Protein 9B8E (pdb70)

Radius of gyration: 22.1 Å; Cα contacts (8 Å, |Δi|>4): 799; chains: 2; bounding box: 52×65×39 Å

Secondary structure (DSSP, 8-state):
---TT-SS-HHHHHHHHHHHHHHHHH----HHHHHHHHHHHHHHHHHTTSB-SSSTTS-GGGHHHHHHHHHHHHHHHH-SSS-HHHHHHHHHHHHHHHTB---HHHHHHHHHHHHHHTSTT-S---EEEEEETTEEEEEETTTEEEETTTTEEEE--TT-THHHHHHHTTTS--EEEEEEE-TTS-EEE---EE-HHHHHHHHHHIIIIITT-GGG-----/---TT-SS-HHHHHHHHHHHHHHHHH----HHHHHHHHHHHHHHHHHTTSB-SSSTTS-GGGHHHHHHHHHHHHHHHH-SSS-HHHHHHHHHHHHHHHTB---HHHHHHHHHHHHHTTSTT-S---EEEEEETTEEEEEETTTEEEETTTTEEEE--TT-THHHHHHHTTTS---EEEEEE-TT--EEE------EE-HHHHHHHHHHIIIIITT-GGG-----

Sequence (445 aa):
KPNQYAALTHSQVQEVKAKVRTVNDKFHLNAEEKKLWELILLGNQLAQNISSCDLPTDNEDDASLVKLTQIFADEETLERTDLTWLNKILKIALYSRGSGFGNQEKAFFVVFALLLHQAQKPESLIIHSLRLATFNNHFILIVNEQFLMMDPWLNLAFPLSKGNQQQQLEIGYVFERFGRLVNYFSINQEEGQCFTHTIERDPSSEKDMMANCIHSLLDHRDYFDLSIVKPNQYAALTHSQVQEVKAKVRTVNDKFHHLNAEEKKLWELILLGNQLAQNISSCDLPTDNEDDASLVKLTQIFADETLERTDLTWLNKILKIALYSRGSGFGNQEKAFFVVFALLLHQAQKPESLIIHSLRLATFNNHFILIVNEQFLMMDPWLNLAFPLSKGNQQQQLEIGYVFERFGRLVNYFSINQEGQCFTHTVRTIERDPSSEKDMANCIHSLLDHRDYFDLSIV

Foldseek 3Di:
DWLPQAPDDPVLLVLLVVLLVVQAVPDDDDPLRVVVVVVLLVLLVLLQLAFERHHRPGDNVCVVLQVVLVVVLVVLVPDPPDFPLLSLLVSLLVRNVSRYHQNNSQSVSVLLVLLQVPDPPRPFQKWWWKDLVNQIWIQTPVFKIHRSNSSGMHTADVVGRCVSVCRSCPPSHDIGTAWMAGNVRWIWGGVIDTRVVCSVCVVVSCPVRPPPDPSRDDDVD/DWQPQAPDDPVLLVLLVVLLVVQAVPDDDDDLRVVVVVVLLVLLVLLQLAAERHHRPGDNVCVVLQVVLVVVLVVLVPDPVDFPLLSLLVSLLVRSVSSYHQNNSQSVSVLLVVLQVVDPPRPFFKWWWKAFQVAIWIQTPVFKIHGSNSSGMHTADVPGRCVSVCRSCPPRHDIATAWMAGNVRWIWGDDPVNTHTGVVCSVCVVVSCPVRPPPDPSRDDDVD

Solvent-accessible surface area: 20535 Å² total

B-factor: mean 21.61, std 12.45, range [6.15, 99.38]

Structure (mmCIF, N/CA/C/O backbone):
data_9B8E
#
_entry.id   9B8E
#
_cell.length_a   103.416
_cell.length_b   115.836
_cell.length_c   40.878
_cell.angle_alpha   90.000
_cell.angle_beta   90.000
_cell.angle_gamma   90.000
#
_symmetry.space_group_name_H-M   'P 21 21 2'
#
loop_
_entity.id
_entity.type
_entity.pdbx_description
1 polymer Ceg10
2 non-polymer 1,2-ETHANEDIOL
3 non-polymer 'MAGNESIUM ION'
4 non-polymer 'CHLORIDE ION'
5 non-polymer 'ACETATE ION'
6 water water
#
loop_
_atom_site.group_PDB
_atom_site.id
_atom_site.type_symbol
_atom_site.label_atom_id
_atom_site.label_alt_id
_atom_site.label_comp_id
_atom_site.label_asym_id
_atom_site.label_entity_id
_atom_site.label_seq_id
_atom_site.pdbx_PDB_ins_code
_atom_site.Cartn_x
_atom_site.Cartn_y
_atom_site.Cartn_z
_atom_site.occupancy
_atom_site.B_iso_or_equiv
_atom_site.auth_seq_id
_atom_site.auth_comp_id
_atom_site.auth_asym_id
_atom_site.auth_atom_id
_atom_site.pdbx_PDB_model_num
ATOM 1 N N . LYS A 1 3 ? -40.05069 33.53682 3.67157 1.000 38.15706 57 LYS A N 1
ATOM 2 C CA . LYS A 1 3 ? -39.59788 34.92323 3.59583 1.000 25.36477 57 LYS A CA 1
ATOM 3 C C . LYS A 1 3 ? -38.24767 34.96146 2.88078 1.000 24.34837 57 LYS A C 1
ATOM 4 O O . LYS A 1 3 ? -37.27746 34.38922 3.36761 1.000 26.28475 57 LYS A O 1
ATOM 22 N N . PRO A 1 4 ? -38.17732 35.61222 1.72167 1.000 21.51079 58 PRO A N 1
ATOM 23 C CA . PRO A 1 4 ? -36.87839 35.74911 1.05280 1.000 19.65946 58 PRO A CA 1
ATOM 24 C C . PRO A 1 4 ? -35.90457 36.53167 1.91998 1.000 19.06318 58 PRO A C 1
ATOM 25 O O . PRO A 1 4 ? -36.29311 37.31487 2.79551 1.000 20.26912 58 PRO A O 1
ATOM 36 N N . ASN A 1 5 ? -34.61931 36.30872 1.66799 1.000 14.87339 59 ASN A N 1
ATOM 37 C CA . ASN A 1 5 ? -33.58486 37.02431 2.40897 1.000 13.08108 59 ASN A CA 1
ATOM 38 C C . ASN A 1 5 ? -33.65679 38.50005 2.04519 1.000 13.85146 59 ASN A C 1
ATOM 39 O O . ASN A 1 5 ? -33.29054 38.89292 0.93220 1.000 16.07147 59 ASN A O 1
ATOM 50 N N . GLN A 1 6 ? -34.10869 39.32694 2.98435 1.000 14.97527 60 GLN A N 1
ATOM 51 C CA . GLN A 1 6 ? -34.27022 40.73292 2.62659 1.000 17.14659 60 GLN A CA 1
ATOM 52 C C . GLN A 1 6 ? -32.93953 41.43782 2.38543 1.000 17.97431 60 GLN A C 1
ATOM 53 O O . GLN A 1 6 ? -32.95043 42.53144 1.81062 1.000 18.64661 60 GLN A O 1
ATOM 67 N N . TYR A 1 7 ? -31.80690 40.83784 2.75416 1.000 14.03990 61 TYR A N 1
ATOM 68 C CA . TYR A 1 7 ? -30.49739 41.45480 2.58118 1.000 12.77509 61 TYR A CA 1
ATOM 69 C C . TYR A 1 7 ? -29.74320 40.89808 1.38335 1.000 15.74125 61 TYR A C 1
ATOM 70 O O . TYR A 1 7 ? -28.54188 41.14694 1.23869 1.000 15.79509 61 TYR A O 1
ATOM 88 N N . ALA A 1 8 ? -30.41584 40.17683 0.49464 1.000 13.12640 62 ALA A N 1
ATOM 89 C CA . ALA A 1 8 ? -29.74669 39.63359 -0.67358 1.000 14.36783 62 ALA A CA 1
ATOM 90 C C . ALA A 1 8 ? -29.20927 40.75311 -1.55773 1.000 14.73752 62 ALA A C 1
ATOM 91 O O . ALA A 1 8 ? -29.88821 41.74841 -1.81918 1.000 19.37054 62 ALA A O 1
ATOM 98 N N . ALA A 1 9 ? -27.98041 40.57876 -2.01690 1.000 12.99772 63 ALA A N 1
ATOM 99 C CA . ALA A 1 9 ? -27.34024 41.51402 -2.92490 1.000 14.77079 63 ALA A CA 1
ATOM 100 C C . ALA A 1 9 ? -27.50224 41.11658 -4.38371 1.000 18.31112 63 ALA A C 1
ATOM 101 O O . ALA A 1 9 ? -27.16573 41.91716 -5.26832 1.000 21.13723 63 ALA A O 1
ATOM 108 N N . LEU A 1 10 ? -27.98259 39.90320 -4.64998 1.000 16.20084 64 LEU A N 1
ATOM 109 C CA . LEU A 1 10 ? -28.31995 39.43979 -5.98340 1.000 17.21285 64 LEU A CA 1
ATOM 110 C C . LEU A 1 10 ? -29.63229 38.68362 -5.87846 1.000 17.08723 64 LEU A C 1
ATOM 111 O O . LEU A 1 10 ? -29.95187 38.10101 -4.83358 1.000 17.10917 64 LEU A O 1
ATOM 127 N N . THR A 1 11 ? -30.39315 38.69635 -6.96435 1.000 17.79632 65 THR A N 1
ATOM 128 C CA . THR A 1 11 ? -31.60619 37.91235 -6.99083 1.000 16.96602 65 THR A CA 1
ATOM 129 C C . THR A 1 11 ? -31.28961 36.47095 -7.36816 1.000 16.24074 65 THR A C 1
ATOM 130 O O . THR A 1 11 ? -30.21611 36.15505 -7.88621 1.000 16.26017 65 THR A O 1
ATOM 141 N N . HIS A 1 12 ? -32.25998 35.59133 -7.12508 1.000 17.14445 66 HIS A N 1
ATOM 142 C CA . HIS A 1 12 ? -32.11014 34.21290 -7.56595 1.000 16.54878 66 HIS A CA 1
ATOM 143 C C . HIS A 1 12 ? -31.84215 34.16026 -9.06460 1.000 17.84855 66 HIS A C 1
ATOM 144 O O . HIS A 1 12 ? -31.01321 33.36827 -9.52378 1.000 16.99086 66 HIS A O 1
ATOM 158 N N . SER A 1 13 ? -32.52843 35.00607 -9.84078 1.000 20.33218 67 SER A N 1
ATOM 159 C CA . SER A 1 13 ? -32.36291 34.99056 -11.29235 1.000 19.24347 67 SER A CA 1
ATOM 160 C C . SER A 1 13 ? -30.95025 35.37938 -11.68800 1.000 25.09436 67 SER A C 1
ATOM 161 O O . SER A 1 13 ? -30.36667 34.79564 -12.61178 1.000 20.94459 67 SER A O 1
ATOM 169 N N . GLN A 1 14 ? -30.39384 36.38612 -11.01991 1.000 18.48578 68 GLN A N 1
ATOM 170 C CA . GLN A 1 14 ? -29.03163 36.79754 -11.31168 1.000 16.01798 68 GLN A CA 1
ATOM 171 C C . GLN A 1 14 ? -28.04541 35.68029 -11.01776 1.000 16.20678 68 GLN A C 1
ATOM 172 O O . GLN A 1 14 ? -27.14060 35.42733 -11.82163 1.000 15.61733 68 GLN A O 1
ATOM 186 N N . VAL A 1 15 ? -28.19774 34.99969 -9.87732 1.000 14.21468 69 VAL A N 1
ATOM 187 C CA . VAL A 1 15 ? -27.27192 33.91593 -9.54408 1.000 14.32900 69 VAL A CA 1
ATOM 188 C C . VAL A 1 15 ? -27.37810 32.79211 -10.56516 1.000 15.77467 69 VAL A C 1
ATOM 189 O O . VAL A 1 15 ? -26.35923 32.24930 -11.01845 1.000 13.41031 69 VAL A O 1
ATOM 202 N N . GLN A 1 16 ? -28.60152 32.42771 -10.94298 1.000 16.69036 70 GLN A N 1
ATOM 203 C CA . GLN A 1 16 ? -28.79149 31.34571 -11.89705 1.000 15.45264 70 GLN A CA 1
ATOM 204 C C . GLN A 1 16 ? -28.14822 31.68750 -13.22685 1.000 17.74853 70 GLN A C 1
ATOM 205 O O . GLN A 1 16 ? -27.53221 30.82674 -13.86683 1.000 16.13002 70 GLN A O 1
ATOM 219 N N . GLU A 1 17 ? -28.26539 32.94326 -13.65261 1.000 16.53018 71 GLU A N 1
ATOM 220 C CA . GLU A 1 17 ? -27.68161 33.33883 -14.93258 1.000 19.07976 71 GLU A CA 1
ATOM 221 C C . GLU A 1 17 ? -26.15965 33.22598 -14.90308 1.000 15.19281 71 GLU A C 1
ATOM 222 O O . GLU A 1 17 ? -25.55410 32.73700 -15.86629 1.000 15.19861 71 GLU A O 1
ATOM 234 N N . VAL A 1 18 ? -25.52495 33.64992 -13.80644 1.000 13.47340 72 VAL A N 1
ATOM 235 C CA . VAL A 1 18 ? -24.07267 33.51273 -13.68858 1.000 12.75050 72 VAL A CA 1
ATOM 236 C C . VAL A 1 18 ? -23.67334 32.04760 -13.70713 1.000 14.88194 72 VAL A C 1
ATOM 237 O O . VAL A 1 18 ? -22.71239 31.65722 -14.38380 1.000 13.54071 72 VAL A O 1
ATOM 250 N N . LYS A 1 19 ? -24.36400 31.22211 -12.92472 1.000 13.10881 73 LYS A N 1
ATOM 251 C CA . LYS A 1 19 ? -24.03320 29.80404 -12.87565 1.000 12.37930 73 LYS A CA 1
ATOM 252 C C . LYS A 1 19 ? -24.11894 29.17462 -14.25438 1.000 12.34916 73 LYS A C 1
ATOM 253 O O . LYS A 1 19 ? -23.27508 28.34387 -14.62266 1.000 13.62346 73 LYS A O 1
ATOM 272 N N . ALA A 1 20 ? -25.13575 29.54132 -15.03242 1.000 13.12129 74 ALA A N 1
ATOM 273 C CA . ALA A 1 20 ? -25.29254 28.96583 -16.35792 1.000 14.03841 74 ALA A CA 1
ATOM 274 C C . ALA A 1 20 ? -24.13800 29.36170 -17.27376 1.000 13.10648 74 ALA A C 1
ATOM 275 O O . ALA A 1 20 ? -23.70186 28.56469 -18.10766 1.000 14.83915 74 ALA A O 1
ATOM 282 N N . LYS A 1 21 ? -23.64492 30.58785 -17.13550 1.000 12.39632 75 LYS A N 1
ATOM 283 C CA . LYS A 1 21 ? -22.53022 31.03299 -17.96901 1.000 11.23281 75 LYS A CA 1
ATOM 284 C C . LYS A 1 21 ? -21.24310 30.33198 -17.55277 1.000 12.16757 75 LYS A C 1
ATOM 285 O O . LYS A 1 21 ? -20.44011 29.94003 -18.41054 1.000 12.02049 75 LYS A O 1
ATOM 304 N N . VAL A 1 22 ? -21.03890 30.14001 -16.24523 1.000 11.48008 76 VAL A N 1
ATOM 305 C CA . VAL A 1 22 ? -19.88495 29.38491 -15.78410 1.000 8.99512 76 VAL A CA 1
ATOM 306 C C . VAL A 1 22 ? -19.93029 27.96712 -16.32500 1.000 11.38568 76 VAL A C 1
ATOM 307 O O . VAL A 1 22 ? -18.90732 27.41819 -16.75619 1.000 11.12652 76 VAL A O 1
ATOM 320 N N . ARG A 1 23 ? -21.10905 27.35384 -16.31871 1.000 11.64869 77 ARG A N 1
ATOM 321 C CA . ARG A 1 23 ? -21.24203 26.00938 -16.85068 1.000 11.98187 77 ARG A CA 1
ATOM 322 C C . ARG A 1 23 ? -20.88196 25.97796 -18.33127 1.000 13.48228 77 ARG A C 1
ATOM 323 O O . ARG A 1 23 ? -20.22859 25.04009 -18.80963 1.000 13.70997 77 ARG A O 1
ATOM 344 N N . THR A 1 24 ? -21.31597 26.98929 -19.07964 1.000 14.34054 78 THR A N 1
ATOM 345 C CA . THR A 1 24 ? -20.97208 27.06428 -20.49371 1.000 15.17231 78 THR A CA 1
ATOM 346 C C . THR A 1 24 ? -19.46200 27.10701 -20.68663 1.000 12.18671 78 THR A C 1
ATOM 347 O O . THR A 1 24 ? -18.92018 26.39421 -21.53907 1.000 13.32237 78 THR A O 1
ATOM 358 N N . VAL A 1 25 ? -18.77221 27.92385 -19.89512 1.000 10.29452 79 VAL A N 1
ATOM 359 C CA . VAL A 1 25 ? -17.32781 28.03141 -20.01245 1.000 9.93383 79 VAL A CA 1
ATOM 360 C C . VAL A 1 25 ? -16.68076 26.70190 -19.68087 1.000 9.38785 79 VAL A C 1
ATOM 361 O O . VAL A 1 25 ? -15.82516 26.20462 -20.42578 1.000 10.12984 79 VAL A O 1
ATOM 374 N N . ASN A 1 26 ? -17.07299 26.11236 -18.55346 1.000 9.69526 80 ASN A N 1
ATOM 375 C CA . ASN A 1 26 ? -16.40536 24.89958 -18.09668 1.000 10.53826 80 ASN A CA 1
ATOM 376 C C . ASN A 1 26 ? -16.62041 23.74605 -19.05803 1.000 10.61391 80 ASN A C 1
ATOM 377 O O . ASN A 1 26 ? -15.70412 22.95501 -19.29701 1.000 11.93256 80 ASN A O 1
ATOM 388 N N . ASP A 1 27 ? -17.80258 23.66272 -19.66265 1.000 9.95553 81 ASP A N 1
ATOM 389 C CA . ASP A 1 27 ? -18.06355 22.58031 -20.59912 1.000 11.79593 81 ASP A CA 1
ATOM 390 C C . ASP A 1 27 ? -17.19617 22.68921 -21.84975 1.000 12.47562 81 ASP A C 1
ATOM 391 O O . ASP A 1 27 ? -16.95642 21.67909 -22.52287 1.000 15.04344 81 ASP A O 1
ATOM 400 N N . LYS A 1 28 ? -16.73307 23.89510 -22.19448 1.000 11.19897 82 LYS A N 1
ATOM 401 C CA . LYS A 1 28 ? -15.94550 24.12748 -23.39979 1.000 12.62262 82 LYS A CA 1
ATOM 402 C C . LYS A 1 28 ? -14.44611 23.99809 -23.18888 1.000 11.56548 82 LYS A C 1
ATOM 403 O O . LYS A 1 28 ? -13.70778 23.87922 -24.16257 1.000 13.47674 82 LYS A O 1
ATOM 422 N N . PHE A 1 29 ? -13.97598 24.04667 -21.94978 1.000 10.91000 83 PHE A N 1
ATOM 423 C CA . PHE A 1 29 ? -12.54823 23.95531 -21.68478 1.000 12.43121 83 PHE A CA 1
ATOM 424 C C . PHE A 1 29 ? -12.10990 22.50724 -21.58345 1.000 18.25344 83 PHE A C 1
ATOM 425 O O . PHE A 1 29 ? -12.78364 21.67777 -20.96300 1.000 24.28173 83 PHE A O 1
ATOM 442 N N . HIS A 1 30 ? -10.96958 22.21836 -22.18885 1.000 20.59548 84 HIS A N 1
ATOM 443 C CA . HIS A 1 30 ? -10.23691 21.00307 -21.91242 1.000 20.81434 84 HIS A CA 1
ATOM 444 C C . HIS A 1 30 ? -8.90489 21.42185 -21.31945 1.000 26.45412 84 HIS A C 1
ATOM 445 O O . HIS A 1 30 ? -8.22523 22.30116 -21.86379 1.000 30.44265 84 HIS A O 1
ATOM 459 N N . LEU A 1 31 ? -8.56737 20.83136 -20.18484 1.000 20.36776 85 LEU A N 1
ATOM 460 C CA . LEU A 1 31 ? -7.34182 21.14453 -19.47287 1.000 18.12629 85 LEU A CA 1
ATOM 461 C C . LEU A 1 31 ? -6.32856 20.03016 -19.68682 1.000 19.12370 85 LEU A C 1
ATOM 462 O O . LEU A 1 31 ? -6.69321 18.86150 -19.83805 1.000 25.18979 85 LEU A O 1
ATOM 478 N N . ASN A 1 32 ? -5.05156 20.39973 -19.68861 1.000 18.35784 86 ASN A N 1
ATOM 479 C CA . ASN A 1 32 ? -3.99641 19.39642 -19.73227 1.000 20.29381 86 ASN A CA 1
ATOM 480 C C . ASN A 1 32 ? -3.78487 18.83098 -18.32695 1.000 20.64603 86 ASN A C 1
ATOM 481 O O . ASN A 1 32 ? -4.46298 19.21170 -17.37529 1.000 17.45964 86 ASN A O 1
ATOM 492 N N . ALA A 1 33 ? -2.84638 17.89193 -18.18960 1.000 21.38197 87 ALA A N 1
ATOM 493 C CA . ALA A 1 33 ? -2.74922 17.13570 -16.94476 1.000 18.18379 87 ALA A CA 1
ATOM 494 C C . ALA A 1 33 ? -2.37427 18.02683 -15.76122 1.000 18.35502 87 ALA A C 1
ATOM 495 O O . ALA A 1 33 ? -2.91832 17.86868 -14.65962 1.000 17.69486 87 ALA A O 1
ATOM 502 N N . GLU A 1 34 ? -1.43765 18.96102 -15.95755 1.000 19.74729 88 GLU A N 1
ATOM 503 C CA . GLU A 1 34 ? -1.03250 19.82287 -14.85285 1.000 18.76871 88 GLU A CA 1
ATOM 504 C C . GLU A 1 34 ? -2.11858 20.83048 -14.52396 1.000 17.85044 88 GLU A C 1
ATOM 505 O O . GLU A 1 34 ? -2.37682 21.10926 -13.34924 1.000 16.32394 88 GLU A O 1
ATOM 517 N N . GLU A 1 35 ? -2.77064 21.37994 -15.55424 1.000 17.15131 89 GLU A N 1
ATOM 518 C CA . GLU A 1 35 ? -3.89403 22.28060 -15.33011 1.000 13.82187 89 GLU A CA 1
ATOM 519 C C . GLU A 1 35 ? -5.02139 21.57464 -14.58446 1.000 12.98624 89 GLU A C 1
ATOM 520 O O . GLU A 1 35 ? -5.67901 22.17590 -13.73149 1.000 12.73675 89 GLU A O 1
ATOM 532 N N . LYS A 1 36 ? -5.25960 20.29800 -14.89447 1.000 12.42009 90 LYS A N 1
ATOM 533 C CA . LYS A 1 36 ? -6.30905 19.55091 -14.21022 1.000 12.69653 90 LYS A CA 1
ATOM 534 C C . LYS A 1 36 ? -5.99868 19.39129 -12.72407 1.000 12.21455 90 LYS A C 1
ATOM 535 O O . LYS A 1 36 ? -6.90745 19.44479 -11.88528 1.000 11.40125 90 LYS A O 1
ATOM 554 N N . LYS A 1 37 ? -4.72906 19.17952 -12.37501 1.000 13.63700 91 LYS A N 1
ATOM 555 C CA . LYS A 1 37 ? -4.35977 19.07788 -10.96675 1.000 12.88737 91 LYS A CA 1
ATOM 556 C C . LYS A 1 37 ? -4.67075 20.37691 -10.23326 1.000 12.46255 91 LYS A C 1
ATOM 557 O O . LYS A 1 37 ? -5.24029 20.37181 -9.13648 1.000 13.59167 91 LYS A O 1
ATOM 576 N N . LEU A 1 38 ? -4.30198 21.51704 -10.83144 1.000 11.96398 92 LEU A N 1
ATOM 577 C CA . LEU A 1 38 ? -4.58563 22.80248 -10.19994 1.000 11.24643 92 LEU A CA 1
ATOM 578 C C . LEU A 1 38 ? -6.08277 23.05880 -10.13269 1.000 10.72755 92 LEU A C 1
ATOM 579 O O . LEU A 1 38 ? -6.59503 23.57393 -9.12911 1.000 10.30852 92 LEU A O 1
ATOM 595 N N . TRP A 1 39 ? -6.80616 22.68810 -11.18506 1.000 10.08186 93 TRP A N 1
ATOM 596 C CA . TRP A 1 39 ? -8.25538 22.85171 -11.19243 1.000 8.85174 93 TRP A CA 1
ATOM 597 C C . TRP A 1 39 ? -8.89758 22.09794 -10.03802 1.000 9.30458 93 TRP A C 1
ATOM 598 O O . TRP A 1 39 ? -9.79133 22.62351 -9.35568 1.000 9.44187 93 TRP A O 1
ATOM 619 N N . GLU A 1 40 ? -8.45719 20.86569 -9.79874 1.000 9.85161 94 GLU A N 1
ATOM 620 C CA . GLU A 1 40 ? -9.00542 20.09532 -8.68471 1.000 9.80428 94 GLU A CA 1
ATOM 621 C C . GLU A 1 40 ? -8.69565 20.75661 -7.33633 1.000 9.32989 94 GLU A C 1
ATOM 622 O O . GLU A 1 40 ? -9.54834 20.80037 -6.44468 1.000 9.26561 94 GLU A O 1
ATOM 634 N N . LEU A 1 41 ? -7.49262 21.31154 -7.17844 1.000 10.00156 95 LEU A N 1
ATOM 635 C CA . LEU A 1 41 ? -7.16790 22.03764 -5.95654 1.000 9.02696 95 LEU A CA 1
ATOM 636 C C . LEU A 1 41 ? -8.08716 23.23841 -5.78538 1.000 8.67324 95 LEU A C 1
ATOM 637 O O . LEU A 1 41 ? -8.56180 23.54148 -4.67476 1.000 9.76118 95 LEU A O 1
ATOM 653 N N . ILE A 1 42 ? -8.34990 23.94871 -6.87841 1.000 8.33255 96 ILE A N 1
ATOM 654 C CA . ILE A 1 42 ? -9.22298 25.11583 -6.84173 1.000 9.39579 96 ILE A CA 1
ATOM 655 C C . ILE A 1 42 ? -10.64544 24.72438 -6.44540 1.000 7.25019 96 ILE A C 1
ATOM 656 O O . ILE A 1 42 ? -11.28346 25.38345 -5.60680 1.000 8.62637 96 ILE A O 1
ATOM 672 N N . LEU A 1 43 ? -11.16894 23.63039 -7.01000 1.000 7.70309 97 LEU A N 1
ATOM 673 C CA . LEU A 1 43 ? -12.51614 23.19051 -6.64018 1.000 7.50305 97 LEU A CA 1
ATOM 674 C C . LEU A 1 43 ? -12.57492 22.83476 -5.16296 1.000 7.57866 97 LEU A C 1
ATOM 675 O O . LEU A 1 43 ? -13.54066 23.16199 -4.46332 1.000 7.92598 97 LEU A O 1
ATOM 691 N N . LEU A 1 44 ? -11.55739 22.13985 -4.66927 1.000 6.96680 98 LEU A N 1
ATOM 692 C CA . LEU A 1 44 ? -11.47198 21.80892 -3.24984 1.000 7.33433 98 LEU A CA 1
ATOM 693 C C . LEU A 1 44 ? -11.41392 23.06655 -2.39111 1.000 8.24726 98 LEU A C 1
ATOM 694 O O . LEU A 1 44 ? -12.10917 23.17134 -1.37934 1.000 7.79931 98 LEU A O 1
ATOM 710 N N . GLY A 1 45 ? -10.59354 24.03330 -2.77451 1.000 7.34440 99 GLY A N 1
ATOM 711 C CA . GLY A 1 45 ? -10.50703 25.25101 -1.99577 1.000 7.72562 99 GLY A CA 1
ATOM 712 C C . GLY A 1 45 ? -11.81651 26.00845 -1.93550 1.000 7.81615 99 GLY A C 1
ATOM 713 O O . GLY A 1 45 ? -12.17605 26.55245 -0.89449 1.000 8.25192 99 GLY A O 1
ATOM 717 N N . ASN A 1 46 ? -12.55765 26.04234 -3.03889 1.000 7.97213 100 ASN A N 1
ATOM 718 C CA . ASN A 1 46 ? -13.85895 26.69500 -3.00699 1.000 6.83995 100 ASN A CA 1
ATOM 719 C C . ASN A 1 46 ? -14.81695 25.94569 -2.09621 1.000 7.89965 100 ASN A C 1
ATOM 720 O O . ASN A 1 46 ? -15.64528 26.56980 -1.41923 1.000 8.48632 100 ASN A O 1
ATOM 731 N N . GLN A 1 47 ? -14.73704 24.61313 -2.04630 1.000 7.83492 101 GLN A N 1
ATOM 732 C CA . GLN A 1 47 ? -15.58782 23.86924 -1.12044 1.000 8.60733 101 GLN A CA 1
ATOM 733 C C . GLN A 1 47 ? -15.24973 24.21493 0.31561 1.000 10.17915 101 GLN A C 1
ATOM 734 O O . GLN A 1 47 ? -16.14757 24.40922 1.14764 1.000 10.22192 101 GLN A O 1
ATOM 748 N N . LEU A 1 48 ? -13.95444 24.28182 0.63493 1.000 8.99231 102 LEU A N 1
ATOM 749 C CA . LEU A 1 48 ? -13.54999 24.60197 2.00133 1.000 8.03846 102 LEU A CA 1
ATOM 750 C C . LEU A 1 48 ? -14.01454 25.99111 2.40605 1.000 8.44312 102 LEU A C 1
ATOM 751 O O . LEU A 1 48 ? -14.30472 26.22836 3.58402 1.000 8.51071 102 LEU A O 1
ATOM 767 N N . ALA A 1 49 ? -14.12052 26.91112 1.45228 1.000 7.32435 103 ALA A N 1
ATOM 768 C CA . ALA A 1 49 ? -14.64158 28.23692 1.73392 1.000 7.42697 103 ALA A CA 1
ATOM 769 C C . ALA A 1 49 ? -16.08789 28.20164 2.17647 1.000 8.03043 103 ALA A C 1
ATOM 770 O O . ALA A 1 49 ? -16.53532 29.16464 2.81002 1.000 7.56839 103 ALA A O 1
ATOM 777 N N . GLN A 1 50 ? -16.81521 27.12328 1.90830 1.000 8.03980 104 GLN A N 1
ATOM 778 C CA . GLN A 1 50 ? -18.20995 27.05078 2.33048 1.000 7.68898 104 GLN A CA 1
ATOM 779 C C . GLN A 1 50 ? -18.35501 26.74841 3.81241 1.000 10.10655 104 GLN A C 1
ATOM 780 O O . GLN A 1 50 ? -19.48568 26.64369 4.29782 1.000 11.68351 104 GLN A O 1
ATOM 794 N N . ASN A 1 51 ? -17.24933 26.60079 4.54623 1.000 8.24471 105 ASN A N 1
ATOM 795 C CA . ASN A 1 51 ? -17.30520 26.66673 6.00139 1.000 9.44971 105 ASN A CA 1
ATOM 796 C C . ASN A 1 51 ? -17.55949 28.07616 6.51392 1.000 8.21961 105 ASN A C 1
ATOM 797 O O . ASN A 1 51 ? -17.66597 28.27658 7.72849 1.000 9.16027 105 ASN A O 1
ATOM 808 N N . ILE A 1 52 ? -17.62112 29.05712 5.62507 1.000 6.44644 106 ILE A N 1
ATOM 809 C CA . ILE A 1 52 ? -17.93523 30.44495 5.96108 1.000 6.51694 106 ILE A CA 1
ATOM 810 C C . ILE A 1 52 ? -19.28374 30.77034 5.33461 1.000 9.62829 106 ILE A C 1
ATOM 811 O O . ILE A 1 52 ? -19.47587 30.59243 4.12291 1.000 9.52217 106 ILE A O 1
ATOM 827 N N . SER A 1 53 ? -20.22052 31.23344 6.15652 1.000 8.14203 107 SER A N 1
ATOM 828 C CA . SER A 1 53 ? -21.56170 31.57673 5.71030 1.000 8.85690 107 SER A CA 1
ATOM 829 C C . SER A 1 53 ? -21.67363 33.06859 5.47539 1.000 8.82119 107 SER A C 1
ATOM 830 O O . SER A 1 53 ? -21.29455 33.87732 6.32789 1.000 8.46606 107 SER A O 1
ATOM 838 N N . SER A 1 54 ? -22.22647 33.43481 4.32937 1.000 9.46007 108 SER A N 1
ATOM 839 C CA . SER A 1 54 ? -22.56925 34.80772 4.02066 1.000 9.42713 108 SER A CA 1
ATOM 840 C C . SER A 1 54 ? -24.01370 35.07894 4.43292 1.000 8.69303 108 SER A C 1
ATOM 841 O O . SER A 1 54 ? -24.76667 34.17265 4.77912 1.000 9.92998 108 SER A O 1
ATOM 849 N N . CYS A 1 55 ? -24.40920 36.34440 4.34982 1.000 8.42443 109 CYS A N 1
ATOM 850 C CA . CYS A 1 55 ? -25.79629 36.73193 4.60085 1.000 9.35271 109 CYS A CA 1
ATOM 851 C C . CYS A 1 55 ? -26.41274 37.50319 3.44934 1.000 10.21299 109 CYS A C 1
ATOM 852 O O . CYS A 1 55 ? -27.53261 38.01371 3.59760 1.000 11.08421 109 CYS A O 1
ATOM 860 N N . ASP A 1 56 ? -25.72803 37.60748 2.31266 1.000 9.44773 110 ASP A N 1
ATOM 861 C CA . ASP A 1 56 ? -26.15696 38.48590 1.23648 1.000 10.63544 110 ASP A CA 1
ATOM 862 C C . ASP A 1 56 ? -26.44688 37.75466 -0.06672 1.000 11.73815 110 ASP A C 1
ATOM 863 O O . ASP A 1 56 ? -26.56737 38.41215 -1.10724 1.000 11.94485 110 ASP A O 1
ATOM 872 N N . LEU A 1 57 ? -26.54950 36.44662 -0.04637 1.000 9.98897 111 LEU A N 1
ATOM 873 C CA . LEU A 1 57 ? -27.05921 35.73142 -1.20918 1.000 11.75160 111 LEU A CA 1
ATOM 874 C C . LEU A 1 57 ? -28.52986 35.41367 -1.04018 1.000 11.28705 111 LEU A C 1
ATOM 875 O O . LEU A 1 57 ? -29.04432 35.32462 0.07794 1.000 10.04630 111 LEU A O 1
ATOM 891 N N . PRO A 1 58 ? -29.25342 35.21681 -2.14386 1.000 11.22441 112 PRO A N 1
ATOM 892 C CA . PRO A 1 58 ? -30.68081 34.91006 -2.02360 1.000 11.72490 112 PRO A CA 1
ATOM 893 C C . PRO A 1 58 ? -30.95388 33.58253 -1.35765 1.000 12.00620 112 PRO A C 1
ATOM 894 O O . PRO A 1 58 ? -32.06461 33.37838 -0.84585 1.000 15.53236 112 PRO A O 1
ATOM 905 N N . THR A 1 59 ? -29.96268 32.70129 -1.30200 1.000 12.61342 113 THR A N 1
ATOM 906 C CA . THR A 1 59 ? -30.06755 31.42746 -0.61150 1.000 15.03040 113 THR A CA 1
ATOM 907 C C . THR A 1 59 ? -29.56440 31.48255 0.82148 1.000 15.03791 113 THR A C 1
ATOM 908 O O . THR A 1 59 ? -29.64870 30.47563 1.52373 1.000 18.46173 113 THR A O 1
ATOM 919 N N . ASP A 1 60 ? -29.04901 32.61650 1.27671 1.000 11.48213 114 ASP A N 1
ATOM 920 C CA . ASP A 1 60 ? -28.54527 32.72264 2.63644 1.000 11.85557 114 ASP A CA 1
ATOM 921 C C . ASP A 1 60 ? -29.68373 32.94477 3.62329 1.000 13.19809 114 ASP A C 1
ATOM 922 O O . ASP A 1 60 ? -30.80739 33.29688 3.26632 1.000 13.96291 114 ASP A O 1
ATOM 931 N N . ASN A 1 61 ? -29.35786 32.76587 4.89840 1.000 12.51528 115 ASN A N 1
ATOM 932 C CA . ASN A 1 61 ? -30.30775 32.98367 5.98320 1.000 15.65563 115 ASN A CA 1
ATOM 933 C C . ASN A 1 61 ? -30.16683 34.42332 6.46483 1.000 13.77055 115 ASN A C 1
ATOM 934 O O . ASN A 1 61 ? -29.11189 34.82150 6.96527 1.000 13.34880 115 ASN A O 1
ATOM 945 N N . GLU A 1 62 ? -31.23478 35.19877 6.30245 1.000 15.32757 116 GLU A N 1
ATOM 946 C CA . GLU A 1 62 ? -31.24696 36.58373 6.74468 1.000 15.72179 116 GLU A CA 1
ATOM 947 C C . GLU A 1 62 ? -30.83911 36.71536 8.20069 1.000 16.50867 116 GLU A C 1
ATOM 948 O O . GLU A 1 62 ? -30.20243 37.70290 8.58558 1.000 15.27142 116 GLU A O 1
ATOM 960 N N . ASP A 1 63 ? -31.16222 35.72164 9.02238 1.000 14.94572 117 ASP A N 1
ATOM 961 C CA . ASP A 1 63 ? -30.82505 35.81660 10.43667 1.000 17.58784 117 ASP A CA 1
ATOM 962 C C . ASP A 1 63 ? -29.33236 35.72985 10.71310 1.000 18.03243 117 ASP A C 1
ATOM 963 O O . ASP A 1 63 ? -28.91198 36.04678 11.82968 1.000 23.66474 117 ASP A O 1
ATOM 972 N N . ASP A 1 64 ? -28.52148 35.32946 9.74134 1.000 13.14321 118 ASP A N 1
ATOM 973 C CA . ASP A 1 64 ? -27.07861 35.32049 9.92168 1.000 14.31086 118 ASP A CA 1
ATOM 974 C C . ASP A 1 64 ? -26.45156 36.70249 9.76720 1.000 12.98940 118 ASP A C 1
ATOM 975 O O . ASP A 1 64 ? -25.24739 36.84455 9.99915 1.000 12.27698 118 ASP A O 1
ATOM 984 N N . ALA A 1 65 ? -27.23174 37.72602 9.41107 1.000 13.32666 119 ALA A N 1
ATOM 985 C CA . ALA A 1 65 ? -26.64689 39.04494 9.20062 1.000 13.16327 119 ALA A CA 1
ATOM 986 C C . ALA A 1 65 ? -25.96153 39.56642 10.45373 1.000 12.96797 119 ALA A C 1
ATOM 987 O O . ALA A 1 65 ? -24.89371 40.17513 10.36608 1.000 12.35954 119 ALA A O 1
ATOM 994 N N . SER A 1 66 ? -26.54015 39.32790 11.63275 1.000 15.14647 120 SER A N 1
ATOM 995 C CA . SER A 1 66 ? -25.90428 39.84820 12.84063 1.000 15.94988 120 SER A CA 1
ATOM 996 C C . SER A 1 66 ? -24.57681 39.15897 13.14998 1.000 18.26995 120 SER A C 1
ATOM 997 O O . SER A 1 66 ? -23.67853 39.78453 13.72984 1.000 21.54407 120 SER A O 1
ATOM 1005 N N . LEU A 1 67 ? -24.40276 37.89844 12.74493 1.000 14.06362 121 LEU A N 1
ATOM 1006 C CA . LEU A 1 67 ? -23.11915 37.23784 12.95496 1.000 13.66038 121 LEU A CA 1
ATOM 1007 C C . LEU A 1 67 ? -22.09460 37.65744 11.90963 1.000 13.61172 121 LEU A C 1
ATOM 1008 O O . LEU A 1 67 ? -20.92284 37.88118 12.22840 1.000 13.63614 121 LEU A O 1
ATOM 1024 N N . VAL A 1 68 ? -22.50334 37.75855 10.64517 1.000 10.79390 122 VAL A N 1
ATOM 1025 C CA . VAL A 1 68 ? -21.61135 38.30888 9.63934 1.000 10.89628 122 VAL A CA 1
ATOM 1026 C C . VAL A 1 68 ? -21.13255 39.68145 10.08164 1.000 10.28638 122 VAL A C 1
ATOM 1027 O O . VAL A 1 68 ? -19.96832 40.04457 9.88569 1.000 10.94721 122 VAL A O 1
ATOM 1040 N N . LYS A 1 69 ? -22.02107 40.46556 10.69369 1.000 11.27314 123 LYS A N 1
ATOM 1041 C CA . LYS A 1 69 ? -21.64468 41.81116 11.10788 1.000 12.47960 123 LYS A CA 1
ATOM 1042 C C . LYS A 1 69 ? -20.43672 41.80777 12.03811 1.000 10.34749 123 LYS A C 1
ATOM 1043 O O . LYS A 1 69 ? -19.61202 42.71561 11.96993 1.000 11.39782 123 LYS A O 1
ATOM 1062 N N . LEU A 1 70 ? -20.32691 40.82671 12.94495 1.000 11.19824 124 LEU A N 1
ATOM 1063 C CA . LEU A 1 70 ? -19.16830 40.82664 13.84331 1.000 12.01670 124 LEU A CA 1
ATOM 1064 C C . LEU A 1 70 ? -17.86801 40.66808 13.07170 1.000 12.34592 124 LEU A C 1
ATOM 1065 O O . LEU A 1 70 ? -16.86184 41.31626 13.38554 1.000 11.65591 124 LEU A O 1
ATOM 1081 N N . THR A 1 71 ? -17.86087 39.80786 12.05646 1.000 9.61124 125 THR A N 1
ATOM 1082 C CA . THR A 1 71 ? -16.68116 39.68217 11.21043 1.000 8.88946 125 THR A CA 1
ATOM 1083 C C . THR A 1 71 ? -16.43862 40.95832 10.41905 1.000 10.69320 125 THR A C 1
ATOM 1084 O O . THR A 1 71 ? -15.28780 41.39992 10.27905 1.000 10.62893 125 THR A O 1
ATOM 1095 N N . GLN A 1 72 ? -17.50841 41.59433 9.92836 1.000 9.88879 126 GLN A N 1
ATOM 1096 C CA . GLN A 1 72 ? -17.34976 42.82463 9.16232 1.000 12.09452 126 GLN A CA 1
ATOM 1097 C C . GLN A 1 72 ? -16.80472 43.96270 10.01727 1.000 11.74333 126 GLN A C 1
ATOM 1098 O O . GLN A 1 72 ? -15.99667 44.76386 9.53179 1.000 13.70407 126 GLN A O 1
ATOM 1112 N N . ILE A 1 73 ? -17.22782 44.06237 11.28174 1.000 11.46836 127 ILE A N 1
ATOM 1113 C CA . ILE A 1 73 ? -16.67313 45.07925 12.17467 1.000 12.13431 127 ILE A CA 1
ATOM 1114 C C . ILE A 1 73 ? -15.18522 44.84617 12.36964 1.000 11.97991 127 ILE A C 1
ATOM 1115 O O . ILE A 1 73 ? -14.37902 45.78493 12.32894 1.000 13.76429 127 ILE A O 1
ATOM 1131 N N . PHE A 1 74 ? -14.79740 43.59454 12.58980 1.000 12.10493 128 PHE A N 1
ATOM 1132 C CA . PHE A 1 74 ? -13.38091 43.29102 12.73233 1.000 11.81661 128 PHE A CA 1
ATOM 1133 C C . PHE A 1 74 ? -12.61316 43.62597 11.46558 1.000 10.05585 128 PHE A C 1
ATOM 1134 O O . PHE A 1 74 ? -11.49807 44.16207 11.52534 1.000 12.37797 128 PHE A O 1
ATOM 1151 N N . ALA A 1 75 ? -13.18154 43.28620 10.31215 1.000 10.48698 129 ALA A N 1
ATOM 1152 C CA . ALA A 1 75 ? -12.50681 43.54520 9.04537 1.000 11.42617 129 ALA A CA 1
ATOM 1153 C C . ALA A 1 75 ? -12.32837 45.03731 8.83028 1.000 12.37478 129 ALA A C 1
ATOM 1154 O O . ALA A 1 75 ? -11.25325 45.48578 8.41763 1.000 14.17895 129 ALA A O 1
ATOM 1161 N N . ASP A 1 76 ? -13.36372 45.82754 9.11870 1.000 12.23313 130 ASP A N 1
ATOM 1162 C CA . ASP A 1 76 ? -13.25725 47.26779 8.92519 1.000 15.60862 130 ASP A CA 1
ATOM 1163 C C . ASP A 1 76 ? -12.21072 47.86094 9.85353 1.000 15.38280 130 ASP A C 1
ATOM 1164 O O . ASP A 1 76 ? -11.39661 48.68970 9.42757 1.000 17.58389 130 ASP A O 1
ATOM 1173 N N . GLU A 1 77 ? -12.21878 47.45865 11.13226 1.000 15.13601 131 GLU A N 1
ATOM 1174 C CA A GLU A 1 77 ? -11.21241 47.95129 12.06711 0.478 17.61187 131 GLU A CA 1
ATOM 1175 C CA B GLU A 1 77 ? -11.21127 47.96787 12.05498 0.522 17.56478 131 GLU A CA 1
ATOM 1176 C C . GLU A 1 77 ? -9.81605 47.56863 11.60270 1.000 14.42882 131 GLU A C 1
ATOM 1177 O O . GLU A 1 77 ? -8.88565 48.38207 11.65205 1.000 19.20533 131 GLU A O 1
ATOM 1200 N N . THR A 1 78 ? -9.65639 46.33074 11.15255 1.000 14.14617 132 THR A N 1
ATOM 1201 C CA . THR A 1 78 ? -8.34898 45.84149 10.72661 1.000 12.83166 132 THR A CA 1
ATOM 1202 C C . THR A 1 78 ? -7.85390 46.58391 9.49210 1.0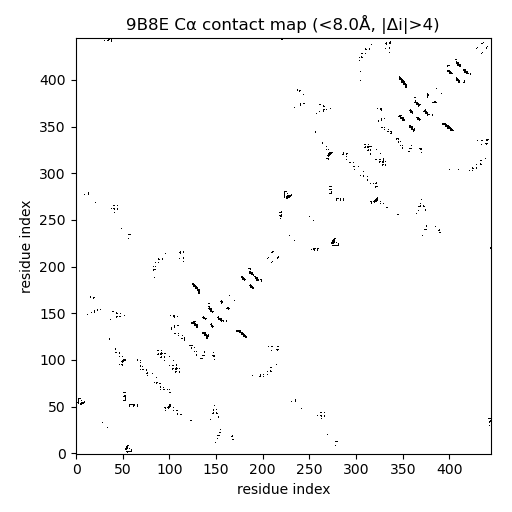00 13.95933 132 THR A C 1
ATOM 1203 O O . THR A 1 78 ? -6.69122 47.00143 9.43903 1.000 15.55516 132 THR A O 1
ATOM 1214 N N . LEU A 1 79 ? -8.71756 46.74941 8.48166 1.000 12.98287 133 LEU A N 1
ATOM 1215 C CA . LEU A 1 79 ? -8.29444 47.40748 7.24558 1.000 13.97579 133 LEU A CA 1
ATOM 1216 C C . LEU A 1 79 ? -7.87581 48.85688 7.47153 1.000 18.00762 133 LEU A C 1
ATOM 1217 O O . LEU A 1 79 ? -7.03756 49.37714 6.72819 1.000 18.31453 133 LEU A O 1
ATOM 1233 N N . GLU A 1 80 ? -8.43150 49.52025 8.48649 1.000 17.95791 134 GLU A N 1
ATOM 1234 C CA . GLU A 1 80 ? -8.11443 50.90931 8.77721 1.000 17.96255 134 GLU A CA 1
ATOM 1235 C C . GLU A 1 80 ? -6.83890 51.08899 9.59219 1.000 21.57080 134 GLU A C 1
ATOM 1236 O O . GLU A 1 80 ? -6.34408 52.21682 9.69491 1.000 22.00395 134 GLU A O 1
ATOM 1248 N N . ARG A 1 81 ? -6.29437 50.02990 10.17142 1.000 19.72738 135 ARG A N 1
ATOM 1249 C CA . ARG A 1 81 ? -5.09802 50.16222 10.98953 1.000 19.11106 135 ARG A CA 1
ATOM 1250 C C . ARG A 1 81 ? -3.90392 50.59762 10.14931 1.000 20.57118 135 ARG A C 1
ATOM 1251 O O . ARG A 1 81 ? -3.72812 50.17078 9.00827 1.000 22.43473 135 ARG A O 1
ATOM 1272 N N . THR A 1 82 ? -3.06394 51.44490 10.73052 1.000 20.39215 136 THR A N 1
ATOM 1273 C CA . THR A 1 82 ? -1.87555 51.94083 10.05402 1.000 21.17340 136 THR A CA 1
ATOM 1274 C C . THR A 1 82 ? -0.61680 51.19375 10.45794 1.000 27.40469 136 THR A C 1
ATOM 1275 O O . THR A 1 82 ? 0.45442 51.47337 9.90903 1.000 31.75144 136 THR A O 1
ATOM 1286 N N . ASP A 1 83 ? -0.72215 50.25003 11.39042 1.000 21.02528 137 ASP A N 1
ATOM 1287 C CA . ASP A 1 83 ? 0.41695 49.51040 11.91108 1.000 20.73016 137 ASP A CA 1
ATOM 1288 C C . ASP A 1 83 ? 0.48878 48.08786 11.37138 1.000 19.99654 137 ASP A C 1
ATOM 1289 O O . ASP A 1 83 ? 1.27397 47.28251 11.88265 1.000 24.55969 137 ASP A O 1
ATOM 1298 N N . LEU A 1 84 ? -0.31460 47.75859 10.36333 1.000 17.90254 138 LEU A N 1
ATOM 1299 C CA . LEU A 1 84 ? -0.29483 46.44222 9.74067 1.000 17.59340 138 LEU A CA 1
ATOM 1300 C C . LEU A 1 84 ? -0.10391 46.59580 8.24261 1.000 15.59381 138 LEU A C 1
ATOM 1301 O O . LEU A 1 84 ? -0.59065 47.55731 7.64121 1.000 19.04225 138 LEU A O 1
ATOM 1317 N N . THR A 1 85 ? 0.61315 45.64252 7.64819 1.000 16.26019 139 THR A N 1
ATOM 1318 C CA . THR A 1 85 ? 0.74123 45.59724 6.20167 1.000 16.76605 139 THR A CA 1
ATOM 1319 C C . THR A 1 85 ? -0.55670 45.10197 5.58039 1.000 16.43604 139 THR A C 1
ATOM 1320 O O . THR A 1 85 ? -1.39633 44.47636 6.23733 1.000 14.86177 139 THR A O 1
ATOM 1331 N N . TRP A 1 86 ? -0.71054 45.37254 4.28437 1.000 13.59409 140 TRP A N 1
ATOM 1332 C CA . TRP A 1 86 ? -1.91596 44.92628 3.59462 1.000 13.47581 140 TRP A CA 1
ATOM 1333 C C . TRP A 1 86 ? -2.03925 43.40551 3.61952 1.000 12.20948 140 TRP A C 1
ATOM 1334 O O . TRP A 1 86 ? -3.12898 42.86615 3.83937 1.000 11.53028 140 TRP A O 1
ATOM 1355 N N . LEU A 1 87 ? -0.92858 42.69339 3.42255 1.000 10.60831 141 LEU A N 1
ATOM 1356 C CA . LEU A 1 87 ? -0.99224 41.24215 3.47327 1.000 10.20476 141 LEU A CA 1
ATOM 1357 C C . LEU A 1 87 ? -1.44109 40.77795 4.85164 1.000 10.90468 141 LEU A C 1
ATOM 1358 O O . LEU A 1 87 ? -2.29968 39.89544 4.96610 1.000 10.57799 141 LEU A O 1
ATOM 1374 N N . ASN A 1 88 ? -0.89576 41.37839 5.90999 1.000 11.49497 142 ASN A N 1
ATOM 1375 C CA . ASN A 1 88 ? -1.29145 40.98629 7.26310 1.000 11.66834 142 ASN A CA 1
ATOM 1376 C C . ASN A 1 88 ? -2.78267 41.22302 7.48999 1.000 12.07333 142 ASN A C 1
ATOM 1377 O O . ASN A 1 88 ? -3.48086 40.36635 8.05477 1.000 10.57378 142 ASN A O 1
ATOM 1388 N N . LYS A 1 89 ? -3.29604 42.36956 7.04337 1.000 11.20605 143 LYS A N 1
ATOM 1389 C CA . LYS A 1 89 ? -4.72267 42.65272 7.17930 1.000 10.64897 143 LYS A CA 1
ATOM 1390 C C . LYS A 1 89 ? -5.55940 41.58731 6.48932 1.000 9.92891 143 LYS A C 1
ATOM 1391 O O . LYS A 1 89 ? -6.52666 41.07837 7.05687 1.000 10.25783 143 LYS A O 1
ATOM 1410 N N . ILE A 1 90 ? -5.22662 41.26347 5.24328 1.000 9.16482 144 ILE A N 1
ATOM 1411 C CA . ILE A 1 90 ? -6.00358 40.28703 4.49317 1.000 8.19810 144 ILE A CA 1
ATOM 1412 C C . ILE A 1 90 ? -6.00861 38.95064 5.20938 1.000 9.29255 144 ILE A C 1
ATOM 1413 O O . ILE A 1 90 ? -7.05392 38.30485 5.35584 1.000 9.45794 144 ILE A O 1
ATOM 1429 N N . LEU A 1 91 ? -4.83973 38.51868 5.67494 1.000 7.65207 145 LEU A N 1
ATOM 1430 C CA . LEU A 1 91 ? -4.75092 37.22067 6.32033 1.000 8.72724 145 LEU A CA 1
ATOM 1431 C C . LEU A 1 91 ? -5.43677 37.21362 7.68472 1.000 10.14823 145 LEU A C 1
ATOM 1432 O O . LEU A 1 91 ? -6.03728 36.20333 8.07052 1.000 9.41057 145 LEU A O 1
ATOM 1448 N N . LYS A 1 92 ? -5.35622 38.31331 8.43549 1.000 9.36170 146 LYS A N 1
ATOM 1449 C CA . LYS A 1 92 ? -6.07709 38.39285 9.70341 1.000 8.99066 146 LYS A CA 1
ATOM 1450 C C . LYS A 1 92 ? -7.56639 38.24893 9.48125 1.000 9.81017 146 LYS A C 1
ATOM 1451 O O . LYS A 1 92 ? -8.25868 37.60647 10.27129 1.000 10.20093 146 LYS A O 1
ATOM 1470 N N . ILE A 1 93 ? -8.08395 38.87648 8.43520 1.000 8.77953 147 ILE A N 1
ATOM 1471 C CA . ILE A 1 93 ? -9.50901 38.79833 8.16670 1.000 9.04937 147 ILE A CA 1
ATOM 1472 C C . ILE A 1 93 ? -9.88764 37.39407 7.70101 1.000 8.64997 147 ILE A C 1
ATOM 1473 O O . ILE A 1 93 ? -10.92523 36.84411 8.10257 1.000 8.47558 147 ILE A O 1
ATOM 1489 N N . ALA A 1 94 ? -9.04217 36.76790 6.88463 1.000 7.47246 148 ALA A N 1
ATOM 1490 C CA . ALA A 1 94 ? -9.29193 35.38376 6.48395 1.000 7.57152 148 ALA A CA 1
ATOM 1491 C C . ALA A 1 94 ? -9.40525 34.48693 7.70663 1.000 9.28932 148 ALA A C 1
ATOM 1492 O O . ALA A 1 94 ? -10.30379 33.63894 7.78826 1.000 9.41857 148 ALA A O 1
ATOM 1499 N N . LEU A 1 95 ? -8.47109 34.63909 8.64951 1.000 9.09528 149 LEU A N 1
ATOM 1500 C CA . LEU A 1 95 ? -8.45982 33.83599 9.86821 1.000 9.58816 149 LEU A CA 1
ATOM 1501 C C . LEU A 1 95 ? -9.69099 34.09953 10.72252 1.000 9.01250 149 LEU A C 1
ATOM 1502 O O . LEU A 1 95 ? -10.30793 33.16164 11.24040 1.000 9.90897 149 LEU A O 1
ATOM 1518 N N . TYR A 1 96 ? -10.06178 35.36634 10.90194 1.000 9.19166 150 TYR A N 1
ATOM 1519 C CA . TYR A 1 96 ? -11.24091 35.67228 11.70504 1.000 9.32094 150 TYR A CA 1
ATOM 1520 C C . TYR A 1 96 ? -12.49907 35.11519 11.05283 1.000 9.40688 150 TYR A C 1
ATOM 1521 O O . TYR A 1 96 ? -13.35801 34.52442 11.71908 1.000 9.79178 150 TYR A O 1
ATOM 1539 N N . SER A 1 97 ? -12.61422 35.26933 9.73988 1.000 8.40942 151 SER A N 1
ATOM 1540 C CA . SER A 1 97 ? -13.80417 34.79717 9.04971 1.000 9.10119 151 SER A CA 1
ATOM 1541 C C . SER A 1 97 ? -13.91647 33.27792 9.10960 1.000 8.02272 151 SER A C 1
ATOM 1542 O O . SER A 1 97 ? -14.98790 32.73690 9.39793 1.000 9.00828 151 SER A O 1
ATOM 1550 N N . ARG A 1 98 ? -12.81294 32.56269 8.86572 1.000 8.10077 152 ARG A N 1
ATOM 1551 C CA . ARG A 1 98 ? -12.86501 31.10559 8.94392 1.000 8.17546 152 ARG A CA 1
ATOM 1552 C C . ARG A 1 98 ? -13.12659 30.64173 10.36395 1.000 8.67480 152 ARG A C 1
ATOM 1553 O O . ARG A 1 98 ? -13.89353 29.69565 10.57763 1.000 10.11340 152 ARG A O 1
ATOM 1574 N N . GLY A 1 99 ? -12.50629 31.29513 11.34844 1.000 9.02665 153 GLY A N 1
ATOM 1575 C CA . GLY A 1 99 ? -12.71905 30.89507 12.73044 1.000 8.79405 153 GLY A CA 1
ATOM 1576 C C . GLY A 1 99 ? -14.13095 31.16871 13.22379 1.000 8.78733 153 GLY A C 1
ATOM 1577 O O . GLY A 1 99 ? -14.68199 30.39373 14.01084 1.000 9.94967 153 GLY A O 1
ATOM 1581 N N . SER A 1 100 ? -14.72532 32.28701 12.78739 1.000 9.00593 154 SER A N 1
ATOM 1582 C CA . SER A 1 100 ? -16.08910 32.62039 13.18922 1.000 8.53533 154 SER A CA 1
ATOM 1583 C C . SER A 1 100 ? -17.12367 31.80653 12.43331 1.000 8.89341 154 SER A C 1
ATOM 1584 O O . SER A 1 100 ? -18.19762 31.53496 12.96604 1.000 9.59024 154 SER A O 1
ATOM 1592 N N . GLY A 1 101 ? -16.82315 31.43984 11.19477 1.000 7.71554 155 GLY A N 1
ATOM 1593 C CA . GLY A 1 101 ? -17.78297 30.79703 10.31874 1.000 8.12973 155 GLY A CA 1
ATOM 1594 C C . GLY A 1 101 ? -18.65934 31.74813 9.52345 1.000 7.29280 155 GLY A C 1
ATOM 1595 O O . GLY A 1 101 ? -19.61430 31.28526 8.88740 1.000 8.42564 155 GLY A O 1
ATOM 1599 N N . PHE A 1 102 ? -18.36846 33.05070 9.53710 1.000 7.62679 156 PHE A N 1
ATOM 1600 C CA . PHE A 1 102 ? -19.22769 34.05114 8.91226 1.000 7.72684 156 PHE A CA 1
ATOM 1601 C C . PHE A 1 102 ? -18.40952 35.05689 8.12945 1.000 8.58724 156 PHE A C 1
ATOM 1602 O O . PHE A 1 102 ? -17.34233 35.49965 8.56729 1.000 8.15974 156 PHE A O 1
ATOM 1619 N N . GLY A 1 103 ? -18.93995 35.45520 6.98583 1.000 7.14879 157 GLY A N 1
ATOM 1620 C CA . GLY A 1 103 ? -18.27601 36.42371 6.14249 1.000 8.49967 157 GLY A CA 1
ATOM 1621 C C . GLY A 1 103 ? -18.93811 36.45918 4.78408 1.000 7.41421 157 GLY A C 1
ATOM 1622 O O . GLY A 1 103 ? -19.49843 35.45275 4.34063 1.000 8.48954 157 GLY A O 1
ATOM 1626 N N . ASN A 1 104 ? -18.90382 37.61800 4.13663 1.000 8.40676 158 ASN A N 1
ATOM 1627 C CA . ASN A 1 104 ? -19.46728 37.74696 2.80108 1.000 8.68985 158 ASN A CA 1
ATOM 1628 C C . ASN A 1 104 ? -18.34782 37.63173 1.76162 1.000 7.97650 158 ASN A C 1
ATOM 1629 O O . ASN A 1 104 ? -17.34272 36.98229 2.03093 1.000 9.15670 158 ASN A O 1
ATOM 1652 N N . GLN A 1 106 ? -16.01928 39.45096 0.32572 1.000 9.40353 160 GLN A N 1
ATOM 1653 C CA . GLN A 1 106 ? -14.65406 39.90380 0.61697 1.000 8.14501 160 GLN A CA 1
ATOM 1654 C C . GLN A 1 106 ? -13.94691 38.90780 1.53200 1.000 9.00216 160 GLN A C 1
ATOM 1655 O O . GLN A 1 106 ? -12.79889 38.49204 1.30238 1.000 8.32321 160 GLN A O 1
AT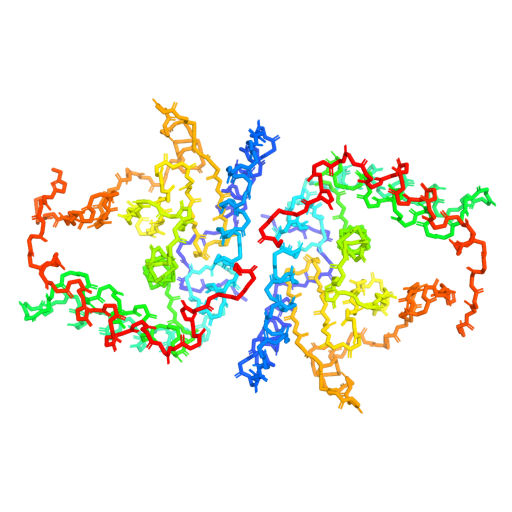OM 1669 N N . GLU A 1 107 ? -14.63602 38.52518 2.60156 1.000 8.95707 161 GLU A N 1
ATOM 1670 C CA . GLU A 1 107 ? -14.02389 37.63421 3.57368 1.000 8.77448 161 GLU A CA 1
ATOM 1671 C C . GLU A 1 107 ? -13.75339 36.26730 2.97241 1.000 6.81087 161 GLU A C 1
ATOM 1672 O O . GLU A 1 107 ? -12.71818 35.64803 3.25210 1.000 8.43017 161 GLU A O 1
ATOM 1684 N N . LYS A 1 108 ? -14.66810 35.77622 2.13253 1.000 7.35393 162 LYS A N 1
ATOM 1685 C CA . LYS A 1 108 ? -14.48617 34.44429 1.55990 1.000 7.93683 162 LYS A CA 1
ATOM 1686 C C . LYS A 1 108 ? -13.38577 34.43319 0.49991 1.000 7.59366 162 LYS A C 1
ATOM 1687 O O . LYS A 1 108 ? -12.63563 33.45510 0.39280 1.000 7.72767 162 LYS A O 1
ATOM 1706 N N . ALA A 1 109 ? -13.25667 35.51383 -0.26840 1.000 7.34401 163 ALA A N 1
ATOM 1707 C CA . ALA A 1 109 ? -12.13897 35.64796 -1.18542 1.000 8.21092 163 ALA A CA 1
ATOM 1708 C C . ALA A 1 109 ? -10.82725 35.72809 -0.42123 1.000 7.57572 163 ALA A C 1
ATOM 1709 O O . ALA A 1 109 ? -9.82734 35.12215 -0.82590 1.000 7.52174 163 ALA A O 1
ATOM 1716 N N . PHE A 1 110 ? -10.79529 36.48456 0.67754 1.000 7.82757 164 PHE A N 1
ATOM 1717 C CA . PHE A 1 110 ? -9.56649 36.55156 1.46297 1.000 6.96251 164 PHE A CA 1
ATOM 1718 C C . PHE A 1 110 ? -9.20551 35.17585 2.01908 1.000 7.68841 164 PHE A C 1
ATOM 1719 O O . PHE A 1 110 ? -8.02141 34.81476 2.11150 1.000 7.77045 164 PHE A O 1
ATOM 1736 N N . PHE A 1 111 ? -10.21802 34.40035 2.43068 1.000 7.83352 165 PHE A N 1
ATOM 1737 C CA . PHE A 1 111 ? -9.96085 33.05027 2.91300 1.000 7.00911 165 PHE A CA 1
ATOM 1738 C C . PHE A 1 111 ? -9.30179 32.17898 1.84874 1.000 6.97911 165 PHE A C 1
ATOM 1739 O O . PHE A 1 111 ? -8.30128 31.50828 2.12616 1.000 7.63398 165 PHE A O 1
ATOM 1756 N N . VAL A 1 112 ? -9.84938 32.14383 0.62814 1.000 7.21963 166 VAL A N 1
ATOM 1757 C CA A VAL A 1 112 ? -9.24836 31.30541 -0.40040 0.366 7.69265 166 VAL A CA 1
ATOM 1758 C CA B VAL A 1 112 ? -9.23716 31.29484 -0.39001 0.634 7.58835 166 VAL A CA 1
ATOM 1759 C C . VAL A 1 112 ? -7.85471 31.80722 -0.77409 1.000 7.46979 166 VAL A C 1
ATOM 1760 O O . VAL A 1 112 ? -6.95741 31.01097 -1.06846 1.000 8.73107 166 VAL A O 1
ATOM 1785 N N . PHE A 1 113 ? -7.65084 33.12929 -0.77810 1.000 7.94364 167 PHE A N 1
ATOM 1786 C CA . PHE A 1 113 ? -6.31302 33.67444 -0.98736 1.000 6.71416 167 PHE A CA 1
ATOM 1787 C C . PHE A 1 113 ? -5.34602 33.13770 0.06075 1.000 6.93661 167 PHE A C 1
ATOM 1788 O O . PHE A 1 113 ? -4.24098 32.69238 -0.26875 1.000 8.31506 167 PHE A O 1
ATOM 1805 N N . ALA A 1 114 ? -5.74116 33.19099 1.33927 1.000 7.97695 168 ALA A N 1
ATOM 1806 C CA . ALA A 1 114 ? -4.90434 32.67840 2.42314 1.000 7.40450 168 ALA A CA 1
ATOM 1807 C C . ALA A 1 114 ? -4.64250 31.18893 2.27228 1.000 8.26715 168 ALA A C 1
ATOM 1808 O O . ALA A 1 114 ? -3.51720 30.72475 2.46700 1.000 8.59930 168 ALA A O 1
ATOM 1815 N N . LEU A 1 115 ? -5.67997 30.42217 1.94537 1.000 8.87576 169 LEU A N 1
ATOM 1816 C CA . LEU A 1 115 ? -5.52825 28.98336 1.79398 1.000 8.98268 169 LEU A CA 1
ATOM 1817 C C . LEU A 1 115 ? -4.52416 28.65757 0.70534 1.000 8.48485 169 LEU A C 1
ATOM 1818 O O . LEU A 1 115 ? -3.63049 27.82199 0.88850 1.000 9.83895 169 LEU A O 1
ATOM 1834 N N . LEU A 1 116 ? -4.65184 29.31669 -0.44467 1.000 8.95246 170 LEU A N 1
ATOM 1835 C CA . LEU A 1 116 ? -3.75330 29.02379 -1.55303 1.000 8.50098 170 LEU A CA 1
ATOM 1836 C C . LEU A 1 116 ? -2.36334 29.59672 -1.33647 1.000 8.95660 170 LEU A C 1
ATOM 1837 O O . LEU A 1 116 ? -1.38279 29.01395 -1.81355 1.000 9.84077 170 LEU A O 1
ATOM 1853 N N . LEU A 1 117 ? -2.24044 30.69677 -0.58895 1.000 8.86671 171 LEU A N 1
ATOM 1854 C CA . LEU A 1 117 ? -0.91563 31.18772 -0.21493 1.000 8.60732 171 LEU A CA 1
ATOM 1855 C C . LEU A 1 117 ? -0.20333 30.18143 0.67572 1.000 10.88961 171 LEU A C 1
ATOM 1856 O O . LEU A 1 117 ? 0.99281 29.91875 0.50434 1.000 10.63624 171 LEU A O 1
ATOM 1872 N N . HIS A 1 118 ? -0.92190 29.61362 1.63975 1.000 9.94137 172 HIS A N 1
ATOM 1873 C CA . HIS A 1 118 ? -0.34880 28.56039 2.46158 1.000 11.18765 172 HIS A CA 1
ATOM 1874 C C . HIS A 1 118 ? 0.10022 27.38527 1.59669 1.000 11.46305 172 HIS A C 1
ATOM 1875 O O . HIS A 1 118 ? 1.21582 26.87809 1.74513 1.000 12.56562 172 HIS A O 1
ATOM 1889 N N . GLN A 1 119 ? -0.75963 26.94050 0.66967 1.000 10.79995 173 GLN A N 1
ATOM 1890 C CA . GLN A 1 119 ? -0.39930 25.81134 -0.18383 1.000 11.17326 173 GLN A CA 1
ATOM 1891 C C . GLN A 1 119 ? 0.79862 26.13141 -1.07285 1.000 12.04980 173 GLN A C 1
ATOM 1892 O O . GLN A 1 119 ? 1.61347 25.24795 -1.36677 1.000 14.84672 173 GLN A O 1
ATOM 1906 N N . ALA A 1 120 ? 0.94831 27.39635 -1.47277 1.000 11.03635 174 ALA A N 1
ATOM 1907 C CA . ALA A 1 120 ? 2.05099 27.80312 -2.32931 1.000 12.98172 174 ALA A CA 1
ATOM 1908 C C . ALA A 1 120 ? 3.40397 27.71034 -1.64263 1.000 13.57298 174 ALA A C 1
ATOM 1909 O O . ALA A 1 120 ? 4.43318 27.78420 -2.32024 1.000 15.38226 174 ALA A O 1
ATOM 1916 N N . GLN A 1 121 ? 3.43204 27.55001 -0.32508 1.000 14.20988 175 GLN A N 1
ATOM 1917 C CA . GLN A 1 121 ? 4.70307 27.37652 0.36188 1.000 14.54261 175 GLN A CA 1
ATOM 1918 C C . GLN A 1 121 ? 5.26543 25.97293 0.22462 1.000 18.03342 175 GLN A C 1
ATOM 1919 O O . GLN A 1 121 ? 6.43872 25.76165 0.54316 1.000 18.79823 175 GLN A O 1
ATOM 1933 N N . LYS A 1 122 ? 4.48026 25.02685 -0.23921 1.000 19.24559 176 LYS A N 1
ATOM 1934 C CA . LYS A 1 122 ? 4.97694 23.66882 -0.32650 1.000 21.23450 176 LYS A CA 1
ATOM 1935 C C . LYS A 1 122 ? 5.88885 23.52998 -1.54233 1.000 22.11401 176 LYS A C 1
ATOM 1936 O O . LYS A 1 122 ? 5.70399 24.22979 -2.54522 1.000 21.87013 176 LYS A O 1
ATOM 1955 N N . PRO A 1 123 ? 6.89372 22.65848 -1.45836 1.000 24.48276 177 PRO A N 1
ATOM 1956 C CA . PRO A 1 123 ? 7.82104 22.47412 -2.58246 1.000 25.70548 177 PRO A CA 1
ATOM 1957 C C . PRO A 1 123 ? 7.09150 22.15287 -3.87919 1.000 27.33190 177 PRO A C 1
ATOM 1958 O O . PRO A 1 123 ? 6.22362 21.27961 -3.92559 1.000 29.69922 177 PRO A O 1
ATOM 1969 N N . GLU A 1 124 ? 7.45174 22.87534 -4.93978 1.000 31.43595 178 GLU A N 1
ATOM 1970 C CA . GLU A 1 124 ? 6.91350 22.62820 -6.28069 1.000 37.52951 178 GLU A CA 1
ATOM 1971 C C . GLU A 1 124 ? 5.38465 22.67070 -6.29089 1.000 31.97493 178 GLU A C 1
ATOM 1972 O O . GLU A 1 124 ? 4.71713 21.91550 -7.00262 1.000 26.51114 178 GLU A O 1
ATOM 1984 N N . SER A 1 125 ? 4.82227 23.55747 -5.47958 1.000 25.83340 179 SER A N 1
ATOM 1985 C CA . SER A 1 125 ? 3.39603 23.81401 -5.54409 1.000 20.51650 179 SER A CA 1
ATOM 1986 C C . SER A 1 125 ? 3.01819 24.27118 -6.94539 1.000 21.20029 179 SER A C 1
ATOM 1987 O O . SER A 1 125 ? 3.80667 24.90735 -7.64839 1.000 25.69209 179 SER A O 1
ATOM 1995 N N . LEU A 1 126 ? 1.79841 23.94673 -7.35652 1.000 19.69138 180 LEU A N 1
ATOM 1996 C CA . LEU A 1 126 ? 1.32886 24.46309 -8.63321 1.000 22.42083 180 LEU A CA 1
ATOM 1997 C C . LEU A 1 126 ? 0.84367 25.89995 -8.54302 1.000 23.68074 180 LEU A C 1
ATOM 1998 O O . LEU A 1 126 ? 0.48596 26.46704 -9.57794 1.000 21.35369 180 LEU A O 1
ATOM 2014 N N . ILE A 1 127 ? 0.84228 26.51011 -7.35650 1.000 18.55013 181 ILE A N 1
ATOM 2015 C CA A ILE A 1 127 ? 0.37175 27.88290 -7.18186 0.478 15.96857 181 ILE A CA 1
ATOM 2016 C CA B ILE A 1 127 ? 0.37411 27.88333 -7.19714 0.522 15.97423 181 ILE A CA 1
ATOM 2017 C C . ILE A 1 127 ? 1.55487 28.82114 -7.40071 1.000 17.69318 181 ILE A C 1
ATOM 2018 O O . ILE A 1 127 ? 2.57773 28.71665 -6.70904 1.000 17.65850 181 ILE A O 1
ATOM 2049 N N . HIS A 1 128 ? 1.42102 29.73705 -8.35575 1.000 15.97100 182 HIS A N 1
ATOM 2050 C CA . HIS A 1 128 ? 2.49027 30.65677 -8.71366 1.000 17.94644 182 HIS A CA 1
ATOM 2051 C C . HIS A 1 128 ? 2.14446 32.12714 -8.55355 1.000 17.62021 182 HIS A C 1
ATOM 2052 O O . HIS A 1 128 ? 3.04878 32.92775 -8.30384 1.000 19.69452 182 HIS A O 1
ATOM 2066 N N . SER A 1 129 ? 0.88396 32.51353 -8.72177 1.000 12.72464 183 SER A N 1
ATOM 2067 C CA . SER A 1 129 ? 0.46731 33.89135 -8.51549 1.000 12.22325 183 SER A CA 1
ATOM 2068 C C . SER A 1 129 ? -0.96239 33.90490 -8.01579 1.000 11.41317 183 SER A C 1
ATOM 2069 O O . SER A 1 129 ? -1.76279 33.01888 -8.34128 1.000 10.92548 183 SER A O 1
ATOM 2077 N N . LEU A 1 130 ? -1.27409 34.93407 -7.23382 1.000 9.89145 184 LEU A N 1
ATOM 2078 C CA . LEU A 1 130 ? -2.59041 35.11359 -6.64236 1.000 8.69405 184 LEU A CA 1
ATOM 2079 C C . LEU A 1 130 ? -2.98064 36.57442 -6.76277 1.000 10.79412 184 LEU A C 1
ATOM 2080 O O . LEU A 1 130 ? -2.21463 37.44416 -6.35173 1.000 13.89677 184 LEU A O 1
ATOM 2096 N N . ARG A 1 131 ? -4.17086 36.84267 -7.30010 1.000 9.63012 185 ARG A N 1
ATOM 2097 C CA . ARG A 1 131 ? -4.61632 38.21223 -7.53628 1.000 9.71256 185 ARG A CA 1
ATOM 2098 C C . ARG A 1 131 ? -6.05904 38.36591 -7.07412 1.000 8.86410 185 ARG A C 1
ATOM 2099 O O . ARG A 1 131 ? -6.96815 37.78687 -7.67856 1.000 9.65968 185 ARG A O 1
ATOM 2120 N N . LEU A 1 132 ? -6.25989 39.13446 -6.00907 1.000 11.00570 186 LEU A N 1
ATOM 2121 C CA . LEU A 1 132 ? -7.58377 39.53111 -5.56325 1.000 8.74959 186 LEU A CA 1
ATOM 2122 C C . LEU A 1 132 ? -8.02011 40.74438 -6.36552 1.000 9.79665 186 LEU A C 1
ATOM 2123 O O . LEU A 1 132 ? -7.25246 41.69371 -6.52565 1.000 11.03499 186 LEU A O 1
ATOM 2139 N N . ALA A 1 133 ? -9.26553 40.72181 -6.84145 1.000 9.29999 187 ALA A N 1
ATOM 2140 C CA . ALA A 1 133 ? -9.80433 41.80308 -7.64823 1.000 10.43511 187 ALA A CA 1
ATOM 2141 C C . ALA A 1 133 ? -11.30579 41.85400 -7.42306 1.000 10.90271 187 ALA A C 1
ATOM 2142 O O . ALA A 1 133 ? -11.89709 40.90840 -6.90885 1.000 10.02756 187 ALA A O 1
ATOM 2149 N N . THR A 1 134 ? -11.91601 42.96749 -7.80489 1.000 12.19455 188 THR A N 1
ATOM 2150 C CA . THR A 1 134 ? -13.31092 43.25036 -7.47215 1.000 12.62209 188 THR A CA 1
ATOM 2151 C C . THR A 1 134 ? -14.07475 43.79983 -8.66343 1.000 15.35074 188 THR A C 1
ATOM 2152 O O . THR A 1 134 ? -13.55397 44.62656 -9.41106 1.000 17.49019 188 THR A O 1
ATOM 2163 N N . PHE A 1 135 ? -15.32418 43.35021 -8.81074 1.000 13.21939 189 PHE A N 1
ATOM 2164 C CA . PHE A 1 135 ? -16.32116 44.02054 -9.64074 1.000 15.64424 189 PHE A CA 1
ATOM 2165 C C . PHE A 1 135 ? -17.14615 44.84497 -8.66538 1.000 18.53057 189 PHE A C 1
ATOM 2166 O O . PHE A 1 135 ? -18.00521 44.30548 -7.96346 1.000 18.85530 189 PHE A O 1
ATOM 2183 N N . ASN A 1 136 ? -16.87797 46.14292 -8.60456 1.000 20.28075 190 ASN A N 1
ATOM 2184 C CA . ASN A 1 136 ? -17.48251 46.99228 -7.58372 1.000 21.44321 190 ASN A CA 1
ATOM 2185 C C . ASN A 1 136 ? -17.13234 46.43575 -6.20393 1.000 20.59274 190 ASN A C 1
ATOM 2186 O O . ASN A 1 136 ? -15.98463 46.56490 -5.76681 1.000 25.17842 190 ASN A O 1
ATOM 2197 N N . ASN A 1 137 ? -18.08063 45.79635 -5.51427 1.000 20.75826 191 ASN A N 1
ATOM 2198 C CA . ASN A 1 137 ? -17.81984 45.21472 -4.20188 1.000 18.74365 191 ASN A CA 1
ATOM 2199 C C . ASN A 1 137 ? -17.70592 43.69551 -4.22597 1.000 17.54636 191 ASN A C 1
ATOM 2200 O O . ASN A 1 137 ? -17.51116 43.09078 -3.16780 1.000 19.05217 191 ASN A O 1
ATOM 2211 N N . HIS A 1 138 ? -17.79494 43.07437 -5.39632 1.000 14.39496 192 HIS A N 1
ATOM 2212 C CA . HIS A 1 138 ? -17.81814 41.61780 -5.55802 1.000 10.94186 192 HIS A CA 1
ATOM 2213 C C . HIS A 1 138 ? -16.38115 41.13372 -5.76805 1.000 13.68945 192 HIS A C 1
ATOM 2214 O O . HIS A 1 138 ? -15.80509 41.28813 -6.84593 1.000 14.08332 192 HIS A O 1
ATOM 2228 N N . PHE A 1 139 ? -15.79213 40.55215 -4.72569 1.000 9.18292 193 PHE A N 1
ATOM 2229 C CA . PHE A 1 139 ? -14.40542 40.09354 -4.74497 1.000 9.49865 193 PHE A CA 1
ATOM 2230 C C . PHE A 1 139 ? -14.30699 38.70766 -5.34558 1.000 10.47509 193 PHE A C 1
ATOM 2231 O O . PHE A 1 139 ? -15.13347 37.83501 -5.04836 1.000 10.59847 193 PHE A O 1
ATOM 2248 N N . ILE A 1 140 ? -13.26216 38.50321 -6.15730 1.000 9.01434 194 ILE A N 1
ATOM 2249 C CA . ILE A 1 140 ? -12.89501 37.21641 -6.72529 1.000 9.44630 194 ILE A CA 1
ATOM 2250 C C . ILE A 1 140 ? -11.38303 37.05095 -6.61007 1.000 10.22802 194 ILE A C 1
ATOM 2251 O O . ILE A 1 140 ? -10.66225 37.97718 -6.23481 1.000 8.62354 194 ILE A O 1
ATOM 2267 N N . LEU A 1 141 ? -10.90787 35.85154 -6.92057 1.000 9.36117 195 LEU A N 1
ATOM 2268 C CA . LEU A 1 141 ? -9.48981 35.51977 -6.85970 1.000 8.37907 195 LEU A CA 1
ATOM 2269 C C . LEU A 1 141 ? -9.08223 34.91709 -8.19260 1.000 8.51270 195 LEU A C 1
ATOM 2270 O O . LEU A 1 141 ? -9.71016 33.96286 -8.66139 1.000 9.19566 195 LEU A O 1
ATOM 2286 N N . ILE A 1 142 ? -8.01127 35.43991 -8.78167 1.000 8.53779 196 ILE A N 1
ATOM 2287 C CA . ILE A 1 142 ? -7.42770 34.89321 -10.00074 1.000 7.68345 196 ILE A CA 1
ATOM 2288 C C . ILE A 1 142 ? -6.13863 34.17848 -9.63384 1.000 8.75555 196 ILE A C 1
ATOM 2289 O O . ILE A 1 142 ? -5.27165 34.75446 -8.97713 1.000 9.17988 196 ILE A O 1
ATOM 2305 N N . VAL A 1 143 ? -6.02803 32.91957 -10.04204 1.000 8.80737 197 VAL A N 1
ATOM 2306 C CA . VAL A 1 143 ? -4.93507 32.02986 -9.67735 1.000 9.61224 197 VAL A CA 1
ATOM 2307 C C . VAL A 1 143 ? -4.11059 31.76322 -10.92567 1.000 9.10874 197 VAL A C 1
ATOM 2308 O O . VAL A 1 143 ? -4.63936 31.30167 -11.94486 1.000 10.17593 197 VAL A O 1
ATOM 2321 N N . ASN A 1 144 ? -2.81405 32.05767 -10.84997 1.000 9.66133 198 ASN A N 1
ATOM 2322 C CA . ASN A 1 144 ? -1.87579 31.78798 -11.94138 1.000 11.50311 198 ASN A CA 1
ATOM 2323 C C . ASN A 1 144 ? -2.23383 32.50138 -13.23336 1.000 11.48909 198 ASN A C 1
ATOM 2324 O O . ASN A 1 144 ? -1.74898 32.11027 -14.30681 1.000 14.58599 198 ASN A O 1
ATOM 2335 N N . GLU A 1 145 ? -3.05790 33.54488 -13.15238 1.000 11.45996 199 GLU A N 1
ATOM 2336 C CA . GLU A 1 145 ? -3.60487 34.20008 -14.34191 1.000 12.27923 199 GLU A CA 1
ATOM 2337 C C . GLU A 1 145 ? -4.27611 33.19939 -15.28707 1.000 14.16675 199 GLU A C 1
ATOM 2338 O O . GLU A 1 145 ? -4.40333 33.44084 -16.49826 1.000 16.09160 199 GLU A O 1
ATOM 2350 N N . GLN A 1 146 ? -4.72706 32.07236 -14.73491 1.000 11.99321 200 GLN A N 1
ATOM 2351 C CA . GLN A 1 146 ? -5.29124 30.97458 -15.51069 1.000 12.21566 200 GLN A CA 1
ATOM 2352 C C . GLN A 1 146 ? -6.67478 30.54526 -15.04768 1.000 9.96922 200 GLN A C 1
ATOM 2353 O O . GLN A 1 146 ? -7.36454 29.85617 -15.81427 1.000 10.29349 200 GLN A O 1
ATOM 2367 N N . PHE A 1 147 ? -7.08663 30.87720 -13.82963 1.000 9.92364 201 PHE A N 1
ATOM 2368 C CA . PHE A 1 147 ? -8.38265 30.45728 -13.31042 1.000 8.90206 201 PHE A CA 1
ATOM 2369 C C . PHE A 1 147 ? -8.95931 31.58073 -12.47135 1.000 8.95851 201 PHE A C 1
ATOM 2370 O O . PHE A 1 147 ? -8.22941 32.30447 -11.79068 1.000 9.93127 201 PHE A O 1
ATOM 2387 N N . LEU A 1 148 ? -10.27637 31.71159 -12.50507 1.000 7.18240 202 LEU A N 1
ATOM 2388 C CA . LEU A 1 148 ? -10.99257 32.61487 -11.61492 1.000 8.01763 202 LEU A CA 1
ATOM 2389 C C . LEU A 1 148 ? -11.80963 31.80449 -10.61579 1.000 6.63998 202 LEU A C 1
ATOM 2390 O O . LEU A 1 148 ? -12.51590 30.86969 -10.99790 1.000 7.78833 202 LEU A O 1
ATOM 2406 N N . MET A 1 149 ? -11.70363 32.18839 -9.34255 1.000 7.24590 203 MET A N 1
ATOM 2407 C CA A MET A 1 149 ? -12.44186 31.57208 -8.25507 0.651 8.02253 203 MET A CA 1
ATOM 2408 C CA B MET A 1 149 ? -12.37455 31.57285 -8.20101 0.349 8.07731 203 MET A CA 1
ATOM 2409 C C . MET A 1 149 ? -13.35456 32.59210 -7.61902 1.000 10.21030 203 MET A C 1
ATOM 2410 O O . MET A 1 149 ? -12.94250 33.71326 -7.29834 1.000 10.39163 203 MET A O 1
ATOM 2437 N N . ASP A 1 150 ? -14.61077 32.19768 -7.42726 1.000 9.25163 204 ASP A N 1
ATOM 2438 C CA . ASP A 1 150 ? -15.62235 33.02394 -6.77070 1.000 7.85508 204 ASP A CA 1
ATOM 2439 C C . ASP A 1 150 ? -16.17575 32.20373 -5.60657 1.000 9.01797 204 ASP A C 1
ATOM 2440 O O . ASP A 1 150 ? -17.20229 31.52222 -5.73919 1.000 8.34987 204 ASP A O 1
ATOM 2449 N N . PRO A 1 151 ? -15.50591 32.21647 -4.45387 1.000 8.66957 205 PRO A N 1
ATOM 2450 C CA . PRO A 1 151 ? -15.97722 31.38844 -3.33914 1.000 7.56706 205 PRO A CA 1
ATOM 2451 C C . PRO A 1 151 ? -17.32073 31.82853 -2.79915 1.000 8.06002 205 PRO A C 1
ATOM 2452 O O . PRO A 1 151 ? -18.04335 31.01702 -2.22328 1.000 9.37327 205 PRO A O 1
ATOM 2463 N N . TRP A 1 152 ? -17.67653 33.09840 -2.96484 1.000 7.84391 206 TRP A N 1
ATOM 2464 C CA . TRP A 1 152 ? -18.99312 33.55411 -2.52968 1.000 7.35151 206 TRP A CA 1
ATOM 2465 C C . TRP A 1 152 ? -20.10175 32.75495 -3.20039 1.000 7.98084 206 TRP A C 1
ATOM 2466 O O . TRP A 1 152 ? -21.09289 32.36785 -2.55826 1.000 8.51745 206 TRP A O 1
ATOM 2487 N N . LEU A 1 153 ? -19.95461 32.50456 -4.48970 1.000 7.42836 207 LEU A N 1
ATOM 2488 C CA . LEU A 1 153 ? -20.92028 31.75939 -5.27126 1.000 8.59012 207 LEU A CA 1
ATOM 2489 C C . LEU A 1 153 ? -20.57018 30.28241 -5.38988 1.000 8.81767 207 LEU A C 1
ATOM 2490 O O . LEU A 1 153 ? -21.35485 29.52086 -5.95967 1.000 10.82162 207 LEU A O 1
ATOM 2506 N N . ASN A 1 154 ? -19.42042 29.86265 -4.87331 1.000 7.52756 208 ASN A N 1
ATOM 2507 C CA . ASN A 1 154 ? -18.89501 28.49910 -5.06807 1.000 7.95287 208 ASN A CA 1
ATOM 2508 C C . ASN A 1 154 ? -18.81465 28.13744 -6.55586 1.000 7.56805 208 ASN A C 1
ATOM 2509 O O . ASN A 1 154 ? -19.27657 27.08366 -6.99219 1.000 10.04011 208 ASN A O 1
ATOM 2520 N N . LEU A 1 155 ? -18.20312 29.02872 -7.33501 1.000 8.20821 209 LEU A N 1
ATOM 2521 C CA . LEU A 1 155 ? -18.01840 28.86386 -8.76767 1.000 7.33977 209 LEU A CA 1
ATOM 2522 C C . LEU A 1 155 ? -16.57317 29.16529 -9.11672 1.000 7.30388 209 LEU A C 1
ATOM 2523 O O . LEU A 1 155 ? -15.89382 29.93432 -8.43220 1.000 8.20069 209 LEU A O 1
ATOM 2539 N N . ALA A 1 156 ? -16.10184 28.52930 -10.18159 1.000 7.55251 210 ALA A N 1
ATOM 2540 C CA . ALA A 1 156 ? -14.76544 28.75720 -10.69272 1.000 6.63748 210 ALA A CA 1
ATOM 2541 C C . ALA A 1 156 ? -14.77073 28.40338 -12.16847 1.000 6.64655 210 ALA A C 1
ATOM 2542 O O . ALA A 1 156 ? -15.59136 27.60833 -12.63414 1.000 7.95874 210 ALA A O 1
ATOM 2549 N N . PHE A 1 157 ? -13.81296 28.97545 -12.89404 1.000 7.43730 211 PHE A N 1
ATOM 2550 C CA . PHE A 1 157 ? -13.66002 28.63612 -14.30127 1.000 7.51217 211 PHE A CA 1
ATOM 2551 C C . PHE A 1 157 ? -12.26126 28.96914 -14.78348 1.000 8.08715 211 PHE A C 1
ATOM 2552 O O . PHE A 1 157 ? -11.61181 29.86112 -14.23085 1.000 8.35833 211 PHE A O 1
ATOM 2569 N N . PRO A 1 158 ? -11.78000 28.28044 -15.81545 1.000 8.74093 212 PRO A N 1
ATOM 2570 C CA . PRO A 1 158 ? -10.50577 28.64724 -16.42996 1.000 9.21301 212 PRO A CA 1
ATOM 2571 C C . PRO A 1 158 ? -10.64093 29.88299 -17.30631 1.000 10.99691 212 PRO A C 1
ATOM 2572 O O . PRO A 1 158 ? -11.73066 30.28631 -17.73305 1.000 10.25834 212 PRO A O 1
ATOM 2583 N N . LEU A 1 159 ? -9.47736 30.45660 -17.58975 1.000 10.57017 213 LEU A N 1
ATOM 2584 C CA . LEU A 1 159 ? -9.33187 31.66090 -18.39320 1.000 9.60249 213 LEU A CA 1
ATOM 2585 C C . LEU A 1 159 ? -8.43892 31.37084 -19.59500 1.000 10.52774 213 LEU A C 1
ATOM 2586 O O . LEU A 1 159 ? -7.39652 30.72708 -19.46434 1.000 13.94362 213 LEU A O 1
ATOM 2602 N N . SER A 1 160 ? -8.84035 31.88249 -20.75947 1.000 9.96810 214 SER A N 1
ATOM 2603 C CA . SER A 1 160 ? -8.05421 31.66549 -21.97297 1.000 11.70781 214 SER A CA 1
ATOM 2604 C C . SER A 1 160 ? -6.70165 32.36482 -21.87541 1.000 12.89327 214 SER A C 1
ATOM 2605 O O . SER A 1 160 ? -6.62297 33.55630 -21.56209 1.000 15.39711 214 SER A O 1
ATOM 2613 N N . LYS A 1 161 ? -5.63063 31.63429 -22.16774 1.000 16.69068 215 LYS A N 1
ATOM 2614 C CA . LYS A 1 161 ? -4.29382 32.20521 -22.05332 1.000 17.61518 215 LYS A CA 1
ATOM 2615 C C . LYS A 1 161 ? -4.12794 33.38711 -23.00349 1.000 22.40451 215 LYS A C 1
ATOM 2616 O O . LYS A 1 161 ? -4.47607 33.30137 -24.18131 1.000 21.32442 215 LYS A O 1
ATOM 2635 N N . GLY A 1 162 ? -3.62008 34.50017 -22.47451 1.000 23.89039 216 GLY A N 1
ATOM 2636 C CA . GLY A 1 162 ? -3.45494 35.70034 -23.26979 1.000 29.32479 216 GLY A CA 1
ATOM 2637 C C . GLY A 1 162 ? -4.74759 36.39267 -23.63242 1.000 20.25089 216 GLY A C 1
ATOM 2638 O O . GLY A 1 162 ? -4.73418 37.32547 -24.43947 1.000 24.20841 216 GLY A O 1
ATOM 2642 N N . ASN A 1 163 ? -5.86644 35.97697 -23.04556 1.000 17.50065 217 ASN A N 1
ATOM 2643 C CA . ASN A 1 163 ? -7.17034 36.47103 -23.45231 1.000 16.30116 217 ASN A CA 1
ATOM 2644 C C . ASN A 1 163 ? -8.17851 36.25697 -22.33186 1.000 14.29732 217 ASN A C 1
ATOM 2645 O O . ASN A 1 163 ? -9.31878 35.84109 -22.57048 1.000 12.77076 217 ASN A O 1
ATOM 2656 N N . GLN A 1 164 ? -7.78204 36.57130 -21.09899 1.000 13.99996 218 GLN A N 1
ATOM 2657 C CA A GLN A 1 164 ? -8.63530 36.23160 -19.96757 0.583 12.79625 218 GLN A CA 1
ATOM 2658 C CA B GLN A 1 164 ? -8.61169 36.27050 -19.93962 0.417 12.84254 218 GLN A CA 1
ATOM 2659 C C . GLN A 1 164 ? -9.92388 37.03788 -19.95129 1.000 14.90272 218 GLN A C 1
ATOM 2660 O O . GLN A 1 164 ? -10.90080 36.60112 -19.33074 1.000 14.44992 218 GLN A O 1
ATOM 2687 N N . GLN A 1 165 ? -9.97485 38.17923 -20.62834 1.000 14.17189 219 GLN A N 1
ATOM 2688 C CA A GLN A 1 165 ? -11.21459 38.94541 -20.69099 0.446 16.11563 219 GLN A CA 1
ATOM 2689 C CA B GLN A 1 165 ? -11.22572 38.92592 -20.66209 0.554 16.15119 219 GLN A CA 1
ATOM 2690 C C . GLN A 1 165 ? -12.32727 38.19520 -21.42033 1.000 17.60357 219 GLN A C 1
ATOM 2691 O O . GLN A 1 165 ? -13.50450 38.53432 -21.25628 1.000 16.93785 219 GLN A O 1
ATOM 2718 N N . LEU A 1 166 ? -11.99233 37.19306 -22.23324 1.000 12.21771 220 LEU A N 1
ATOM 2719 C CA . LEU A 1 166 ? -13.03153 36.41222 -22.90017 1.000 10.44915 220 LEU A CA 1
ATOM 2720 C C . LEU A 1 166 ? -14.00140 35.81883 -21.88322 1.000 12.11765 220 LEU A C 1
ATOM 2721 O O . LEU A 1 166 ? -15.20622 36.08191 -21.92436 1.000 13.70093 220 LEU A O 1
ATOM 2737 N N . GLU A 1 167 ? -13.49447 35.01174 -20.95622 1.000 9.17458 221 GLU A N 1
ATOM 2738 C CA . GLU A 1 167 ? -14.38683 34.35407 -20.00399 1.000 9.25613 221 GLU A CA 1
ATOM 2739 C C . GLU A 1 167 ? -14.91709 35.33145 -18.97300 1.000 11.24751 221 GLU A C 1
ATOM 2740 O O . GLU A 1 167 ? -16.08554 35.24254 -18.57316 1.000 12.35237 221 GLU A O 1
ATOM 2752 N N . ILE A 1 168 ? -14.07306 36.24010 -18.48962 1.000 10.65300 222 ILE A N 1
ATOM 2753 C CA . ILE A 1 168 ? -14.52065 37.18600 -17.46929 1.000 11.97459 222 ILE A CA 1
ATOM 2754 C C . ILE A 1 168 ? -15.61001 38.08931 -18.02981 1.000 13.12127 222 ILE A C 1
ATOM 2755 O O . ILE A 1 168 ? -16.63750 38.32936 -17.37701 1.000 14.06852 222 ILE A O 1
ATOM 2771 N N . GLY A 1 169 ? -15.40992 38.60281 -19.24643 1.000 12.63661 223 GLY A N 1
ATOM 2772 C CA . GLY A 1 169 ? -16.40367 39.47284 -19.84715 1.000 13.39631 223 GLY A CA 1
ATOM 2773 C C . GLY A 1 169 ? -17.70907 38.77915 -20.17788 1.000 14.42060 223 GLY A C 1
ATOM 2774 O O . GLY A 1 169 ? -18.75554 39.43355 -20.25581 1.000 19.02817 223 GLY A O 1
ATOM 2778 N N . TYR A 1 170 ? -17.66394 37.46940 -20.42490 1.000 13.24539 224 TYR A N 1
ATOM 2779 C CA . TYR A 1 170 ? -18.87822 36.69883 -20.66992 1.000 14.30909 224 TYR A CA 1
ATOM 2780 C C . TYR A 1 170 ? -19.61174 36.41277 -19.36556 1.000 13.23161 224 TYR A C 1
ATOM 2781 O O . TYR A 1 170 ? -20.78487 36.76306 -19.21410 1.000 14.45667 224 TYR A O 1
ATOM 2799 N N . VAL A 1 171 ? -18.92572 35.79541 -18.40545 1.000 11.91563 225 VAL A N 1
ATOM 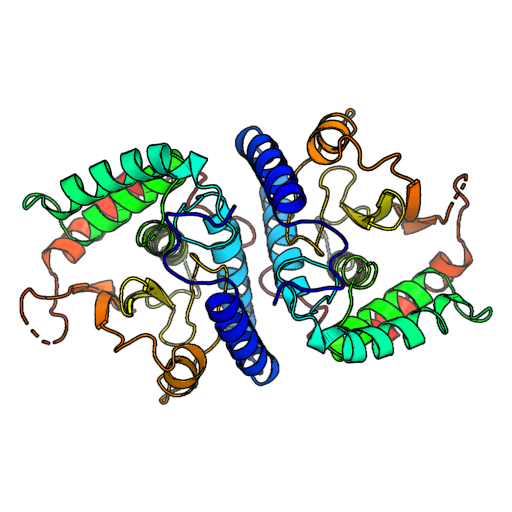2800 C CA . VAL A 1 171 ? -19.59561 35.38258 -17.17693 1.000 10.79847 225 VAL A CA 1
ATOM 2801 C C . VAL A 1 171 ? -20.09032 36.59431 -16.41024 1.000 12.13466 225 VAL A C 1
ATOM 2802 O O . VAL A 1 171 ? -21.19471 36.58928 -15.85367 1.000 14.36279 225 VAL A O 1
ATOM 2815 N N . PHE A 1 172 ? -19.25222 37.62015 -16.30391 1.000 14.22191 226 PHE A N 1
ATOM 2816 C CA . PHE A 1 172 ? -19.55353 38.78893 -15.48968 1.000 14.87175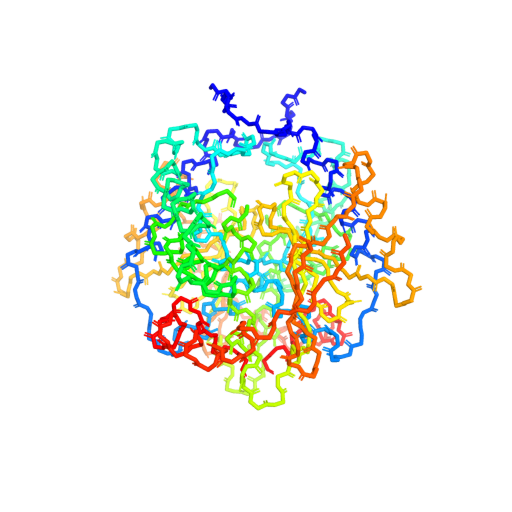 226 PHE A CA 1
ATOM 2817 C C . PHE A 1 172 ? -19.96383 39.99564 -16.32539 1.000 15.19575 226 PHE A C 1
ATOM 2818 O O . PHE A 1 172 ? -19.76769 41.13437 -15.89654 1.000 18.99516 226 PHE A O 1
ATOM 2835 N N . GLU A 1 173 ? -20.53591 39.76460 -17.50470 1.000 17.00652 227 GLU A N 1
ATOM 2836 C CA . GLU A 1 173 ? -21.13349 40.85444 -18.25936 1.000 18.50380 227 GLU A CA 1
ATOM 2837 C C . GLU A 1 173 ? -22.13815 41.58350 -17.37880 1.000 27.22040 227 GLU A C 1
ATOM 2838 O O . GLU A 1 173 ? -22.96290 40.95609 -16.70621 1.000 23.24426 227 GLU A O 1
ATOM 2850 N N . ARG A 1 174 ? -22.05703 42.90969 -17.38013 1.000 26.27642 228 ARG A N 1
ATOM 2851 C CA . ARG A 1 174 ? -22.94044 43.83101 -16.66079 1.000 23.97924 228 ARG A CA 1
ATOM 2852 C C . ARG A 1 174 ? -22.54936 43.97424 -15.19011 1.000 22.41174 228 ARG A C 1
ATOM 2853 O O . ARG A 1 174 ? -23.22900 44.70386 -14.45852 1.000 30.20985 228 ARG A O 1
ATOM 2874 N N . PHE A 1 175 ? -21.49474 43.30324 -14.72824 1.000 22.68260 229 PHE A N 1
ATOM 2875 C CA . PHE A 1 175 ? -20.99626 43.48307 -13.37285 1.000 21.45453 229 PHE A CA 1
ATOM 2876 C C . PHE A 1 175 ? -20.00183 44.62903 -13.26535 1.000 22.93154 229 PHE A C 1
ATOM 2877 O O . PHE A 1 175 ? -19.56505 44.94325 -12.15524 1.000 26.10787 229 PHE A O 1
ATOM 2894 N N . GLY A 1 176 ? -19.63086 45.24160 -14.37924 1.000 32.71212 230 GLY A N 1
ATOM 2895 C CA . GLY A 1 176 ? -18.72933 46.36932 -14.34503 1.000 39.21493 230 GLY A CA 1
ATOM 2896 C C . GLY A 1 176 ? -17.27704 45.96525 -14.47844 1.000 30.75209 230 GLY A C 1
ATOM 2897 O O . GLY A 1 176 ? -16.91952 44.80746 -14.70717 1.000 26.25416 230 GLY A O 1
ATOM 2901 N N . ARG A 1 177 ? -16.42371 46.97073 -14.32343 1.000 26.75344 231 ARG A N 1
ATOM 2902 C CA . ARG A 1 177 ? -14.99596 46.79876 -14.53109 1.000 25.32917 231 ARG A CA 1
ATOM 2903 C C . ARG A 1 177 ? -14.36815 46.02939 -13.37736 1.000 21.80084 231 ARG A C 1
ATOM 2904 O O . ARG A 1 177 ? -14.68970 46.25146 -12.20702 1.000 23.53843 231 ARG A O 1
ATOM 2925 N N . LEU A 1 178 ? -13.45849 45.12815 -13.71821 1.000 17.59905 232 LEU A N 1
ATOM 2926 C CA . LEU A 1 178 ? -12.66880 44.43665 -12.71584 1.000 17.34810 232 LEU A CA 1
ATOM 2927 C C . LEU A 1 178 ? -11.49909 45.33055 -12.31889 1.000 21.02767 232 LEU A C 1
ATOM 2928 O O . LEU A 1 178 ? -10.78536 45.86187 -13.17876 1.000 23.99138 232 LEU A O 1
ATOM 2944 N N . VAL A 1 179 ? -11.34490 45.54211 -11.01357 1.000 15.69788 233 VAL A N 1
ATOM 2945 C CA . VAL A 1 179 ? -10.33915 46.43815 -10.45503 1.000 16.85390 233 VAL A CA 1
ATOM 2946 C C . VAL A 1 179 ? -9.47831 45.62502 -9.49807 1.000 16.01767 233 VAL A C 1
ATOM 2947 O O . VAL A 1 179 ? -10.00279 44.92501 -8.62868 1.000 14.34126 233 VAL A O 1
ATOM 2960 N N . ASN A 1 180 ? -8.16512 45.71113 -9.64646 1.000 15.28033 234 ASN A N 1
ATOM 2961 C CA . ASN A 1 180 ? -7.29168 44.93004 -8.79010 1.000 15.61046 234 ASN A CA 1
ATOM 2962 C C . ASN A 1 180 ? -7.33062 45.44497 -7.35691 1.000 14.12669 234 ASN A C 1
ATOM 2963 O O . ASN A 1 180 ? -7.54552 46.63165 -7.09860 1.000 16.14448 234 ASN A O 1
ATOM 2974 N N . TYR A 1 181 ? -7.12252 44.52974 -6.42158 1.000 12.60929 235 TYR A N 1
ATOM 2975 C CA . TYR A 1 181 ? -7.08873 44.84550 -4.99749 1.000 12.79397 235 TYR A CA 1
ATOM 2976 C C . TYR A 1 181 ? -5.74652 44.51965 -4.35622 1.000 11.94457 235 TYR A C 1
ATOM 2977 O O . TYR A 1 181 ? -5.13061 45.40606 -3.73899 1.000 14.30152 235 TYR A O 1
ATOM 2995 N N . PHE A 1 182 ? -5.24424 43.30234 -4.52488 1.000 10.97081 236 PHE A N 1
ATOM 2996 C CA . PHE A 1 182 ? -3.96045 42.90678 -3.95865 1.000 12.17736 236 PHE A CA 1
ATOM 2997 C C . PHE A 1 182 ? -3.46909 41.70120 -4.72900 1.000 10.37984 236 PHE A C 1
ATOM 2998 O O . PHE A 1 182 ? -4.25577 40.80386 -5.03702 1.000 12.80918 236 PHE A O 1
ATOM 3015 N N . SER A 1 183 ? -2.17884 41.64959 -5.02184 1.000 11.98215 237 SER A N 1
ATOM 3016 C CA . SER A 1 183 ? -1.65856 40.48343 -5.71266 1.000 12.08981 237 SER A CA 1
ATOM 3017 C C . SER A 1 183 ? -0.24618 40.16491 -5.25098 1.000 11.07180 237 SER A C 1
ATOM 3018 O O . SER A 1 183 ? 0.49080 41.02766 -4.75214 1.000 12.13749 237 SER A O 1
ATOM 3026 N N . ILE A 1 184 ? 0.12062 38.90262 -5.44590 1.000 11.40872 238 ILE A N 1
ATOM 3027 C CA . ILE A 1 184 ? 1.47255 38.39395 -5.25699 1.000 12.49024 238 ILE A CA 1
ATOM 3028 C C . ILE A 1 184 ? 1.83440 37.66583 -6.54084 1.000 13.66562 238 ILE A C 1
ATOM 3029 O O . ILE A 1 184 ? 1.07364 36.79962 -6.99128 1.000 13.78372 238 ILE A O 1
ATOM 3045 N N . ASN A 1 185 ? 2.96488 38.02605 -7.14322 1.000 15.96945 239 ASN A N 1
ATOM 3046 C CA . ASN A 1 185 ? 3.38587 37.41958 -8.39692 1.000 18.31358 239 ASN A CA 1
ATOM 3047 C C . ASN A 1 185 ? 4.35403 36.26642 -8.13336 1.000 19.40499 239 ASN A C 1
ATOM 3048 O O . ASN A 1 185 ? 4.69722 35.95147 -6.98866 1.000 18.32907 239 ASN A O 1
ATOM 3059 N N . GLN A 1 186 ? 4.80481 35.63932 -9.22142 1.000 22.19041 240 GLN A N 1
ATOM 3060 C CA . GLN A 1 186 ? 5.64139 34.45317 -9.10467 1.000 26.33828 240 GLN A CA 1
ATOM 3061 C C . GLN A 1 186 ? 7.00276 34.76200 -8.50044 1.000 32.95524 240 GLN A C 1
ATOM 3062 O O . GLN A 1 186 ? 7.65302 33.85208 -7.97925 1.000 33.07231 240 GLN A O 1
ATOM 3076 N N . GLU A 1 187 ? 7.43488 36.01874 -8.53729 1.000 22.79230 241 GLU A N 1
ATOM 3077 C CA A GLU A 1 187 ? 8.69456 36.43126 -7.93919 0.504 24.47116 241 GLU A CA 1
ATOM 3078 C CA B GLU A 1 187 ? 8.69549 36.43029 -7.93650 0.496 24.47069 241 GLU A CA 1
ATOM 3079 C C . GLU A 1 187 ? 8.53611 36.83245 -6.47730 1.000 21.58505 241 GLU A C 1
ATOM 3080 O O . GLU A 1 187 ? 9.49691 37.32501 -5.87135 1.000 23.22358 241 GLU A O 1
ATOM 3103 N N . GLY A 1 188 ? 7.34843 36.64054 -5.89947 1.000 18.28003 242 GLY A N 1
ATOM 3104 C CA . GLY A 1 188 ? 7.11137 36.99248 -4.52305 1.000 19.84734 242 GLY A CA 1
ATOM 3105 C C . GLY A 1 188 ? 6.88757 38.46163 -4.28240 1.000 18.62429 242 GLY A C 1
ATOM 3106 O O . GLY A 1 188 ? 6.86632 38.88597 -3.12054 1.000 21.53228 242 GLY A O 1
ATOM 3110 N N . GLN A 1 189 ? 6.72516 39.25833 -5.33395 1.000 15.64943 243 GLN A N 1
ATOM 3111 C CA . GLN A 1 189 ? 6.45925 40.67859 -5.16076 1.000 15.39486 243 GLN A CA 1
ATOM 3112 C C . GLN A 1 189 ? 4.97219 40.90041 -4.91752 1.000 13.32557 243 GLN A C 1
ATOM 3113 O O . GLN A 1 189 ? 4.11793 40.20038 -5.47122 1.000 14.20092 243 GLN A O 1
ATOM 3127 N N . CYS A 1 190 ? 4.66804 41.88955 -4.08183 1.000 13.86292 244 CYS A N 1
ATOM 3128 C CA . CYS A 1 190 ? 3.30946 42.22286 -3.68831 1.000 12.31432 244 CYS A CA 1
ATOM 3129 C C . CYS A 1 190 ? 2.90465 43.56684 -4.27472 1.000 13.31340 244 CYS A C 1
ATOM 3130 O O . CYS A 1 190 ? 3.72032 44.48380 -4.38000 1.000 14.28143 244 CYS A O 1
ATOM 3138 N N . PHE A 1 191 ? 1.62945 43.68688 -4.62912 1.000 13.76837 245 PHE A N 1
ATOM 3139 C CA . PHE A 1 191 ? 1.10488 44.88921 -5.25590 1.000 15.57794 245 PHE A CA 1
ATOM 3140 C C . PHE A 1 191 ? -0.26160 45.20198 -4.69185 1.000 16.05451 245 PHE A C 1
ATOM 3141 O O . PHE A 1 191 ? -1.07141 44.29574 -4.48397 1.000 15.41531 245 PHE A O 1
ATOM 3158 N N . THR A 1 192 ? -0.50970 46.48256 -4.45237 1.000 17.79068 246 THR A N 1
ATOM 3159 C CA . THR A 1 192 ? -1.80948 47.01468 -4.07597 1.000 19.41071 246 THR A CA 1
ATOM 3160 C C . THR A 1 192 ? -2.36161 47.81923 -5.23985 1.000 26.84042 246 THR A C 1
ATOM 3161 O O . THR A 1 192 ? -1.72074 47.96849 -6.28376 1.000 32.97536 246 THR A O 1
ATOM 3172 N N . HIS A 1 193 ? -3.54378 48.38277 -5.03380 1.000 24.92600 247 HIS A N 1
ATOM 3173 C CA . HIS A 1 193 ? -4.17879 49.20489 -6.05336 1.000 28.46233 247 HIS A CA 1
ATOM 3174 C C . HIS A 1 193 ? -4.59969 50.54028 -5.45545 1.000 43.85711 247 HIS A C 1
ATOM 3175 O O . HIS A 1 193 ? -5.23904 50.57796 -4.40357 1.000 39.07215 247 HIS A O 1
ATOM 3189 N N . THR A 1 200 ? -4.43727 52.79016 -9.91500 1.000 62.08395 254 THR A N 1
ATOM 3190 C CA . THR A 1 200 ? -3.17729 52.31929 -10.47481 1.000 49.88960 254 THR A CA 1
ATOM 3191 C C . THR A 1 200 ? -2.56430 51.27977 -9.54714 1.000 46.55852 254 THR A C 1
ATOM 3192 O O . THR A 1 200 ? -2.93946 51.18828 -8.37662 1.000 52.16655 254 THR A O 1
ATOM 3202 N N . ILE A 1 201 ? -1.61853 50.49629 -10.07025 1.000 45.35776 255 ILE A N 1
ATOM 3203 C CA . ILE A 1 201 ? -0.96474 49.44371 -9.30057 1.000 46.36781 255 ILE A CA 1
ATOM 3204 C C . ILE A 1 201 ? 0.28796 50.00622 -8.64411 1.000 32.99395 255 ILE A C 1
ATOM 3205 O O . ILE A 1 201 ? 1.05044 50.76481 -9.25391 1.000 40.48358 255 ILE A O 1
ATOM 3221 N N . GLU A 1 202 ? 0.49873 49.63402 -7.38959 1.000 28.08187 256 GLU A N 1
ATOM 3222 C CA . GLU A 1 202 ? 1.62437 50.11120 -6.60252 1.000 26.14744 256 GLU A CA 1
ATOM 3223 C C . GLU A 1 202 ? 2.28182 48.91763 -5.92888 1.000 22.54060 256 GLU A C 1
ATOM 3224 O O . GLU A 1 202 ? 1.59712 48.06723 -5.35421 1.000 20.36119 256 GLU A O 1
ATOM 3236 N N . ARG A 1 203 ? 3.59930 48.83741 -6.00253 1.000 22.47002 257 ARG A N 1
ATOM 3237 C CA . ARG A 1 203 ? 4.29047 47.79649 -5.27015 1.000 19.81227 257 ARG A CA 1
ATOM 3238 C C . ARG A 1 203 ? 4.15514 48.02259 -3.76943 1.000 18.99120 257 ARG A C 1
ATOM 3239 O O . ARG A 1 203 ? 4.04318 49.15606 -3.29498 1.000 21.49852 257 ARG A O 1
ATOM 3260 N N . ASP A 1 204 ? 4.15741 46.91558 -3.02012 1.000 16.58857 258 ASP A N 1
ATOM 3261 C CA . ASP A 1 204 ? 3.95283 46.90441 -1.56734 1.000 15.98557 258 ASP A CA 1
ATOM 3262 C C . ASP A 1 204 ? 5.14744 46.21789 -0.91072 1.000 15.15005 258 ASP A C 1
ATOM 3263 O O . ASP A 1 204 ? 5.07061 45.05045 -0.48928 1.000 15.40205 258 ASP A O 1
ATOM 3272 N N . PRO A 1 205 ? 6.27565 46.91902 -0.79527 1.000 16.68383 259 PRO A N 1
ATOM 3273 C CA . PRO A 1 205 ? 7.46057 46.29215 -0.18766 1.000 17.14124 259 PRO A CA 1
ATOM 3274 C C . PRO A 1 205 ? 7.28882 45.93828 1.27973 1.000 16.52861 259 PRO A C 1
ATOM 3275 O O . PRO A 1 205 ? 7.96330 45.01791 1.76214 1.000 17.13816 259 PRO A O 1
ATOM 3286 N N . SER A 1 206 ? 6.40743 46.63159 2.00711 1.000 16.75782 260 SER A N 1
ATOM 3287 C CA . SER A 1 206 ? 6.20997 46.30243 3.41485 1.000 17.00509 260 SER A CA 1
ATOM 3288 C C . SER A 1 206 ? 5.55924 44.93358 3.56725 1.000 15.18911 260 SER A C 1
ATOM 3289 O O . SER A 1 206 ? 5.94603 44.15779 4.44521 1.000 15.47622 260 SER A O 1
ATOM 3297 N N . SER A 1 207 ? 4.59417 44.60192 2.70855 1.000 13.98542 261 SER A N 1
ATOM 3298 C CA . SER A 1 207 ? 4.01958 43.26461 2.75686 1.000 13.15645 261 SER A CA 1
ATOM 3299 C C . SER A 1 207 ? 5.05434 42.20821 2.39708 1.000 12.79202 261 SER A C 1
ATOM 3300 O O . SER A 1 207 ? 5.03453 41.10511 2.94927 1.000 14.18047 261 SER A O 1
ATOM 3308 N N . GLU A 1 208 ? 5.96169 42.51582 1.46558 1.000 14.75323 262 GLU A N 1
ATOM 3309 C CA . GLU A 1 208 ? 7.02042 41.56950 1.12698 1.000 13.94305 262 GLU A CA 1
ATOM 3310 C C . GLU A 1 208 ? 7.89507 41.27614 2.33635 1.000 13.80723 262 GLU A C 1
ATOM 3311 O O . GLU A 1 208 ? 8.16606 40.11100 2.65138 1.000 15.98903 262 GLU A O 1
ATOM 3323 N N . LYS A 1 209 ? 8.34861 42.32899 3.02238 1.000 14.81746 263 LYS A N 1
ATOM 3324 C CA . LYS A 1 209 ? 9.17751 42.17275 4.21624 1.000 16.45808 263 LYS A CA 1
ATOM 3325 C C . LYS A 1 209 ? 8.45154 41.35483 5.27620 1.000 16.58657 263 LYS A C 1
ATOM 3326 O O . LYS A 1 209 ? 9.07413 40.57599 6.00833 1.000 18.03453 263 LYS A O 1
ATOM 3345 N N . ASP A 1 210 ? 7.12882 41.51759 5.36350 1.000 16.05358 264 ASP A N 1
ATOM 3346 C CA . ASP A 1 210 ? 6.26655 40.90160 6.36843 1.000 16.32682 264 ASP A CA 1
ATOM 3347 C C . ASP A 1 210 ? 5.79427 39.50477 5.96630 1.000 15.83055 264 ASP A C 1
ATOM 3348 O O . ASP A 1 210 ? 5.15573 38.82443 6.77936 1.000 16.98464 264 ASP A O 1
ATOM 3357 N N . MET A 1 211 ? 6.14054 39.04262 4.76321 1.000 15.19186 265 MET A N 1
ATOM 3358 C CA A MET A 1 211 ? 5.51612 37.82946 4.24578 0.510 15.70961 265 MET A CA 1
ATOM 3359 C CA B MET A 1 211 ? 5.56418 37.81392 4.21213 0.490 15.71082 265 MET A CA 1
ATOM 3360 C C . MET A 1 211 ? 5.77016 36.62803 5.15147 1.000 16.40184 265 MET A C 1
ATOM 3361 O O . MET A 1 211 ? 4.82912 35.89448 5.47807 1.000 16.93182 265 MET A O 1
ATOM 3388 N N . ALA A 1 212 ? 7.02070 36.39628 5.55994 1.000 16.77467 266 ALA A N 1
ATOM 3389 C CA . ALA A 1 212 ? 7.32107 35.22147 6.37751 1.000 18.00681 266 ALA A CA 1
ATOM 3390 C C . ALA A 1 212 ? 6.55040 35.25240 7.69123 1.000 18.50449 266 ALA A C 1
ATOM 3391 O O . ALA A 1 212 ? 6.07162 34.21511 8.16681 1.000 19.60191 266 ALA A O 1
ATOM 3398 N N . ASN A 1 213 ? 6.39569 36.43266 8.28114 1.000 18.02951 267 ASN A N 1
ATOM 3399 C CA . ASN A 1 213 ? 5.71715 36.50457 9.56716 1.000 19.06386 267 ASN A CA 1
ATOM 3400 C C . ASN A 1 213 ? 4.22724 36.28727 9.38393 1.000 19.24130 267 ASN A C 1
ATOM 3401 O O . ASN A 1 213 ? 3.58218 35.62533 10.20834 1.000 20.66515 267 ASN A O 1
ATOM 3412 N N . CYS A 1 214 ? 3.67469 36.80520 8.28856 1.000 18.19193 268 CYS A N 1
ATOM 3413 C CA . CYS A 1 214 ? 2.25978 36.59818 8.00270 1.000 18.69243 268 CYS A CA 1
ATOM 3414 C C . CYS A 1 214 ? 1.95116 35.12142 7.84276 1.000 20.09187 268 CYS A C 1
ATOM 3415 O O . CYS A 1 214 ? 0.98095 34.61341 8.42511 1.000 21.39737 268 CYS A O 1
ATOM 3423 N N . ILE A 1 215 ? 2.76445 34.42094 7.05179 1.000 19.86970 269 ILE A N 1
ATOM 3424 C CA . ILE A 1 215 ? 2.56428 32.98891 6.86001 1.000 23.23485 269 ILE A CA 1
ATOM 3425 C C . ILE A 1 215 ? 2.66778 32.24870 8.18443 1.000 21.42733 269 ILE A C 1
ATOM 3426 O O . ILE A 1 215 ? 1.83721 31.39417 8.49995 1.000 23.79572 269 ILE A O 1
ATOM 3442 N N . HIS A 1 216 ? 3.66829 32.58581 8.99807 1.000 21.57318 270 HIS A N 1
ATOM 3443 C CA . HIS A 1 216 ? 3.86984 31.88033 10.25770 1.000 23.55997 270 HIS A CA 1
ATOM 3444 C C . HIS A 1 216 ? 2.73189 32.13278 11.24418 1.000 26.74737 270 HIS A C 1
ATOM 3445 O O . HIS A 1 216 ? 2.13534 31.19177 11.78061 1.000 26.46929 270 HIS A O 1
ATOM 3459 N N . SER A 1 217 ? 2.47764 33.40632 11.55808 1.000 24.22042 271 SER A N 1
ATOM 3460 C CA . SER A 1 217 ? 1.68179 33.78080 12.72266 1.000 26.03868 271 SER A CA 1
ATOM 3461 C C . SER A 1 217 ? 0.18639 33.65226 12.49307 1.000 26.64355 271 SER A C 1
ATOM 3462 O O . SER A 1 217 ? -0.56843 33.53807 13.46986 1.000 28.92080 271 SER A O 1
ATOM 3470 N N . LEU A 1 218 ? -0.26751 33.67701 11.24131 1.000 25.09729 272 LEU A N 1
ATOM 3471 C CA . LEU A 1 218 ? -1.69563 33.60920 10.96554 1.000 25.96681 272 LEU A CA 1
ATOM 3472 C C . LEU A 1 218 ? -2.12198 32.36201 10.20278 1.000 25.94435 272 LEU A C 1
ATOM 3473 O O . LEU A 1 218 ? -3.30908 32.00540 10.26378 1.000 28.33084 272 LEU A O 1
ATOM 3489 N N . LEU A 1 219 ? -1.20637 31.68483 9.50077 1.000 25.85845 273 LEU A N 1
ATOM 3490 C CA . LEU A 1 219 ? -1.58403 30.53198 8.69036 1.000 24.81484 273 LEU A CA 1
ATOM 3491 C C . LEU A 1 219 ? -1.07356 29.20823 9.23188 1.000 26.04584 273 LEU A C 1
ATOM 3492 O O . LEU A 1 219 ? -1.82406 28.23673 9.24911 1.000 27.28120 273 LEU A O 1
ATOM 3508 N N . ASP A 1 220 ? 0.17147 29.14627 9.69481 1.000 26.08189 274 ASP A N 1
ATOM 3509 C CA . ASP A 1 220 ? 0.76471 27.87002 10.06643 1.000 27.62721 274 ASP A CA 1
ATOM 3510 C C . ASP A 1 220 ? 0.11329 27.27885 11.30788 1.000 30.15960 274 ASP A C 1
ATOM 3511 O O . ASP A 1 220 ? -0.28653 27.99309 12.23208 1.000 31.01811 274 ASP A O 1
ATOM 3520 N N . HIS A 1 221 ? 0.00429 25.94988 11.30634 1.000 31.68948 275 HIS A N 1
ATOM 3521 C CA . HIS A 1 221 ? -0.49972 25.17133 12.43560 1.000 34.61797 275 HIS A CA 1
ATOM 3522 C C . HIS A 1 221 ? -1.96781 25.45850 12.71587 1.000 39.89679 275 HIS A C 1
ATOM 3523 O O . HIS A 1 221 ? -2.41023 25.41932 13.86754 1.000 47.70204 275 HIS A O 1
ATOM 3537 N N . ARG A 1 222 ? -2.72453 25.74380 11.65707 1.000 33.53554 276 ARG A N 1
ATOM 3538 C CA . ARG A 1 222 ? -4.16371 25.94775 11.73673 1.000 34.46820 276 ARG A CA 1
ATOM 3539 C C . ARG A 1 222 ? -4.80067 25.02310 10.70904 1.000 44.51748 276 ARG A C 1
ATOM 3540 O O . ARG A 1 222 ? -4.681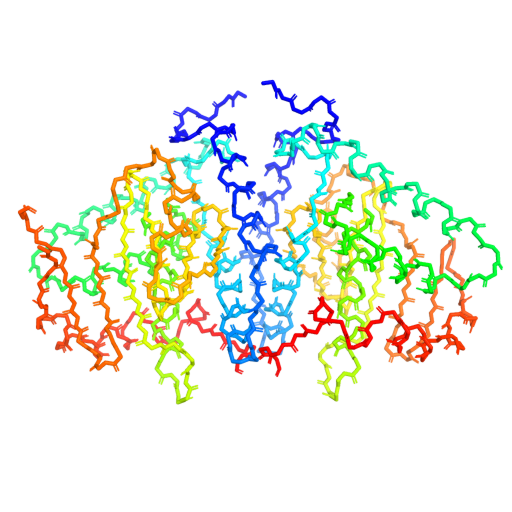91 25.25425 9.50137 1.000 35.99564 276 ARG A O 1
ATOM 3561 N N . ASP A 1 223 ? -5.46251 23.97602 11.20008 1.000 37.28441 277 ASP A N 1
ATOM 3562 C CA . ASP A 1 223 ? -6.14893 22.99201 10.37036 1.000 36.76122 277 ASP A CA 1
ATOM 3563 C C . ASP A 1 223 ? -6.97931 23.63732 9.26145 1.000 35.35335 277 ASP A C 1
ATOM 3564 O O . ASP A 1 223 ? -7.23787 23.00540 8.23137 1.000 46.38263 277 ASP A O 1
ATOM 3573 N N . TYR A 1 224 ? -7.41530 24.88444 9.47465 1.000 35.12749 278 TYR A N 1
ATOM 3574 C CA . TYR A 1 224 ? -8.16731 25.64248 8.47302 1.000 34.28699 278 TYR A CA 1
ATOM 3575 C C . TYR A 1 224 ? -7.44771 25.70026 7.14400 1.000 31.91986 278 TYR A C 1
ATOM 3576 O O . TYR A 1 224 ? -8.06681 25.62046 6.07313 1.000 31.81207 278 TYR A O 1
ATOM 3594 N N . PHE A 1 225 ? -6.16212 26.01453 7.20287 1.000 30.32428 279 PHE A N 1
ATOM 3595 C CA . PHE A 1 225 ? -5.42493 26.49706 6.05264 1.000 30.05034 279 PHE A CA 1
ATOM 3596 C C . PHE A 1 225 ? -4.53482 25.43139 5.46621 1.000 30.50095 279 PHE A C 1
ATOM 3597 O O . PHE A 1 225 ? -3.77134 25.72319 4.55115 1.000 29.45062 279 PHE A O 1
ATOM 3614 N N . ASP A 1 226 ? -4.63700 24.19664 5.95194 1.000 38.23534 280 ASP A N 1
ATOM 3615 C CA . ASP A 1 226 ? -3.77481 23.11077 5.51746 1.000 31.53089 280 ASP A CA 1
ATOM 3616 C C . ASP A 1 226 ? -4.58574 22.10327 4.71646 1.000 34.05485 280 ASP A C 1
ATOM 3617 O O . ASP A 1 226 ? -5.72277 21.78490 5.07489 1.000 32.73748 280 ASP A O 1
ATOM 3626 N N . LEU A 1 227 ? -4.00071 21.63725 3.61388 1.000 37.44286 281 LEU A N 1
ATOM 3627 C CA . LEU A 1 227 ? -4.56880 20.60337 2.76166 1.000 31.75151 281 LEU A CA 1
ATOM 3628 C C . LEU A 1 227 ? -3.61670 19.41802 2.77026 1.000 41.20181 281 LEU A C 1
ATOM 3629 O O . LEU A 1 227 ? -2.39544 19.59496 2.82901 1.000 51.26587 281 LEU A O 1
ATOM 3645 N N . SER A 1 228 ? -4.17528 18.21617 2.71832 1.000 34.23937 282 SER A N 1
ATOM 3646 C CA . SER A 1 228 ? -3.40803 16.98155 2.80796 1.000 37.37614 282 SER A CA 1
ATOM 3647 C C . SER A 1 228 ? -3.51587 16.10442 1.57332 1.000 47.72102 282 SER A C 1
ATOM 3648 O O . SER A 1 228 ? -2.59077 15.34063 1.29551 1.000 47.39190 282 SER A O 1
ATOM 3656 N N . ILE A 1 229 ? -4.62542 16.17621 0.83635 1.000 37.71595 283 ILE A N 1
ATOM 3657 C CA . ILE A 1 229 ? -4.80684 15.32181 -0.33128 1.000 39.41348 283 ILE A CA 1
ATOM 3658 C C . ILE A 1 229 ? -3.73295 15.58396 -1.37858 1.000 48.04362 283 ILE A C 1
ATOM 3659 O O . ILE A 1 229 ? -3.45179 14.71404 -2.21096 1.000 47.85165 283 ILE A O 1
ATOM 3675 N N . VAL A 1 230 ? -3.12280 16.76447 -1.35574 1.000 38.73089 284 VAL A N 1
ATOM 3676 C CA . VAL A 1 230 ? -2.01806 17.08121 -2.24721 1.000 46.09087 284 VAL A CA 1
ATOM 3677 C C . VAL A 1 230 ? -0.69891 16.69430 -1.58802 1.000 51.22931 284 VAL A C 1
ATOM 3678 O O . VAL A 1 230 ? 0.07035 15.90356 -2.13232 1.000 64.83505 284 VAL A O 1
ATOM 3691 N N . LYS B 1 3 ? -40.14649 33.22032 -10.97527 1.000 48.81696 57 LYS B N 1
ATOM 3692 C CA . LYS B 1 3 ? -41.20533 32.37965 -10.43230 1.000 44.21479 57 LYS B CA 1
ATOM 3693 C C . LYS B 1 3 ? -40.60738 31.09854 -9.86518 1.000 29.43324 57 LYS B C 1
ATOM 3694 O O . LYS B 1 3 ? -39.56965 30.63742 -10.33799 1.000 39.07360 57 LYS B O 1
ATOM 3712 N N . PRO B 1 4 ? -41.24660 30.52470 -8.84455 1.000 27.66914 58 PRO B N 1
ATOM 3713 C CA . PRO B 1 4 ? -40.72817 29.27614 -8.27063 1.000 22.65251 58 PRO B CA 1
ATOM 3714 C C . PRO B 1 4 ? -40.63332 28.17805 -9.32268 1.000 18.96785 58 PRO B C 1
ATOM 3715 O O . PRO B 1 4 ? -41.46068 28.08478 -10.22827 1.000 19.77320 58 PRO B O 1
ATOM 3726 N N . ASN B 1 5 ? -39.59091 27.35324 -9.20152 1.000 16.21825 59 ASN B N 1
ATOM 3727 C CA . ASN B 1 5 ? -39.39325 26.21448 -10.10078 1.000 15.65527 59 ASN B CA 1
ATOM 3728 C C . ASN B 1 5 ? -40.50418 25.19148 -9.87547 1.000 14.43108 59 ASN B C 1
ATOM 3729 O O . ASN B 1 5 ? -40.56863 24.55903 -8.81459 1.000 14.06258 59 ASN B O 1
ATOM 3740 N N . GLN B 1 6 ? -41.35908 24.99990 -10.87888 1.000 15.09707 60 GLN B N 1
ATOM 3741 C CA . GLN B 1 6 ? -42.49559 24.09409 -10.74008 1.000 15.39115 60 GLN B CA 1
ATOM 3742 C C . GLN B 1 6 ? -42.07450 22.63969 -10.59180 1.000 14.69016 60 GLN B C 1
ATOM 3743 O O . GLN B 1 6 ? -42.91414 21.81007 -10.22231 1.000 18.40342 60 GLN B O 1
ATOM 3757 N N . TYR B 1 7 ? -40.81759 22.30095 -10.86738 1.000 12.80914 61 TYR B N 1
ATOM 3758 C CA . TYR B 1 7 ? -40.35381 20.92382 -10.78624 1.000 11.99296 61 TYR B CA 1
ATOM 3759 C C . TYR B 1 7 ? -39.63125 20.63450 -9.48602 1.000 12.43977 61 TYR B C 1
ATOM 3760 O O . TYR B 1 7 ? -39.14850 19.51514 -9.29190 1.000 13.88475 61 TYR B O 1
ATOM 3778 N N . ALA B 1 8 ? -39.53760 21.61221 -8.59606 1.000 11.66379 62 ALA B N 1
ATOM 3779 C CA . ALA B 1 8 ? -38.76860 21.43528 -7.37857 1.000 11.50241 62 ALA B CA 1
ATOM 3780 C C . ALA B 1 8 ? -39.41171 20.38534 -6.47958 1.000 12.18869 62 ALA B C 1
ATOM 3781 O O . ALA B 1 8 ? -40.64223 20.27828 -6.38080 1.000 14.02909 62 ALA B O 1
ATOM 3788 N N . ALA B 1 9 ? -38.55545 19.60158 -5.82972 1.000 11.73444 63 ALA B N 1
ATOM 3789 C CA . ALA B 1 9 ? -38.95879 18.57205 -4.89029 1.000 15.75316 63 ALA B CA 1
ATOM 3790 C C . ALA B 1 9 ? -38.87415 19.03567 -3.44609 1.000 17.37324 63 ALA B C 1
ATOM 3791 O O . ALA B 1 9 ? -39.46015 18.39152 -2.56725 1.000 19.46002 63 ALA B O 1
ATOM 3798 N N . LEU B 1 10 ? -38.17715 20.14185 -3.19354 1.000 14.92569 64 LEU B N 1
ATOM 3799 C CA . LEU B 1 10 ? -38.01353 20.72263 -1.86510 1.000 15.49372 64 LEU B CA 1
ATOM 3800 C C . LEU B 1 10 ? -38.12428 22.22840 -2.00900 1.000 14.55056 64 LEU B C 1
ATOM 3801 O O . LEU B 1 10 ? -37.90038 22.78187 -3.09129 1.000 14.87783 64 LEU B O 1
ATOM 3817 N N . THR B 1 11 ? -38.48919 22.89221 -0.91416 1.000 15.68936 65 THR B N 1
ATOM 3818 C CA . THR B 1 11 ? -38.51390 24.34395 -0.88646 1.000 16.43944 65 THR B CA 1
ATOM 3819 C C . THR B 1 11 ? -37.14339 24.88783 -0.50868 1.000 15.20583 65 THR B C 1
ATOM 3820 O O . THR B 1 11 ? -36.28439 24.16709 0.00796 1.000 14.14864 65 THR B O 1
ATOM 3831 N N . HIS B 1 12 ? -36.94878 26.18181 -0.77945 1.000 16.32847 66 HIS B N 1
ATOM 3832 C CA . HIS B 1 12 ? -35.74539 26.86312 -0.31860 1.000 16.17399 66 HIS B CA 1
ATOM 3833 C C . HIS B 1 12 ? -35.56135 26.66751 1.18366 1.000 16.19429 66 HIS B C 1
ATOM 3834 O O . HIS B 1 12 ? -34.44938 26.40221 1.65226 1.000 16.10216 66 HIS B O 1
ATOM 3848 N N . SER B 1 13 ? -36.64773 26.79005 1.95386 1.000 18.26871 67 SER B N 1
ATOM 3849 C CA . SER B 1 13 ? -36.54402 26.67872 3.40459 1.000 17.52088 67 SER B CA 1
ATOM 3850 C C . SER B 1 13 ? -36.04712 25.30520 3.80749 1.000 22.45975 67 SER B C 1
ATOM 3851 O O . SER B 1 13 ? -35.19599 25.17886 4.69710 1.000 19.89602 67 SER B O 1
ATOM 3859 N N . GLN B 1 14 ? -36.56590 24.26135 3.16085 1.000 18.76001 68 GLN B N 1
ATOM 3860 C CA . GLN B 1 14 ? -36.14912 22.90913 3.49028 1.000 17.78886 68 GLN B CA 1
ATOM 3861 C C . GLN B 1 14 ? -34.67412 22.68684 3.16199 1.000 15.19614 68 GLN B C 1
ATOM 3862 O O . GLN B 1 14 ? -33.94448 22.07204 3.94854 1.000 14.69267 68 GLN B O 1
ATOM 3876 N N . VAL B 1 15 ? -34.20179 23.19945 2.02649 1.000 12.68406 69 VAL B N 1
ATOM 3877 C CA . VAL B 1 15 ? -32.79095 23.02468 1.68619 1.000 13.59231 69 VAL B CA 1
ATOM 3878 C C . VAL B 1 15 ? -31.90459 23.78517 2.65909 1.000 13.16702 69 VAL B C 1
ATOM 3879 O O . VAL B 1 15 ? -30.89028 23.26410 3.13802 1.000 13.18828 69 VAL B O 1
ATOM 3892 N N . GLN B 1 16 ? -32.27449 25.01555 2.98542 1.000 14.92426 70 GLN B N 1
ATOM 3893 C CA . GLN B 1 16 ? -31.44350 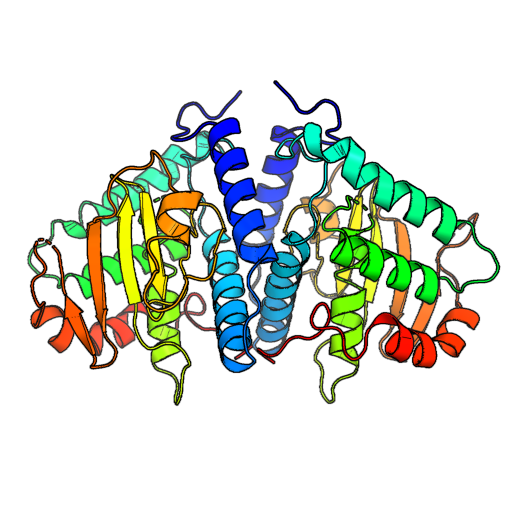25.81736 3.87113 1.000 16.26896 70 GLN B CA 1
ATOM 3894 C C . GLN B 1 16 ? -31.37455 25.20380 5.26155 1.000 15.55135 70 GLN B C 1
ATOM 3895 O O . GLN B 1 16 ? -30.32148 25.24847 5.90670 1.000 15.42196 70 GLN B O 1
ATOM 3909 N N . GLU B 1 17 ? -32.46170 24.58162 5.71648 1.000 14.42766 71 GLU B N 1
ATOM 3910 C CA . GLU B 1 17 ? -32.44756 23.90588 7.01198 1.000 15.18575 71 GLU B CA 1
ATOM 3911 C C . GLU B 1 17 ? -31.49335 22.71030 7.00998 1.000 13.66204 71 GLU B C 1
ATOM 3912 O O . GLU B 1 17 ? -30.73590 22.51858 7.97221 1.000 14.68211 71 GLU B O 1
ATOM 3924 N N . VAL B 1 18 ? -31.51284 21.88964 5.95219 1.000 13.15818 72 VAL B N 1
ATOM 3925 C CA . VAL B 1 18 ? -30.55386 20.78956 5.84933 1.000 12.99204 72 VAL B CA 1
ATOM 3926 C C . VAL B 1 18 ? -29.13485 21.32905 5.85244 1.000 12.62053 72 VAL B C 1
ATOM 3927 O O . VAL B 1 18 ? -28.25046 20.80856 6.54142 1.000 11.68628 72 VAL B O 1
ATOM 3940 N N . LYS B 1 19 ? -28.88289 22.36158 5.05686 1.000 10.99035 73 LYS B N 1
ATOM 3941 C CA . LYS B 1 19 ? -27.54122 22.92623 4.99320 1.000 11.75281 73 LYS B CA 1
ATOM 3942 C C . LYS B 1 19 ? -27.06615 23.38604 6.36162 1.000 11.39991 73 LYS B C 1
ATOM 3943 O O . LYS B 1 19 ? -25.88778 23.20888 6.71644 1.000 11.57588 73 LYS B O 1
ATOM 3962 N N . ALA B 1 20 ? -27.95652 23.98644 7.15093 1.000 12.72642 74 ALA B N 1
ATOM 3963 C CA . ALA B 1 20 ? -27.57916 24.47406 8.46847 1.000 11.38657 74 ALA B CA 1
ATOM 3964 C C . ALA B 1 20 ? -27.25975 23.31717 9.41271 1.000 11.04040 74 ALA B C 1
ATOM 3965 O O . ALA B 1 20 ? -26.36298 23.42844 10.25098 1.000 12.97083 74 ALA B O 1
ATOM 3972 N N . LYS B 1 21 ? -27.96086 22.19733 9.26503 1.000 11.22948 75 LYS B N 1
ATOM 3973 C CA . LYS B 1 21 ? -27.66537 21.04828 10.11295 1.000 10.91140 75 LYS B CA 1
ATOM 3974 C C . LYS B 1 21 ? -26.34664 20.39713 9.71677 1.000 12.39438 75 LYS B C 1
ATOM 3975 O O . LYS B 1 21 ? -25.57773 19.97017 10.58548 1.000 10.51343 75 LYS B O 1
ATOM 3994 N N . VAL B 1 22 ? -26.05023 20.34186 8.41495 1.000 10.88580 76 VAL B N 1
ATOM 3995 C CA . VAL B 1 22 ? -24.76196 19.83598 7.95729 1.000 8.72765 76 VAL B CA 1
ATOM 3996 C C . VAL B 1 22 ? -23.63446 20.69902 8.50186 1.000 9.34813 76 VAL B C 1
ATOM 3997 O O . VAL B 1 22 ? -22.59972 20.18371 8.95232 1.000 9.88242 76 VAL B O 1
ATOM 4010 N N . ARG B 1 23 ? -23.80678 22.01927 8.46991 1.000 10.52699 77 ARG B N 1
ATOM 4011 C CA . ARG B 1 23 ? -22.80473 22.91324 9.02412 1.000 9.80631 77 ARG B CA 1
ATOM 4012 C C . ARG B 1 23 ? -22.57720 22.63834 10.51037 1.000 11.47881 77 ARG B C 1
ATOM 4013 O O . ARG B 1 23 ? -21.43541 22.63203 10.98168 1.000 12.40839 77 ARG B O 1
ATOM 4034 N N . THR B 1 24 ? -23.65386 22.43395 11.27150 1.000 11.71537 78 THR B N 1
ATOM 4035 C CA . THR B 1 24 ? -23.50715 22.10649 12.68453 1.000 13.90383 78 THR B CA 1
ATOM 4036 C C . THR B 1 24 ? -22.66853 20.85367 12.86348 1.000 12.05999 78 THR B C 1
ATOM 4037 O O . THR B 1 24 ? -21.75698 20.81175 13.69693 1.000 12.11282 78 THR B O 1
ATOM 4048 N N . VAL B 1 25 ? -22.96024 19.81758 12.08172 1.000 10.22006 79 VAL B N 1
ATOM 4049 C CA . VAL B 1 25 ? -22.20269 18.57709 12.19990 1.000 10.29572 79 VAL B CA 1
ATOM 4050 C C . VAL B 1 25 ? -20.73883 18.81093 11.85567 1.000 8.79450 79 VAL B C 1
ATOM 4051 O O . VAL B 1 25 ? -19.84154 18.39877 12.59449 1.000 9.78259 79 VAL B O 1
ATOM 4064 N N . ASN B 1 26 ? -20.47403 19.47544 10.73655 1.000 8.22481 80 ASN B N 1
ATOM 4065 C CA . ASN B 1 26 ? -19.09209 19.62582 10.30033 1.000 9.37529 80 ASN B CA 1
ATOM 4066 C C . ASN B 1 26 ? -18.28291 20.47458 11.26941 1.000 10.80121 80 ASN B C 1
ATOM 4067 O O . ASN B 1 26 ? -17.11095 20.18200 11.51697 1.000 11.17880 80 ASN B O 1
ATOM 4078 N N . ASP B 1 27 ? -18.90667 21.48265 11.86989 1.000 9.58359 81 ASP B N 1
ATOM 4079 C CA . ASP B 1 27 ? -18.19530 22.33110 12.82737 1.000 10.17946 81 ASP B CA 1
ATOM 4080 C C . ASP B 1 27 ? -17.79997 21.56406 14.07964 1.000 13.23240 81 ASP B C 1
ATOM 4081 O O . ASP B 1 27 ? -16.84363 21.94981 14.75831 1.000 14.29651 81 ASP B O 1
ATOM 4090 N N . LYS B 1 28 ? -18.51845 20.48645 14.40914 1.000 10.18252 82 LYS B N 1
ATOM 4091 C CA . LYS B 1 28 ? -18.25352 19.71126 15.61269 1.000 10.94258 82 LYS B CA 1
ATOM 4092 C C . LYS B 1 28 ? -17.27851 18.56688 15.41041 1.000 9.66827 82 LYS B C 1
ATOM 4093 O O . LYS B 1 28 ? -16.76303 18.03764 16.39787 1.000 12.94349 82 LYS B O 1
ATOM 4112 N N . PHE B 1 29 ? -17.04766 18.14575 14.17109 1.000 11.55453 83 PHE B N 1
ATOM 4113 C CA . PHE B 1 29 ? -16.17422 17.02096 13.91743 1.000 13.80407 83 PHE B CA 1
ATOM 4114 C C . PHE B 1 29 ? -14.73206 17.46718 13.80035 1.000 20.47596 83 PHE B C 1
ATOM 4115 O O . PHE B 1 29 ? -14.42553 18.52794 13.24206 1.000 26.50485 83 PHE B O 1
ATOM 4132 N N . HIS B 1 30 ? -13.84243 16.64674 14.33078 1.000 18.62916 84 HIS B N 1
ATOM 4133 C CA A HIS B 1 30 ? -12.41337 16.80701 14.11015 0.415 21.29925 84 HIS B CA 1
ATOM 4134 C CA B HIS B 1 30 ? -12.42157 16.81411 14.10333 0.585 21.24108 84 HIS B CA 1
ATOM 4135 C C . HIS B 1 30 ? -11.88841 15.49700 13.55849 1.000 22.05052 84 HIS B C 1
ATOM 4136 O O . HIS B 1 30 ? -12.04904 14.44696 14.18835 1.000 38.37425 84 HIS B O 1
ATOM 4163 N N . LEU B 1 31 ? -11.29755 15.55714 12.38212 1.000 16.56074 85 LEU B N 1
ATOM 4164 C CA . LEU B 1 31 ? -10.81991 14.37989 11.68488 1.000 14.64155 85 LEU B CA 1
ATOM 4165 C C . LEU B 1 31 ? -9.32443 14.21007 11.90020 1.000 19.68703 85 LEU B C 1
ATOM 4166 O O . LEU B 1 31 ? -8.58453 15.18831 12.01927 1.000 22.30794 85 LEU B O 1
ATOM 4182 N N . ASN B 1 32 ? -8.88235 12.95844 11.92091 1.000 18.59496 86 ASN B N 1
ATOM 4183 C CA . ASN B 1 32 ? -7.45878 12.67765 11.96220 1.000 19.43187 86 ASN B CA 1
ATOM 4184 C C . ASN B 1 32 ? -6.87690 12.82978 10.55791 1.000 19.58410 86 ASN B C 1
ATOM 4185 O O . ASN B 1 32 ? -7.57218 13.20170 9.60813 1.000 18.45599 86 ASN B O 1
ATOM 4196 N N . ALA B 1 33 ? -5.58555 12.52325 10.40713 1.000 21.45956 87 ALA B N 1
ATOM 4197 C CA . ALA B 1 33 ? -4.89404 12.87392 9.16899 1.000 20.69820 87 ALA B CA 1
ATOM 4198 C C . ALA B 1 33 ? -5.41907 12.07619 7.98348 1.000 19.25691 87 ALA B C 1
ATOM 4199 O O . ALA B 1 33 ? -5.65080 12.63487 6.90429 1.000 19.72577 87 ALA B O 1
ATOM 4206 N N . GLU B 1 34 ? -5.61120 10.76962 8.15463 1.000 21.02108 88 GLU B N 1
ATOM 4207 C CA . GLU B 1 34 ? -6.09634 9.96393 7.04191 1.000 18.69381 88 GLU B CA 1
ATOM 4208 C C . GLU B 1 34 ? -7.54428 10.29655 6.72631 1.000 16.82709 88 GLU B C 1
ATOM 4209 O O . GLU B 1 34 ? -7.93800 10.33717 5.55674 1.000 16.11484 88 GLU B O 1
ATOM 4221 N N . GLU B 1 35 ? -8.34841 10.54076 7.76348 1.000 16.44225 89 GLU B N 1
ATOM 4222 C CA . GLU B 1 35 ? -9.73150 10.93360 7.55068 1.000 14.32544 89 GLU B CA 1
ATOM 4223 C C . GLU B 1 35 ? -9.80960 12.25054 6.79791 1.000 13.25406 89 GLU B C 1
ATOM 4224 O O . GLU B 1 35 ? -10.67709 12.42381 5.93987 1.000 12.11873 89 GLU B O 1
ATOM 4236 N N . LYS B 1 36 ? -8.90761 13.18977 7.09622 1.000 13.89070 90 LYS B N 1
ATOM 4237 C CA . LYS B 1 36 ? -8.92739 14.46802 6.39566 1.000 13.35206 90 LYS B CA 1
ATOM 4238 C C . LYS B 1 36 ? -8.63525 14.29685 4.90934 1.000 12.36020 90 LYS B C 1
ATOM 4239 O O . LYS B 1 36 ? -9.22879 14.98453 4.07462 1.000 11.65094 90 LYS B O 1
ATOM 4258 N N . LYS B 1 37 ? -7.71444 13.39274 4.56083 1.000 12.81598 91 LYS B N 1
ATOM 4259 C CA . LYS B 1 37 ? -7.42892 13.14828 3.15141 1.000 12.48686 91 LYS B CA 1
ATOM 4260 C C . LYS B 1 37 ? -8.66265 12.64243 2.42556 1.000 11.71902 91 LYS B C 1
ATOM 4261 O O . LYS B 1 37 ? -8.98961 13.10690 1.32647 1.000 12.12242 91 LYS B O 1
ATOM 4280 N N . LEU B 1 38 ? -9.37580 11.69140 3.02472 1.000 11.54478 92 LEU B N 1
ATOM 4281 C CA . LEU B 1 38 ? -10.57323 11.17087 2.37554 1.000 10.78950 92 LEU B CA 1
ATOM 4282 C C . LEU B 1 38 ? -11.65150 12.23801 2.29713 1.000 10.30803 92 LEU B C 1
ATOM 4283 O O . LEU B 1 38 ? -12.36009 12.34578 1.29250 1.000 10.30481 92 LEU B O 1
ATOM 4299 N N . TRP B 1 39 ? -11.81094 13.01791 3.36518 1.000 9.66493 93 TRP B N 1
ATOM 4300 C CA . TRP B 1 39 ? -12.75924 14.12445 3.36970 1.000 9.17864 93 TRP B CA 1
ATOM 4301 C C . TRP B 1 39 ? -12.50912 15.05780 2.19451 1.000 9.78218 93 TRP B C 1
ATOM 4302 O O . TRP B 1 39 ? -13.44735 15.48778 1.51496 1.000 9.18835 93 TRP B O 1
ATOM 4323 N N . GLU B 1 40 ? -11.23941 15.39855 1.94876 1.000 10.50331 94 GLU B N 1
ATOM 4324 C CA . GLU B 1 40 ? -10.94036 16.31179 0.85189 1.000 10.10265 94 GLU B CA 1
ATOM 4325 C C . GLU B 1 40 ? -11.29517 15.69534 -0.48968 1.000 9.39145 94 GLU B C 1
ATOM 4326 O O . GLU B 1 40 ? -11.81986 16.37483 -1.37254 1.000 9.67355 94 GLU B O 1
ATOM 4338 N N . LEU B 1 41 ? -11.04604 14.40129 -0.64628 1.000 9.11300 95 LEU B N 1
ATOM 4339 C CA . LEU B 1 41 ? -11.42955 13.70584 -1.86459 1.000 8.81757 95 LEU B CA 1
ATOM 4340 C C . LEU B 1 41 ? -12.93544 13.73600 -2.05354 1.000 8.45967 95 LEU B C 1
ATOM 4341 O O . LEU B 1 41 ? -13.43699 13.93707 -3.16975 1.000 9.30067 95 LEU B O 1
ATOM 4357 N N . ILE B 1 42 ? -13.68004 13.54136 -0.96381 1.000 8.19329 96 ILE B N 1
ATOM 4358 C CA . ILE B 1 42 ? -15.13828 13.60106 -0.99966 1.000 9.16196 96 ILE B CA 1
ATOM 4359 C C . ILE B 1 42 ? -15.62734 14.98960 -1.39214 1.000 7.05406 96 ILE B C 1
ATOM 4360 O O . ILE B 1 42 ? -16.53418 15.13074 -2.22395 1.000 8.53792 96 ILE B O 1
ATOM 4376 N N . LEU B 1 43 ? -15.04789 16.03696 -0.82029 1.000 7.43773 97 LEU B N 1
ATOM 4377 C CA . LEU B 1 43 ? -15.47410 17.38032 -1.19910 1.000 7.48096 97 LEU B CA 1
ATOM 4378 C C . LEU B 1 43 ? -15.20368 17.63948 -2.67127 1.000 8.68182 97 LEU B C 1
ATOM 4379 O O . LEU B 1 43 ? -16.04156 18.22908 -3.37270 1.000 7.89385 97 LEU B O 1
ATOM 4395 N N . LEU B 1 44 ? -14.04626 17.19535 -3.15784 1.000 7.77363 98 LEU B N 1
ATOM 4396 C CA . LEU B 1 44 ? -13.72015 17.32662 -4.57410 1.000 7.51747 98 LEU B CA 1
ATOM 4397 C C . LEU B 1 44 ? -14.70878 16.55114 -5.44742 1.000 8.61657 98 LEU B C 1
ATOM 4398 O O . LEU B 1 44 ? -15.18956 17.06552 -6.46180 1.000 7.97247 98 LEU B O 1
ATOM 4414 N N . GLY B 1 45 ? -15.04657 15.32624 -5.05760 1.000 7.89621 99 GLY B N 1
ATOM 4415 C CA . GLY B 1 45 ? -15.98095 14.56101 -5.85535 1.000 7.98982 99 GLY B CA 1
ATOM 4416 C C . GLY B 1 45 ? -17.34339 15.21328 -5.92960 1.000 7.27214 99 GLY B C 1
ATOM 4417 O O . GLY B 1 45 ? -17.98931 15.19468 -6.98103 1.000 8.31850 99 GLY B O 1
ATOM 4421 N N . ASN B 1 46 ? -17.81619 15.77543 -4.82218 1.000 7.65701 100 ASN B N 1
ATOM 4422 C CA . ASN B 1 46 ? -19.08455 16.50000 -4.84582 1.000 7.15093 100 ASN B CA 1
ATOM 4423 C C . ASN B 1 46 ? -19.02445 17.70681 -5.76626 1.000 7.51856 100 ASN B C 1
ATOM 4424 O O . ASN B 1 46 ? -20.00625 18.00132 -6.45695 1.000 8.70418 100 ASN B O 1
ATOM 4435 N N . GLN B 1 47 ? -17.89750 18.41822 -5.79536 1.000 7.98343 101 GLN B N 1
ATOM 4436 C CA . GLN B 1 47 ? -17.76264 19.53969 -6.72270 1.000 8.23310 101 GLN B CA 1
ATOM 4437 C C . GLN B 1 47 ? -17.84361 19.05615 -8.16014 1.000 9.40534 101 GLN B C 1
ATOM 4438 O O . GLN B 1 47 ? -18.51337 19.66973 -8.99205 1.000 10.38051 101 GLN B O 1
ATOM 4452 N N . LEU B 1 48 ? -17.15493 17.95674 -8.47506 1.000 8.43795 102 LEU B N 1
ATOM 4453 C CA . LEU B 1 48 ? -17.17061 17.42427 -9.83823 1.000 8.01070 102 LEU B CA 1
ATOM 4454 C C . LEU B 1 48 ? -18.56445 16.97537 -10.24912 1.000 8.48459 102 LEU B C 1
ATOM 4455 O O . LEU B 1 48 ? -18.91537 17.05123 -11.43168 1.000 8.44145 102 LEU B O 1
ATOM 4471 N N . ALA B 1 49 ? -19.37305 16.52927 -9.29008 1.000 7.17964 103 ALA B N 1
ATOM 4472 C CA . ALA B 1 49 ? -20.74755 16.15548 -9.59164 1.000 7.42122 103 ALA B CA 1
ATOM 4473 C C . ALA B 1 49 ? -21.57238 17.34721 -10.04718 1.000 7.77800 103 ALA B C 1
ATOM 4474 O O . ALA B 1 49 ? -22.61493 17.13989 -10.68559 1.000 8.03798 103 ALA B O 1
ATOM 4481 N N . GLN B 1 50 ? -21.13037 18.57163 -9.77902 1.000 7.77000 104 GLN B N 1
ATOM 4482 C CA . GLN B 1 50 ? -21.88125 19.73955 -10.21596 1.000 6.84188 104 GLN B CA 1
ATOM 4483 C C . GLN B 1 50 ? -21.71623 20.02293 -11.69754 1.000 10.93517 104 GLN B C 1
ATOM 4484 O O . GLN B 1 50 ? -22.32742 20.96951 -12.20258 1.000 11.89217 104 GLN B O 1
ATOM 4498 N N . ASN B 1 51 ? -20.91940 19.23150 -12.40882 1.000 9.51824 105 ASN B N 1
ATOM 4499 C CA . ASN B 1 51 ? -21.00930 19.22869 -13.86642 1.000 9.82157 105 ASN B CA 1
ATOM 4500 C C . ASN B 1 51 ? -22.30784 18.60851 -14.36637 1.000 9.30185 105 ASN B C 1
ATOM 4501 O O . ASN B 1 51 ? -22.56095 18.60890 -15.57913 1.000 10.64452 105 ASN B O 1
ATOM 4512 N N . ILE B 1 52 ? -23.12448 18.06316 -13.47462 1.000 9.44034 106 ILE B N 1
ATOM 4513 C CA . ILE B 1 52 ? -24.44243 17.53323 -13.80894 1.000 8.02559 106 ILE B CA 1
ATOM 4514 C C . ILE B 1 52 ? -25.48609 18.45169 -13.17952 1.000 7.97254 106 ILE B C 1
ATOM 4515 O O . ILE B 1 52 ? -25.47812 18.68543 -11.96364 1.000 9.80612 106 ILE B O 1
ATOM 4531 N N . SER B 1 53 ? -26.37791 18.99011 -14.00438 1.000 8.52078 107 SER B N 1
ATOM 4532 C CA . SER B 1 53 ? -27.44499 19.88054 -13.55835 1.000 8.97716 107 SER B CA 1
ATOM 4533 C C . SER B 1 53 ? -28.71808 19.09713 -13.33233 1.000 8.25182 107 SER B C 1
ATOM 4534 O O . SER B 1 53 ? -29.14765 18.34715 -14.21035 1.000 9.04018 107 SER B O 1
ATOM 4542 N N . SER B 1 54 ? -29.35703 19.34597 -12.19488 1.000 8.85326 108 SER B N 1
ATOM 4543 C CA . SER B 1 54 ? -30.67205 18.83113 -11.85842 1.000 8.72663 108 SER B CA 1
ATOM 4544 C C . SER B 1 54 ? -31.72801 19.85576 -12.23965 1.000 9.00920 108 SER B C 1
ATOM 4545 O O . SER B 1 54 ? -31.42645 20.98960 -12.60779 1.000 9.86386 108 SER B O 1
ATOM 4553 N N . CYS B 1 55 ? -32.98925 19.42720 -12.19048 1.000 8.35920 109 CYS B N 1
ATOM 4554 C CA . CYS B 1 55 ? -34.10073 20.33572 -12.39608 1.000 9.25245 109 CYS B CA 1
ATOM 4555 C C . CYS B 1 55 ? -35.07017 20.34704 -11.22811 1.000 11.82985 109 CYS B C 1
ATOM 4556 O O . CYS B 1 55 ? -36.08953 21.03813 -11.31602 1.000 13.10336 109 CYS B O 1
ATOM 4564 N N . ASP B 1 56 ? -34.78985 19.61590 -10.14264 1.000 9.54761 110 ASP B N 1
ATOM 4565 C CA . ASP B 1 56 ? -35.76040 19.45007 -9.06359 1.000 9.97618 110 ASP B CA 1
ATOM 4566 C C . ASP B 1 56 ? -35.33087 20.09897 -7.75424 1.000 10.14567 110 ASP B C 1
ATOM 4567 O O . ASP B 1 56 ? -35.89841 19.79007 -6.70253 1.000 10.64396 110 ASP B O 1
ATOM 4576 N N . LEU B 1 57 ? -34.37252 20.98062 -7.79185 1.000 9.75069 111 LEU B N 1
ATOM 4577 C CA . LEU B 1 57 ? -34.09872 21.81672 -6.63215 1.000 10.98753 111 LEU B CA 1
ATOM 4578 C C . LEU B 1 57 ? -34.73961 23.18227 -6.79440 1.000 9.72253 111 LEU B C 1
ATOM 4579 O O . LEU B 1 57 ? -34.98372 23.64358 -7.91397 1.000 10.04496 111 LEU B O 1
ATOM 4595 N N . PRO B 1 58 ? -35.02381 23.87302 -5.69652 1.000 9.97581 112 PRO B N 1
ATOM 4596 C CA . PRO B 1 58 ? -35.64695 25.19468 -5.82268 1.000 11.01824 112 PRO B CA 1
ATOM 4597 C C . PRO B 1 58 ? -34.74799 26.21409 -6.49385 1.000 12.24493 112 PRO B C 1
ATOM 4598 O O . PRO B 1 58 ? -35.25274 27.20092 -7.04984 1.000 14.98127 112 PRO B O 1
ATOM 4609 N N . THR B 1 59 ? -33.44316 26.00044 -6.48825 1.000 11.90262 113 THR B N 1
ATOM 4610 C CA . THR B 1 59 ? -32.48979 26.86865 -7.15471 1.000 14.32046 113 THR B CA 1
ATOM 4611 C C . THR B 1 59 ? -32.25545 26.49376 -8.61304 1.000 15.55810 113 THR B C 1
ATOM 4612 O O . THR B 1 59 ? -31.51499 27.20434 -9.29828 1.000 17.59062 113 THR B O 1
ATOM 4623 N N . ASP B 1 60 ? -32.83623 25.39394 -9.09517 1.000 11.90437 114 ASP B N 1
ATOM 4624 C CA . ASP B 1 60 ? -32.60577 24.94909 -10.45581 1.000 10.56234 114 ASP B CA 1
ATOM 4625 C C . ASP B 1 60 ? -33.46002 25.74490 -11.43668 1.000 12.18095 114 ASP B C 1
ATOM 4626 O O . ASP B 1 60 ? -34.42474 26.42728 -11.07313 1.000 12.90868 114 ASP B O 1
ATOM 4635 N N . ASN B 1 61 ? -33.10813 25.62156 -12.70930 1.000 13.41958 115 ASN B N 1
ATOM 4636 C CA . ASN B 1 61 ? -33.80887 26.29867 -13.79218 1.000 15.13223 115 ASN B CA 1
ATOM 4637 C C . ASN B 1 61 ? -34.85608 25.35050 -14.36550 1.000 17.04191 115 ASN B C 1
ATOM 4638 O O . ASN B 1 61 ? -34.50846 24.28246 -14.88321 1.000 15.80263 115 ASN B O 1
ATOM 4649 N N . GLU B 1 62 ? -36.13334 25.73798 -14.28231 1.000 17.45790 116 GLU B N 1
ATOM 4650 C CA . GLU B 1 62 ? -37.18771 24.86750 -14.79935 1.000 17.22546 116 GLU B CA 1
ATOM 4651 C C . GLU B 1 62 ? -37.00508 24.58536 -16.28523 1.000 19.37811 116 GLU B C 1
ATOM 4652 O O . GLU B 1 62 ? -37.46341 23.54820 -16.77023 1.000 19.48320 116 GLU B O 1
ATOM 4664 N N . ASP B 1 63 ? -36.31840 25.46241 -17.01207 1.000 16.41802 117 ASP B N 1
ATOM 4665 C CA . ASP B 1 63 ? -36.10872 25.22026 -18.42907 1.000 19.80668 117 ASP B CA 1
ATOM 4666 C C . ASP B 1 63 ? -35.16672 24.04732 -18.68716 1.000 19.39864 117 ASP B C 1
ATOM 4667 O O . ASP B 1 63 ? -35.12867 23.54838 -19.81354 1.000 23.22305 117 ASP B O 1
ATOM 4676 N N . ASP B 1 64 ? -34.41434 23.58792 -17.68536 1.000 15.40743 118 ASP B N 1
ATOM 4677 C CA . ASP B 1 64 ? -33.57801 22.39994 -17.83829 1.000 16.13558 118 ASP B CA 1
ATOM 4678 C C . ASP B 1 64 ? -34.35361 21.09593 -17.69838 1.000 14.13172 118 ASP B C 1
ATOM 4679 O O . ASP B 1 64 ? -33.77197 20.02505 -17.89787 1.000 14.02471 118 ASP B O 1
ATOM 4688 N N . ALA B 1 65 ? -35.64328 21.14853 -17.38140 1.000 14.99432 119 ALA B N 1
ATOM 4689 C CA . ALA B 1 65 ? -36.36934 19.91499 -17.10148 1.000 14.04168 119 ALA B CA 1
ATOM 4690 C C . ALA B 1 65 ? -36.47655 19.02079 -18.33512 1.000 14.40880 119 ALA B C 1
ATOM 4691 O O . ALA B 1 65 ? -36.40487 17.79636 -18.21439 1.000 14.00763 119 ALA B O 1
ATOM 4698 N N . SER B 1 66 ? -36.64946 19.59986 -19.52748 1.000 16.54492 120 SER B N 1
ATOM 4699 C CA . SER B 1 66 ? -36.76722 18.75780 -20.71532 1.000 16.45288 120 SER B CA 1
ATOM 4700 C C . SER B 1 66 ? -35.46712 18.01166 -20.99135 1.000 18.47836 120 SER B C 1
ATOM 4701 O O . SER B 1 66 ? -35.48927 16.88090 -21.49529 1.000 20.59980 120 SER B O 1
ATOM 4709 N N . LEU B 1 67 ? -34.33013 18.61539 -20.65704 1.000 14.78084 121 LEU B N 1
ATOM 4710 C CA . LEU B 1 67 ? -33.05185 17.93577 -20.83573 1.000 14.59265 121 LEU B CA 1
ATOM 4711 C C . LEU B 1 67 ? -32.80947 16.87962 -19.76877 1.000 14.71651 121 LEU B C 1
ATOM 4712 O O . LEU B 1 67 ? -32.31238 15.78287 -20.06027 1.000 14.85703 121 LEU B O 1
ATOM 4728 N N . VAL B 1 68 ? -33.13106 17.17663 -18.50936 1.000 11.48679 122 VAL B N 1
ATOM 4729 C CA . VAL B 1 68 ? -33.05905 16.13952 -17.49016 1.000 12.50157 122 VAL B CA 1
ATOM 4730 C C . VAL B 1 68 ? -33.92777 14.95017 -17.87371 1.000 11.77760 122 VAL B C 1
ATOM 4731 O O . VAL B 1 68 ? -33.55013 13.79262 -17.66471 1.000 12.11335 122 VAL B O 1
ATOM 4744 N N . LYS B 1 69 ? -35.09157 15.21592 -18.46891 1.000 14.43370 123 LYS B N 1
ATOM 4745 C CA . LYS B 1 69 ? -35.98915 14.13256 -18.85331 1.000 13.57446 123 LYS B CA 1
ATOM 4746 C C . LYS B 1 69 ? -35.32976 13.16637 -19.83683 1.000 13.13702 123 LYS B C 1
ATOM 4747 O O . LYS B 1 69 ? -35.55204 11.95466 -19.75526 1.000 14.75335 123 LYS B O 1
ATOM 4766 N N . LEU B 1 70 ? -34.50020 13.66377 -20.75883 1.000 13.02990 124 LEU B N 1
ATOM 4767 C CA . LEU B 1 70 ? -33.81506 12.72968 -21.65738 1.000 13.39992 124 LEU B CA 1
ATOM 4768 C C . LEU B 1 70 ? -32.94454 11.75350 -20.87723 1.000 11.86814 124 LEU B C 1
ATOM 4769 O O . LEU B 1 70 ? -32.92645 10.55132 -21.17119 1.000 14.18225 124 LEU B O 1
ATOM 4785 N N . THR B 1 71 ? -32.21297 12.24184 -19.88158 1.000 11.29664 125 THR B N 1
ATOM 4786 C CA . THR B 1 71 ? -31.41555 11.34120 -19.06175 1.000 9.73745 125 THR B CA 1
ATOM 4787 C C . THR B 1 71 ? -32.29824 10.42980 -18.22967 1.000 10.82585 125 THR B C 1
ATOM 4788 O O . THR B 1 71 ? -31.98427 9.25045 -18.05895 1.000 11.84536 125 THR B O 1
ATOM 4799 N N . GLN B 1 72 ? -33.40129 10.95950 -17.70157 1.000 10.78350 126 GLN B N 1
ATOM 4800 C CA . GLN B 1 72 ? -34.28034 10.13472 -16.87964 1.000 12.71351 126 GLN B CA 1
ATOM 4801 C C . GLN B 1 72 ? -34.92035 9.02255 -17.69691 1.000 13.91970 126 GLN B C 1
ATOM 4802 O O . GLN B 1 72 ? -35.11552 7.90964 -17.18490 1.000 15.53651 126 GLN B O 1
ATOM 4816 N N . ILE B 1 73 ? -35.26010 9.28885 -18.96484 1.000 13.71853 127 ILE B N 1
ATOM 4817 C CA . ILE B 1 73 ? -35.80581 8.22775 -19.81789 1.000 14.83934 127 ILE B CA 1
ATOM 4818 C C . ILE B 1 73 ? -34.77168 7.13143 -20.01675 1.000 14.20817 127 ILE B C 1
ATOM 4819 O O . ILE B 1 73 ? -35.07812 5.93428 -19.92383 1.000 16.49862 127 ILE B O 1
ATOM 4835 N N . PHE B 1 74 ? -33.52564 7.52300 -20.30265 1.000 14.08614 128 PHE B N 1
ATOM 4836 C CA . PHE B 1 74 ? -32.46257 6.53427 -20.42657 1.000 13.06314 128 PHE B CA 1
ATOM 4837 C C . PHE B 1 74 ? -32.30180 5.74797 -19.13286 1.000 12.20319 128 PHE B C 1
ATOM 4838 O O . PHE B 1 74 ? -32.17175 4.51839 -19.15987 1.000 13.98421 128 PHE B O 1
ATOM 4855 N N . ALA B 1 75 ? -32.31790 6.43966 -17.99100 1.000 12.40663 129 ALA B N 1
ATOM 4856 C CA . ALA B 1 75 ? -32.14672 5.74901 -16.71953 1.000 12.25477 129 ALA B CA 1
ATOM 4857 C C . ALA B 1 75 ? -33.27113 4.75610 -16.48207 1.000 14.79712 129 ALA B C 1
ATOM 4858 O O . ALA B 1 75 ? -33.01743 3.61622 -16.08456 1.000 14.13543 129 ALA B O 1
ATOM 4865 N N . ASP B 1 76 ? -34.51734 5.15518 -16.75079 1.000 14.85958 130 ASP B N 1
ATOM 4866 C CA . ASP B 1 76 ? -35.64088 4.25097 -16.53106 1.000 15.03607 130 ASP B CA 1
ATOM 4867 C C . ASP B 1 76 ? -35.53483 3.03093 -17.42527 1.000 16.08634 130 ASP B C 1
ATOM 4868 O O . ASP B 1 76 ? -35.74433 1.89751 -16.97441 1.000 19.93456 130 ASP B O 1
ATOM 4877 N N . GLU B 1 77 ? -35.22372 3.23905 -18.70576 1.000 19.08956 131 GLU B N 1
ATOM 4878 C CA . GLU B 1 77 ? -35.09768 2.10714 -19.61738 1.000 18.96122 131 GLU B CA 1
ATOM 4879 C C . GLU B 1 77 ? -33.97193 1.18754 -19.17380 1.000 17.13804 131 GLU B C 1
ATOM 4880 O O . GLU B 1 77 ? -34.09753 -0.04256 -19.24819 1.000 20.42091 131 GLU B O 1
ATOM 4892 N N . THR B 1 78 ? -32.88002 1.76627 -18.67298 1.000 15.46798 132 THR B N 1
ATOM 4893 C CA . THR B 1 78 ? -31.73820 0.95481 -18.26084 1.000 14.48123 132 THR B CA 1
ATOM 4894 C C . THR B 1 78 ? -32.05658 0.14960 -17.00579 1.000 14.67437 132 THR B C 1
ATOM 4895 O O . THR B 1 78 ? -31.76859 -1.05186 -16.93385 1.000 16.42689 132 THR B O 1
ATOM 4906 N N . LEU B 1 79 ? -32.65806 0.79707 -16.00784 1.000 15.24712 133 LEU B N 1
ATOM 4907 C CA . LEU B 1 79 ? -32.94924 0.11434 -14.75021 1.000 16.58063 133 LEU B CA 1
ATOM 4908 C C . LEU B 1 79 ? -33.92125 -1.04338 -14.92737 1.000 19.59363 133 LEU B C 1
ATOM 4909 O O . LEU B 1 79 ? -33.88406 -2.00550 -14.14565 1.000 19.64154 133 LEU B O 1
ATOM 4925 N N . GLU B 1 80 ? -34.81008 -0.96877 -15.92351 1.000 18.38953 134 GLU B N 1
ATOM 4926 C CA . GLU B 1 80 ? -35.80543 -2.00405 -16.14986 1.000 19.62622 134 GLU B CA 1
ATOM 4927 C C . GLU B 1 80 ? -35.24502 -3.22613 -16.85819 1.000 21.01722 134 GLU B C 1
ATOM 4928 O O . GLU B 1 80 ? -35.90026 -4.26879 -16.85920 1.000 24.32177 134 GLU B O 1
ATOM 4940 N N . ARG B 1 81 ? -34.06281 -3.13280 -17.45310 1.000 19.25818 135 ARG B N 1
ATOM 4941 C CA . ARG B 1 81 ? -33.51871 -4.24614 -18.21619 1.000 20.18520 135 ARG B CA 1
ATOM 4942 C C . ARG B 1 81 ? -33.16210 -5.40060 -17.29580 1.000 22.05298 135 ARG B C 1
ATOM 4943 O O . ARG B 1 81 ? -32.63583 -5.20252 -16.20060 1.000 23.56909 135 ARG B O 1
ATOM 4964 N N . THR B 1 82 ? -33.44798 -6.61864 -17.74434 1.000 23.15554 136 THR B N 1
ATOM 4965 C CA . THR B 1 82 ? -33.06414 -7.80688 -16.99713 1.000 26.29285 136 THR B CA 1
ATOM 4966 C C . THR B 1 82 ? -31.76628 -8.41819 -17.50309 1.000 24.57160 136 THR B C 1
ATOM 4967 O O . THR B 1 82 ? -31.27954 -9.38202 -16.90476 1.000 32.20495 136 THR B O 1
ATOM 4978 N N . ASP B 1 83 ? -31.18287 -7.87395 -18.57025 1.000 22.34491 137 ASP B N 1
ATOM 4979 C CA . ASP B 1 83 ? -29.94618 -8.40590 -19.12819 1.000 23.86305 137 ASP B CA 1
ATOM 4980 C C . ASP B 1 83 ? -28.70356 -7.66301 -18.66052 1.000 23.58386 137 ASP B C 1
ATOM 4981 O O . ASP B 1 83 ? -27.60316 -7.97390 -19.12635 1.000 26.46764 137 ASP B O 1
ATOM 4990 N N . LEU B 1 84 ? -28.84599 -6.70863 -17.74216 1.000 19.08146 138 LEU B N 1
ATOM 4991 C CA . LEU B 1 84 ? -27.72516 -5.96274 -17.19177 1.000 19.12948 138 LEU B CA 1
ATOM 4992 C C . LEU B 1 84 ? -27.67443 -6.19354 -15.69230 1.000 19.7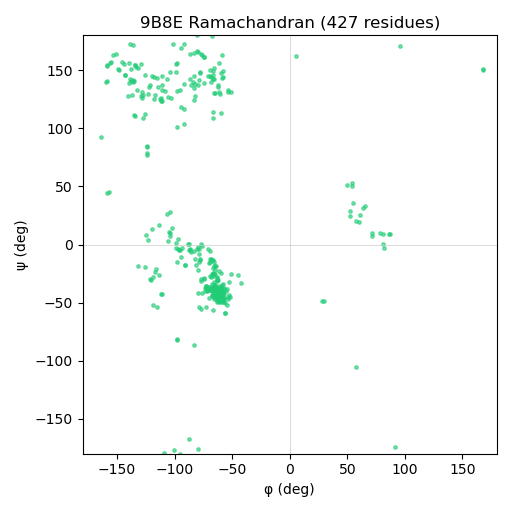1942 138 LEU B C 1
ATOM 4993 O O . LEU B 1 84 ? -28.71912 -6.30152 -15.04331 1.000 18.25487 138 LEU B O 1
ATOM 5009 N N . THR B 1 85 ? -26.46068 -6.24784 -15.14358 1.000 16.58187 139 THR B N 1
ATOM 5010 C CA . THR B 1 85 ? -26.31806 -6.33324 -13.70039 1.000 16.33144 139 THR B CA 1
ATOM 5011 C C . THR B 1 85 ? -26.62929 -4.97884 -13.08763 1.000 15.00010 139 THR B C 1
ATOM 5012 O O . THR B 1 85 ? -26.60928 -3.95041 -13.76121 1.000 14.21564 139 THR B O 1
ATOM 5023 N N . TRP B 1 86 ? -26.91957 -4.98077 -11.78580 1.000 15.49788 140 TRP B N 1
ATOM 5024 C CA . TRP B 1 86 ? -27.18595 -3.71820 -11.10445 1.000 14.05710 140 TRP B CA 1
ATOM 5025 C C . TRP B 1 86 ? -25.97972 -2.78770 -11.17357 1.000 12.86326 140 TRP B C 1
ATOM 5026 O O . TRP B 1 86 ? -26.12788 -1.58239 -11.39302 1.000 12.76734 140 TRP B O 1
ATOM 5047 N N . LEU B 1 87 ? -24.77467 -3.33262 -11.01790 1.000 13.12316 141 LEU B N 1
ATOM 5048 C CA . LEU B 1 87 ? -23.58376 -2.49944 -11.12013 1.000 12.34057 141 LEU B CA 1
ATOM 5049 C C . LEU B 1 87 ? -23.48046 -1.86568 -12.50273 1.000 12.24565 141 LEU B C 1
ATOM 5050 O O . LEU B 1 87 ? -23.19102 -0.67136 -12.63190 1.000 13.68210 141 LEU B O 1
ATOM 5066 N N . ASN B 1 88 ? -23.69447 -2.66087 -13.55287 1.000 13.69353 142 ASN B N 1
ATOM 5067 C CA . ASN B 1 88 ? -23.62286 -2.11322 -14.90743 1.000 12.34030 142 ASN B CA 1
ATOM 5068 C C . ASN B 1 88 ? -24.67418 -1.02541 -15.11807 1.000 13.67384 142 ASN B C 1
ATOM 5069 O O . ASN B 1 88 ? -24.39316 0.00590 -15.74271 1.000 12.97179 142 ASN B O 1
ATOM 5080 N N . LYS B 1 89 ? -25.89219 -1.24075 -14.62182 1.000 12.69186 143 LYS B N 1
ATOM 5081 C CA . LYS B 1 89 ? -26.93744 -0.22717 -14.74162 1.000 11.85261 143 LYS B CA 1
ATOM 5082 C C . LYS B 1 89 ? -26.50104 1.08461 -14.10011 1.000 12.80928 143 LYS B C 1
ATOM 5083 O O . LYS B 1 89 ? -26.65891 2.16290 -14.68870 1.000 12.13469 143 LYS B O 1
ATOM 5102 N N . ILE B 1 90 ? -25.97432 1.00986 -12.87615 1.000 10.14924 144 ILE B N 1
ATOM 5103 C CA . ILE B 1 90 ? -25.56520 2.20501 -12.14308 1.000 10.05134 144 ILE B CA 1
ATOM 5104 C C . ILE B 1 90 ? -24.47493 2.94860 -12.90117 1.000 9.93796 144 ILE B C 1
ATOM 5105 O O . ILE B 1 90 ? -24.52266 4.17973 -13.04525 1.000 9.94963 144 ILE B O 1
ATOM 5121 N N . LEU B 1 91 ? -23.47638 2.22492 -13.39632 1.000 10.45289 145 LEU B N 1
ATOM 5122 C CA . LEU B 1 91 ? -22.36255 2.89057 -14.05637 1.000 10.48761 145 LEU B CA 1
ATOM 5123 C C . LEU B 1 91 ? -22.76863 3.42496 -15.41722 1.000 10.86569 145 LEU B C 1
ATOM 5124 O O . LEU B 1 91 ? -22.29828 4.49084 -15.82416 1.000 11.23319 145 LEU B O 1
ATOM 5140 N N . LYS B 1 92 ? -23.63460 2.71019 -16.13609 1.000 10.93980 146 LYS B N 1
ATOM 5141 C CA . LYS B 1 92 ? -24.11199 3.22312 -17.41590 1.000 11.52670 146 LYS B CA 1
ATOM 5142 C C . LYS B 1 92 ? -24.84279 4.54328 -17.22984 1.000 10.95131 146 LYS B C 1
ATOM 5143 O O . LYS B 1 92 ? -24.68350 5.47589 -18.02835 1.000 12.55700 146 LYS B O 1
ATOM 5162 N N . ILE B 1 93 ? -25.66132 4.63474 -16.18512 1.000 9.88914 147 ILE B N 1
ATOM 5163 C CA . ILE B 1 93 ? -26.40544 5.85839 -15.91706 1.000 10.33967 147 ILE B CA 1
ATOM 5164 C C . ILE B 1 93 ? -25.46515 6.96929 -15.47112 1.000 10.94730 147 ILE B C 1
ATOM 5165 O O . ILE B 1 93 ? -25.62247 8.12180 -15.88124 1.000 10.41275 147 ILE B O 1
ATOM 5181 N N . ALA B 1 94 ? -24.46024 6.64004 -14.65406 1.000 8.65756 148 ALA B N 1
ATOM 5182 C CA . ALA B 1 94 ? -23.44968 7.61743 -14.26686 1.000 9.05825 148 ALA B CA 1
ATOM 5183 C C . ALA B 1 94 ? -22.78195 8.20186 -15.49752 1.000 10.14930 148 ALA B C 1
ATOM 5184 O O . ALA B 1 94 ? -22.60097 9.42362 -15.60391 1.000 10.57418 148 ALA B O 1
ATOM 5191 N N . LEU B 1 95 ? -22.40961 7.33743 -16.44361 1.000 10.03017 149 LEU B N 1
ATOM 5192 C CA . LEU B 1 95 ? -21.73052 7.79207 -17.65352 1.000 11.16627 149 LEU B CA 1
ATOM 5193 C C . LEU B 1 95 ? -22.64578 8.65707 -18.51794 1.000 12.85468 149 LEU B C 1
ATOM 5194 O O . LEU B 1 95 ? -22.22316 9.70547 -19.02840 1.000 10.93768 149 LEU B O 1
ATOM 5210 N N . TYR B 1 96 ? -23.89732 8.22613 -18.71331 1.000 10.34314 150 TYR B N 1
ATOM 5211 C CA . TYR B 1 96 ? -24.82889 8.99612 -19.53584 1.000 10.11504 150 TYR B CA 1
ATOM 5212 C C . TYR B 1 96 ? -25.08288 10.36142 -18.90993 1.000 11.96227 150 TYR B C 1
ATOM 5213 O O . TYR B 1 96 ? -25.05826 11.38929 -19.60082 1.000 11.29339 150 TYR B O 1
ATOM 5231 N N . SER B 1 97 ? -25.28472 10.39757 -17.59391 1.000 10.76985 151 SER B N 1
ATOM 5232 C CA . SER B 1 97 ? -25.59358 11.64960 -16.93339 1.000 9.23617 151 SER B CA 1
ATOM 5233 C C . SER B 1 97 ? -24.40376 12.59817 -16.97128 1.000 9.03530 151 SER B C 1
ATOM 5234 O O . SER B 1 97 ? -24.57313 13.79738 -17.20547 1.000 10.02191 151 SER B O 1
ATOM 5242 N N . ARG B 1 98 ? -23.18971 12.10163 -16.70551 1.000 9.42722 152 ARG B N 1
ATOM 5243 C CA . ARG B 1 98 ? -22.04555 13.00019 -16.75898 1.000 9.54886 152 ARG B CA 1
ATOM 5244 C C . ARG B 1 98 ? -21.82807 13.48562 -18.17932 1.000 10.26044 152 ARG B C 1
ATOM 5245 O O . ARG B 1 98 ? -21.50523 14.65749 -18.40409 1.000 10.59115 152 ARG B O 1
ATOM 5266 N N . GLY B 1 99 ? -22.00900 12.60664 -19.16436 1.000 9.39834 153 GLY B N 1
ATOM 5267 C CA . GLY B 1 99 ? -21.84957 13.02240 -20.54781 1.000 10.23460 153 GLY B CA 1
ATOM 5268 C C . GLY B 1 99 ? -22.90377 14.00648 -21.02346 1.000 10.17632 153 GLY B C 1
ATOM 5269 O O . GLY B 1 99 ? -22.60608 14.91163 -21.79965 1.000 11.06680 153 GLY B O 1
ATOM 5273 N N . SER B 1 100 ? -24.14777 13.83449 -20.58254 1.000 9.75599 154 SER B N 1
ATOM 5274 C CA . SER B 1 100 ? -25.20151 14.75445 -21.00029 1.000 9.31356 154 SER B CA 1
ATOM 5275 C C . SER B 1 100 ? -25.12916 16.07420 -20.25576 1.000 8.96112 154 SER B C 1
ATOM 5276 O O . SER B 1 100 ? -25.50163 17.11512 -20.80326 1.000 9.65479 154 SER B O 1
ATOM 5284 N N . GLY B 1 101 ? -24.64212 16.04537 -19.02869 1.000 9.09002 155 GLY B N 1
ATOM 5285 C CA . GLY B 1 101 ? -24.65166 17.20202 -18.17023 1.000 8.86538 155 GLY B CA 1
ATOM 5286 C C . GLY B 1 101 ? -25.91869 17.39148 -17.37402 1.000 8.07786 155 GLY B C 1
ATOM 5287 O O . GLY B 1 101 ? -26.07680 18.44621 -16.74685 1.000 9.25339 155 GLY B O 1
ATOM 5291 N N . PHE B 1 102 ? -26.83299 16.40685 -17.37300 1.000 8.53064 156 PHE B N 1
ATOM 5292 C CA . PHE B 1 102 ? -28.13911 16.55184 -16.75318 1.000 7.40681 156 PHE B CA 1
ATOM 5293 C C . PHE B 1 102 ? -28.52274 15.30473 -15.98033 1.000 8.15904 156 PHE B C 1
ATOM 5294 O O . PHE B 1 102 ? -28.27840 14.17130 -16.41682 1.000 9.82356 156 PHE B O 1
ATOM 5311 N N . GLY B 1 103 ? -29.13411 15.51199 -14.82762 1.000 6.89435 157 GLY B N 1
ATOM 5312 C CA . GLY B 1 103 ? -29.55639 14.40529 -13.99598 1.000 7.87590 157 GLY B CA 1
ATOM 5313 C C . GLY B 1 103 ? -29.95100 14.91590 -12.63313 1.000 8.36809 157 GLY B C 1
ATOM 5314 O O . GLY B 1 103 ? -29.44527 15.95203 -12.18827 1.000 8.88496 157 GLY B O 1
ATOM 5318 N N . ASN B 1 104 ? -30.86283 14.22020 -11.98147 1.000 8.05382 158 ASN B N 1
ATOM 5319 C CA . ASN B 1 104 ? -31.30515 14.60704 -10.65239 1.000 9.08094 158 ASN B CA 1
ATOM 5320 C C . ASN B 1 104 ? -30.54167 13.76425 -9.61497 1.000 8.73776 158 ASN B C 1
ATOM 5321 O O . ASN B 1 104 ? -29.43424 13.31781 -9.86959 1.000 9.05665 158 ASN B O 1
ATOM 5344 N N . GLN B 1 106 ? -30.63892 10.78474 -8.21608 1.000 8.07701 160 GLN B N 1
ATOM 5345 C CA . GLN B 1 106 ? -30.25219 9.40586 -8.50419 1.000 8.31834 160 GLN B CA 1
ATOM 5346 C C . GLN B 1 106 ? -29.02263 9.41077 -9.41519 1.000 8.62345 160 GLN B C 1
ATOM 5347 O O . GLN B 1 106 ? -28.03375 8.72568 -9.14585 1.000 8.42718 160 GLN B O 1
ATOM 5361 N N . GLU B 1 107 ? -29.09003 10.20492 -10.48793 1.000 8.92162 161 GLU B N 1
ATOM 5362 C CA . GLU B 1 107 ? -27.98440 10.26314 -11.43990 1.000 9.91783 161 GLU B CA 1
ATOM 5363 C C . GLU B 1 107 ? -26.72807 10.81307 -10.79664 1.000 7.09951 161 GLU B C 1
ATOM 5364 O O . GLU B 1 107 ? -25.62839 10.31597 -11.04606 1.000 9.26063 161 GLU B O 1
ATOM 5376 N N . LYS B 1 108 ? -26.86058 11.85539 -9.98251 1.000 7.76350 162 LYS B N 1
ATOM 5377 C CA . LYS B 1 108 ? -25.68404 12.46895 -9.38874 1.000 7.02725 162 LYS B CA 1
ATOM 5378 C C . LYS B 1 108 ? -25.04961 11.56475 -8.33907 1.000 7.32252 162 LYS B C 1
ATOM 5379 O O . LYS B 1 108 ? -23.81773 11.53439 -8.21162 1.000 7.43461 162 LYS B O 1
ATOM 5398 N N . ALA B 1 109 ? -25.86729 10.83370 -7.56957 1.000 6.50685 163 ALA B N 1
ATOM 5399 C CA . ALA B 1 109 ? -25.32249 9.85092 -6.63847 1.000 6.87713 163 ALA B CA 1
ATOM 5400 C C . ALA B 1 109 ? -24.62679 8.71600 -7.38634 1.000 6.99845 163 ALA B C 1
ATOM 5401 O O . ALA B 1 109 ? -23.54433 8.26305 -6.97662 1.000 7.81723 163 ALA B O 1
ATOM 5408 N N . PHE B 1 110 ? -25.22735 8.23677 -8.48249 1.000 7.52252 164 PHE B N 1
ATOM 5409 C CA . PHE B 1 110 ? -24.57602 7.20933 -9.28382 1.000 6.53921 164 PHE B CA 1
ATOM 5410 C C . PHE B 1 110 ? -23.24964 7.72132 -9.82800 1.000 6.75323 164 PHE B C 1
ATOM 5411 O O . PHE B 1 110 ? -22.27609 6.96901 -9.88415 1.000 8.46118 164 PHE B O 1
ATOM 5428 N N . PHE B 1 111 ? -23.19637 8.99426 -10.24796 1.000 7.32438 165 PHE B N 1
ATOM 5429 C CA . PHE B 1 111 ? -21.94472 9.55330 -10.74707 1.000 7.52692 165 PHE B CA 1
ATOM 5430 C C . PHE B 1 111 ? -20.85376 9.51817 -9.69100 1.000 7.09281 165 PHE B C 1
ATOM 5431 O O . PHE B 1 111 ? -19.73125 9.06801 -9.97180 1.000 8.54957 165 PHE B O 1
ATOM 5448 N N . VAL B 1 112 ? -21.14559 9.97500 -8.47055 1.000 6.88140 166 VAL B N 1
ATOM 5449 C CA A VAL B 1 112 ? -20.08489 9.99654 -7.46118 0.655 7.43996 166 VAL B CA 1
ATOM 5450 C CA B VAL B 1 112 ? -20.09750 9.98901 -7.46557 0.345 7.51544 166 VAL B CA 1
ATOM 5451 C C . VAL B 1 112 ? -19.70481 8.57175 -7.06879 1.000 7.29486 166 VAL B C 1
ATOM 5452 O O . VAL B 1 112 ? -18.54099 8.30717 -6.76233 1.000 9.14360 166 VAL B O 1
ATOM 5477 N N . PHE B 1 113 ? -20.65866 7.64691 -7.04799 1.000 7.38205 167 PHE B N 1
ATOM 5478 C CA . PHE B 1 113 ? -20.34813 6.24128 -6.83422 1.000 7.31465 167 PHE B CA 1
ATOM 5479 C C . PHE B 1 113 ? -19.33414 5.76774 -7.87174 1.000 7.73393 167 PHE B C 1
ATOM 5480 O O . PHE B 1 113 ? -18.33972 5.10779 -7.54888 1.000 9.12492 167 PHE B O 1
ATOM 5497 N N . ALA B 1 114 ? -19.60906 6.03350 -9.15106 1.000 8.67926 168 ALA B N 1
ATOM 5498 C CA . ALA B 1 114 ? -18.70742 5.60013 -10.21024 1.000 9.25831 168 ALA B CA 1
ATOM 5499 C C . ALA B 1 114 ? -17.33121 6.23895 -10.07825 1.000 8.87909 168 ALA B C 1
ATOM 5500 O O . ALA B 1 114 ? -16.30789 5.56682 -10.26148 1.000 10.94353 168 ALA B O 1
ATOM 5507 N N . LEU B 1 115 ? -17.29255 7.53923 -9.80241 1.000 10.18399 169 LEU B N 1
ATOM 5508 C CA . LEU B 1 115 ? -16.02981 8.24330 -9.63151 1.000 9.95292 169 LEU B CA 1
ATOM 5509 C C . LEU B 1 115 ? -15.20336 7.61967 -8.51344 1.000 9.39136 169 LEU B C 1
ATOM 5510 O O . LEU B 1 115 ? -14.01061 7.33508 -8.68899 1.000 11.30424 169 LEU B O 1
ATOM 5526 N N . LEU B 1 116 ? -15.83026 7.36147 -7.36588 1.000 9.42069 170 LEU B N 1
ATOM 5527 C CA . LEU B 1 116 ? -15.08152 6.80886 -6.24726 1.000 9.82520 170 LEU B CA 1
ATOM 5528 C C . LEU B 1 116 ? -14.75638 5.33173 -6.44790 1.000 10.42446 170 LEU B C 1
ATOM 5529 O O . LEU B 1 116 ? -13.71878 4.86414 -5.97827 1.000 12.16973 170 LEU B O 1
ATOM 5545 N N . LEU B 1 117 ? -15.59611 4.58472 -7.16766 1.000 11.03876 171 LEU B N 1
ATOM 5546 C CA . LEU B 1 117 ? -15.25213 3.20768 -7.50072 1.000 11.73230 171 LEU B CA 1
ATOM 5547 C C . LEU B 1 117 ? -14.02057 3.15855 -8.39200 1.000 12.07877 171 LEU B C 1
ATOM 5548 O O . LEU B 1 117 ? -13.15211 2.29047 -8.23077 1.000 13.33444 171 LEU B O 1
ATOM 5564 N N . HIS B 1 118 ? -13.93085 4.07914 -9.35033 1.000 13.10351 172 HIS B N 1
ATOM 5565 C CA . HIS B 1 118 ? -12.73732 4.14546 -10.18552 1.000 13.49688 172 HIS B CA 1
ATOM 5566 C C . HIS B 1 118 ? -11.51229 4.48784 -9.34181 1.000 14.34885 172 HIS B C 1
ATOM 5567 O O . HIS B 1 118 ? -10.46979 3.83856 -9.45630 1.000 16.59168 172 HIS B O 1
ATOM 5581 N N . GLN B 1 119 ? -11.64549 5.46005 -8.43511 1.000 14.11204 173 GLN B N 1
ATOM 5582 C CA . GLN B 1 119 ? -10.52567 5.82269 -7.57536 1.000 16.02072 173 GLN B CA 1
ATOM 5583 C C . GLN B 1 119 ? -10.10811 4.64350 -6.70478 1.000 15.19108 173 GLN B C 1
ATOM 5584 O O . GLN B 1 119 ? -8.91978 4.45883 -6.42103 1.000 17.25411 173 GLN B O 1
ATOM 5598 N N . ALA B 1 120 ? -11.08194 3.83143 -6.26860 1.000 14.27141 174 ALA B N 1
ATOM 5599 C CA . ALA B 1 120 ? -10.78989 2.71587 -5.37825 1.000 16.49857 174 ALA B CA 1
ATOM 5600 C C . ALA B 1 120 ? -9.93518 1.64799 -6.03038 1.000 17.75669 174 ALA B C 1
ATOM 5601 O O . ALA B 1 120 ? -9.39643 0.79362 -5.31800 1.000 22.59471 174 ALA B O 1
ATOM 5608 N N . GLN B 1 121 ? -9.79770 1.66562 -7.35482 1.000 17.53294 175 GLN B N 1
ATOM 5609 C CA . GLN B 1 121 ? -8.96422 0.66456 -8.01669 1.000 19.30404 175 GLN B CA 1
ATOM 5610 C C . GLN B 1 121 ? -7.47854 0.96894 -7.90121 1.000 21.51122 175 GLN B C 1
ATOM 5611 O O . GLN B 1 121 ? -6.65353 0.10434 -8.21587 1.000 26.21759 175 GLN B O 1
ATOM 5625 N N . LYS B 1 122 ? -7.12534 2.15380 -7.47004 1.000 20.92209 176 LYS B N 1
ATOM 5626 C CA . LYS B 1 122 ? -5.72988 2.53033 -7.38705 1.000 23.89083 176 LYS B CA 1
ATOM 5627 C C . LYS B 1 122 ? -5.10118 1.89837 -6.14896 1.000 26.22922 176 LYS B C 1
ATOM 5628 O O . LYS B 1 122 ? -5.77728 1.68834 -5.13856 1.000 28.89570 176 LYS B O 1
ATOM 5647 N N . PRO B 1 123 ? -3.81333 1.55490 -6.21132 1.000 32.54268 177 PRO B N 1
ATOM 5648 C CA . PRO B 1 123 ? -3.16136 0.95923 -5.03977 1.000 33.04884 177 PRO B CA 1
ATOM 5649 C C . PRO B 1 123 ? -3.16041 1.91955 -3.86200 1.000 29.24279 177 PRO B C 1
ATOM 5650 O O . PRO B 1 123 ? -2.90257 3.11596 -4.00942 1.000 35.57392 177 PRO B O 1
ATOM 5661 N N . GLU B 1 124 ? -3.45965 1.38315 -2.68219 1.000 33.16504 178 GLU B N 1
ATOM 5662 C CA . GLU B 1 124 ? -3.47161 2.17586 -1.45514 1.000 40.95200 178 GLU B CA 1
ATOM 5663 C C . GLU B 1 124 ? -4.49081 3.30902 -1.52280 1.000 31.95285 178 GLU B C 1
ATOM 5664 O O . GLU B 1 124 ? -4.34670 4.33598 -0.85709 1.000 31.70887 178 GLU B O 1
ATOM 5676 N N . SER B 1 125 ? -5.52819 3.14405 -2.33453 1.000 25.56352 179 SER B N 1
ATOM 5677 C CA . SER B 1 125 ? -6.63617 4.08315 -2.28501 1.000 22.50144 179 SER B CA 1
ATOM 5678 C C . SER B 1 125 ? -7.23863 4.08631 -0.88641 1.000 22.80021 179 SER B C 1
ATOM 5679 O O . SER B 1 125 ? -7.24230 3.07163 -0.18302 1.000 26.45597 179 SER B O 1
ATOM 5687 N N . LEU B 1 126 ? -7.74569 5.24861 -0.47663 1.000 20.47916 180 LEU B N 1
ATOM 5688 C CA . LEU B 1 126 ? -8.42293 5.35228 0.80972 1.000 25.70931 180 LEU B CA 1
ATOM 5689 C C . LEU B 1 126 ? -9.87981 4.91738 0.74680 1.000 23.83598 180 LEU B C 1
ATOM 5690 O O . LEU B 1 126 ? -10.52207 4.84458 1.79741 1.000 23.79812 180 LEU B O 1
ATOM 5706 N N . ILE B 1 127 ? -10.39796 4.61480 -0.44001 1.000 18.07571 181 ILE B N 1
ATOM 5707 C CA A ILE B 1 127 ? -11.78634 4.19633 -0.62270 0.633 16.09872 181 ILE B CA 1
ATOM 5708 C CA B ILE B 1 127 ? -11.78600 4.19861 -0.59484 0.367 16.21743 181 ILE B CA 1
ATOM 5709 C C . ILE B 1 127 ? -11.87094 2.69329 -0.39651 1.000 19.18557 181 ILE B C 1
ATOM 5710 O O . ILE B 1 127 ? -11.20875 1.91976 -1.10084 1.000 20.34005 181 ILE B O 1
ATOM 5741 N N . HIS B 1 128 ? -12.69044 2.28126 0.56635 1.000 15.86452 182 HIS B N 1
ATOM 5742 C CA . HIS B 1 128 ? -12.83274 0.88124 0.93453 1.000 17.31608 182 HIS B CA 1
ATOM 5743 C C . HIS B 1 128 ? -14.24780 0.34311 0.80803 1.000 16.93503 182 HIS B C 1
ATOM 5744 O O . HIS B 1 128 ? -14.40805 -0.85501 0.56109 1.000 20.16934 182 HIS B O 1
ATOM 5758 N N . SER B 1 129 ? -15.27412 1.17067 0.98024 1.000 12.32878 183 SER B N 1
ATOM 5759 C CA . SER B 1 129 ? -16.64182 0.70272 0.79043 1.000 14.07226 183 SER B CA 1
ATOM 5760 C C . SER B 1 129 ? -17.49633 1.85228 0.28667 1.000 11.46834 183 SER B C 1
ATOM 5761 O O . SER B 1 129 ? -17.22754 3.02746 0.56654 1.000 12.02671 183 SER B O 1
ATOM 5769 N N . LEU B 1 130 ? -18.53127 1.50410 -0.47525 1.000 10.59238 184 LEU B N 1
ATOM 5770 C CA . LEU B 1 130 ? -19.42327 2.48343 -1.07400 1.000 9.64330 184 LEU B CA 1
ATOM 5771 C C . LEU B 1 130 ? -20.83664 1.94156 -0.97582 1.000 10.52566 184 LEU B C 1
ATOM 5772 O O . LEU B 1 130 ? -21.09267 0.81629 -1.41208 1.000 11.24831 184 LEU B O 1
ATOM 5788 N N . ARG B 1 131 ? -21.74776 2.73716 -0.43194 1.000 8.24381 185 ARG B N 1
ATOM 5789 C CA . ARG B 1 131 ? -23.11938 2.30508 -0.19038 1.000 7.75912 185 ARG B CA 1
ATOM 5790 C C . ARG B 1 131 ? -24.07304 3.38948 -0.66791 1.000 8.90489 185 ARG B C 1
ATOM 5791 O O . ARG B 1 131 ? -24.17253 4.45579 -0.05038 1.000 9.19293 185 ARG B O 1
ATOM 5812 N N . LEU B 1 132 ? -24.79423 3.10232 -1.74665 1.000 8.90606 186 LEU B N 1
ATOM 5813 C CA . LEU B 1 132 ? -25.87538 3.96372 -2.20050 1.000 7.36330 186 LEU B CA 1
ATOM 5814 C C . LEU B 1 132 ? -27.12895 3.64738 -1.40397 1.000 8.96420 186 LEU B C 1
ATOM 5815 O O . LEU B 1 132 ? -27.46200 2.48148 -1.19871 1.000 9.99774 186 LEU B O 1
ATOM 5831 N N . ALA B 1 133 ? -27.85472 4.69464 -1.00613 1.000 9.59866 187 ALA B N 1
ATOM 5832 C CA . ALA B 1 133 ? -29.07034 4.55776 -0.21644 1.000 9.14883 187 ALA B CA 1
ATOM 5833 C C . ALA B 1 133 ? -29.94784 5.76856 -0.48792 1.000 9.76416 187 ALA B C 1
ATOM 5834 O O . ALA B 1 133 ? -29.47166 6.77067 -1.01629 1.000 10.68085 187 ALA B O 1
ATOM 5841 N N . THR B 1 134 ? -31.22850 5.67580 -0.13802 1.000 11.04212 188 THR B N 1
ATOM 5842 C CA . THR B 1 134 ? -32.14271 6.77620 -0.42751 1.000 11.85857 188 THR B CA 1
ATOM 5843 C C . THR B 1 134 ? -33.09195 7.01512 0.73742 1.000 12.32095 188 THR B C 1
ATOM 5844 O O . THR B 1 134 ? -33.54672 6.07640 1.38840 1.000 14.78589 188 THR B O 1
ATOM 5855 N N . PHE B 1 135 ? -33.37200 8.28501 0.98712 1.000 13.84841 189 PHE B N 1
ATOM 5856 C CA . PHE B 1 135 ? -34.51129 8.68932 1.78574 1.000 14.52443 189 PHE B CA 1
ATOM 5857 C C . PHE B 1 135 ? -35.68948 8.80364 0.82847 1.000 16.28950 189 PHE B C 1
ATOM 5858 O O . PHE B 1 135 ? -35.61396 8.36438 -0.32006 1.000 21.29011 189 PHE B O 1
ATOM 5875 N N . ASN B 1 136 ? -36.78487 9.41168 1.26445 1.000 18.68791 190 ASN B N 1
ATOM 5876 C CA . ASN B 1 136 ? -37.88355 9.62226 0.32563 1.000 21.82293 190 ASN B CA 1
ATOM 5877 C C . ASN B 1 136 ? -37.38698 10.47850 -0.83973 1.000 21.92315 190 ASN B C 1
ATOM 5878 O O . ASN B 1 136 ? -37.02509 11.64187 -0.64066 1.000 21.82507 190 ASN B O 1
ATOM 5889 N N . ASN B 1 137 ? -37.31213 9.90748 -2.04297 1.000 23.82056 191 ASN B N 1
ATOM 5890 C CA . ASN B 1 137 ? -36.89445 10.63924 -3.25034 1.000 22.70098 191 ASN B CA 1
ATOM 5891 C C . ASN B 1 137 ? -35.59158 11.41980 -3.03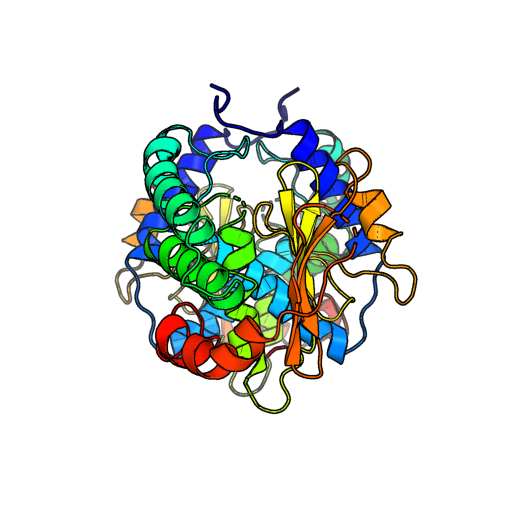680 1.000 25.39454 191 ASN B C 1
ATOM 5892 O O . ASN B 1 137 ? -35.49263 12.61680 -3.34638 1.000 21.47928 191 ASN B O 1
ATOM 5903 N N . HIS B 1 138 ? -34.56139 10.73212 -2.53272 1.000 19.29347 192 HIS B N 1
ATOM 5904 C CA . HIS B 1 138 ? -33.33256 11.44484 -2.20224 1.000 14.83822 192 HIS B CA 1
ATOM 5905 C C . HIS B 1 138 ? -32.18216 10.44366 -2.02900 1.000 13.61280 192 HIS B C 1
ATOM 5906 O O . HIS B 1 138 ? -31.94024 9.95542 -0.92357 1.000 15.20530 192 HIS B O 1
ATOM 5920 N N . PHE B 1 139 ? -31.44612 10.19066 -3.11821 1.000 9.09580 193 PHE B N 1
ATOM 5921 C CA . PHE B 1 139 ? -30.29881 9.30134 -3.08721 1.000 9.26824 193 PHE B CA 1
ATOM 5922 C C . PHE B 1 139 ? -29.08172 9.99849 -2.49960 1.000 9.66517 193 PHE B C 1
ATOM 5923 O O . PHE B 1 139 ? -28.82767 11.17516 -2.78572 1.000 11.09547 193 PHE B O 1
ATOM 5940 N N . ILE B 1 140 ? -28.30994 9.24375 -1.71583 1.000 8.50052 194 ILE B N 1
ATOM 5941 C CA . ILE B 1 140 ? -27.03709 9.68054 -1.14403 1.000 8.75489 194 ILE B CA 1
ATOM 5942 C C . ILE B 1 140 ? -26.05568 8.51821 -1.24200 1.000 7.91569 194 ILE B C 1
ATOM 5943 O O . ILE B 1 140 ? -26.41775 7.40500 -1.63833 1.000 8.89427 194 ILE B O 1
ATOM 5959 N N . LEU B 1 141 ? -24.79419 8.79687 -0.90544 1.000 7.93089 195 LEU B N 1
ATOM 5960 C CA . LEU B 1 141 ? -23.70987 7.81636 -0.94477 1.000 7.45995 195 LEU B CA 1
ATOM 5961 C C . LEU B 1 141 ? -22.97780 7.84225 0.38630 1.000 7.38158 195 LEU B C 1
ATOM 5962 O O . LEU B 1 141 ? -22.56211 8.91414 0.83741 1.000 8.35167 195 LEU B O 1
ATOM 5978 N N . ILE B 1 142 ? -22.81482 6.68002 1.00403 1.000 7.76332 196 ILE B N 1
ATOM 5979 C CA . ILE B 1 142 ? -22.02972 6.52451 2.22527 1.000 7.37962 196 ILE B CA 1
ATOM 5980 C C . ILE B 1 142 ? -20.68659 5.89846 1.87014 1.000 7.35027 196 ILE B C 1
ATOM 5981 O O . ILE B 1 142 ? -20.62740 4.85924 1.20817 1.000 8.53962 196 ILE B O 1
ATOM 5997 N N . VAL B 1 143 ? -19.60482 6.54913 2.28554 1.000 7.80364 197 VAL B N 1
ATOM 5998 C CA . VAL B 1 143 ? -18.24453 6.17487 1.91497 1.000 9.42687 197 VAL B CA 1
ATOM 5999 C C . VAL B 1 143 ? -17.54255 5.65778 3.15744 1.000 11.30613 197 VAL B C 1
ATOM 6000 O O . VAL B 1 143 ? -17.48708 6.35824 4.18071 1.000 10.04539 197 VAL B O 1
ATOM 6013 N N . ASN B 1 144 ? -16.99227 4.44628 3.06889 1.000 11.24495 198 ASN B N 1
ATOM 6014 C CA . ASN B 1 144 ? -16.21611 3.82558 4.13758 1.000 11.12764 198 ASN B CA 1
ATOM 6015 C C . ASN B 1 144 ? -17.00293 3.70582 5.42998 1.000 11.16136 198 ASN B C 1
ATOM 6016 O O . ASN B 1 144 ? -16.41286 3.58449 6.49490 1.000 14.42491 198 ASN B O 1
ATOM 6027 N N . GLU B 1 145 ? -18.33428 3.75710 5.35588 1.000 10.89256 199 GLU B N 1
ATOM 6028 C CA . GLU B 1 145 ? -19.18139 3.82161 6.54545 1.000 11.60362 199 GLU B CA 1
ATOM 6029 C C . GLU B 1 145 ? -18.76489 4.93969 7.49339 1.000 13.09666 199 GLU B C 1
ATOM 6030 O O . GLU B 1 145 ? -19.01104 4.87505 8.70047 1.000 15.76909 199 GLU B O 1
ATOM 6042 N N . GLN B 1 146 ? -18.18405 6.00951 6.93880 1.000 11.92499 200 GLN B N 1
ATOM 6043 C CA . GLN B 1 146 ? -17.60965 7.09703 7.72085 1.000 11.76913 200 GLN B CA 1
ATOM 6044 C C . GLN B 1 146 ? -18.04010 8.47311 7.26435 1.000 9.57010 200 GLN B C 1
ATOM 6045 O O . GLN B 1 146 ? -17.87116 9.42459 8.03087 1.000 9.63959 200 GLN B O 1
ATOM 6059 N N . PHE B 1 147 ? -18.55391 8.61868 6.04645 1.000 8.73919 201 PHE B N 1
ATOM 6060 C CA . PHE B 1 147 ? -18.97174 9.90398 5.52110 1.000 8.41675 201 PHE B CA 1
ATOM 6061 C C . PHE B 1 147 ? -20.21813 9.71319 4.68841 1.000 8.38234 201 PHE B C 1
ATOM 6062 O O . PHE B 1 147 ? -20.37083 8.69906 4.00734 1.000 9.50499 201 PHE B O 1
ATOM 6079 N N . LEU B 1 148 ? -21.09720 10.70139 4.72730 1.000 6.96461 202 LEU B N 1
ATOM 6080 C CA . LEU B 1 148 ? -22.24493 10.77868 3.84221 1.000 6.71299 202 LEU B CA 1
ATOM 6081 C C . LEU B 1 148 ? -22.02141 11.88610 2.81982 1.000 6.80204 202 LEU B C 1
ATOM 6082 O O . LEU B 1 148 ? -21.64585 13.01133 3.17747 1.000 7.70304 202 LEU B O 1
ATOM 6098 N N . MET B 1 149 ? -22.26738 11.54989 1.55777 1.000 7.53281 203 MET B N 1
ATOM 6099 C CA A MET B 1 149 ? -22.12984 12.47504 0.44584 0.512 8.01488 203 MET B CA 1
ATOM 6100 C CA B MET B 1 149 ? -22.09472 12.43479 0.41099 0.488 8.06372 203 MET B CA 1
ATOM 6101 C C . MET B 1 149 ? -23.46025 12.64237 -0.23823 1.000 10.42437 203 MET B C 1
ATOM 6102 O O . MET B 1 149 ? -24.11591 11.66123 -0.59612 1.000 11.28641 203 MET B O 1
ATOM 6129 N N . ASP B 1 150 ? -23.86490 13.90453 -0.42757 1.000 9.28254 204 ASP B N 1
ATOM 6130 C CA . ASP B 1 150 ? -25.13246 14.25422 -1.07028 1.000 8.75101 204 ASP B CA 1
ATOM 6131 C C . ASP B 1 150 ? -24.81412 15.16796 -2.24861 1.000 8.31297 204 ASP B C 1
ATOM 6132 O O . ASP B 1 150 ? -24.83044 16.40561 -2.11869 1.000 8.65427 204 ASP B O 1
ATOM 6141 N N . PRO B 1 151 ? -24.47444 14.59931 -3.41226 1.000 8.16905 205 PRO B N 1
ATOM 6142 C CA . PRO B 1 151 ? -24.09846 15.45493 -4.53523 1.000 7.51949 205 PRO B CA 1
ATOM 6143 C C . PRO B 1 151 ? -25.23987 16.29038 -5.05486 1.000 6.76218 205 PRO B C 1
ATOM 6144 O O . PRO B 1 151 ? -24.99940 17.35220 -5.62281 1.000 8.58095 205 PRO B O 1
ATOM 6155 N N . TRP B 1 152 ? -26.48280 15.84849 -4.86599 1.000 7.07530 206 TRP B N 1
ATOM 6156 C CA . TRP B 1 152 ? -27.63036 16.64556 -5.28718 1.000 6.68503 206 TRP B CA 1
ATOM 6157 C C . TRP B 1 152 ? -27.62588 18.00922 -4.61700 1.000 7.11073 206 TRP B C 1
ATOM 6158 O O . TRP B 1 152 ? -27.86958 19.03520 -5.26536 1.000 8.45128 206 TRP B O 1
ATOM 6179 N N . LEU B 1 153 ? -27.32286 18.04535 -3.32572 1.000 7.57622 207 LEU B N 1
ATOM 6180 C CA . LEU B 1 153 ? -27.28790 19.28183 -2.56406 1.000 8.74014 207 LEU B CA 1
ATOM 6181 C C . LEU B 1 153 ? -25.87983 19.86507 -2.44909 1.000 7.31468 207 LEU B C 1
ATOM 6182 O O . LEU B 1 153 ? -25.72975 20.95893 -1.89298 1.000 9.94757 207 LEU B O 1
ATOM 6198 N N . ASN B 1 154 ? -24.86310 19.15323 -2.94720 1.000 7.32853 208 ASN B N 1
ATOM 6199 C CA . ASN B 1 154 ? -23.45189 19.53227 -2.74801 1.000 7.86223 208 ASN B CA 1
ATOM 6200 C C . ASN B 1 154 ? -23.12636 19.70434 -1.26962 1.000 7.12970 208 ASN B C 1
ATOM 6201 O O . ASN B 1 154 ? -22.55550 20.70654 -0.84543 1.000 9.83720 208 ASN B O 1
ATOM 6212 N N . LEU B 1 155 ? -23.45600 18.67569 -0.50115 1.000 7.81387 209 LEU B N 1
ATOM 6213 C CA . LEU B 1 155 ? -23.21558 18.63834 0.93318 1.000 6.78338 209 LEU B CA 1
ATOM 6214 C C . LEU B 1 155 ? -22.60702 17.29290 1.29809 1.000 8.09494 209 LEU B C 1
ATOM 6215 O O . LEU B 1 155 ? -22.85927 16.27993 0.64409 1.000 8.01713 209 LEU B O 1
ATOM 6231 N N . ALA B 1 156 ? -21.83296 17.28298 2.37923 1.000 7.69479 210 ALA B N 1
ATOM 6232 C CA . ALA B 1 156 ? -21.25424 16.05246 2.89507 1.000 6.61836 210 ALA B CA 1
ATOM 6233 C C . ALA B 1 156 ? -20.95974 16.25314 4.36948 1.000 7.19606 210 ALA B C 1
ATOM 6234 O O . ALA B 1 156 ? -20.80912 17.37544 4.82542 1.000 7.76944 210 ALA B O 1
ATOM 6241 N N . PHE B 1 157 ? -20.90162 15.14990 5.11606 1.000 7.24967 211 PHE B N 1
ATOM 6242 C CA . PHE B 1 157 ? -20.53412 15.23796 6.52367 1.000 8.02671 211 PHE B CA 1
ATOM 6243 C C . PHE B 1 157 ? -20.02259 13.89673 7.02389 1.000 8.19250 211 PHE B C 1
ATOM 6244 O O . PHE B 1 157 ? -20.36736 12.84819 6.46496 1.000 7.69549 211 PHE B O 1
ATOM 6261 N N . PRO B 1 158 ? -19.18568 13.90286 8.05870 1.000 9.05987 212 PRO B N 1
ATOM 6262 C CA . PRO B 1 158 ? -18.74458 12.64059 8.65732 1.000 9.48387 212 PRO B CA 1
ATOM 6263 C C . PRO B 1 158 ? -19.82871 12.03238 9.53440 1.000 9.94737 212 PRO B C 1
ATOM 6264 O O . PRO B 1 158 ? -20.76016 12.70530 9.98111 1.000 10.27965 212 PRO B O 1
ATOM 6275 N N . LEU B 1 159 ? -19.62884 10.75241 9.83079 1.000 11.85787 213 LEU B N 1
ATOM 6276 C CA . LEU B 1 159 ? -20.53215 9.93575 10.61861 1.000 10.66499 213 LEU B CA 1
ATOM 6277 C C . LEU B 1 159 ? -19.78474 9.37896 11.82540 1.000 11.76547 213 LEU B C 1
ATOM 6278 O O . LEU B 1 159 ? -18.65654 8.89717 11.70007 1.000 14.97615 213 LEU B O 1
ATOM 6294 N N . SER B 1 160 ? -20.42736 9.44164 12.99230 1.000 11.17585 214 SER B N 1
ATOM 6295 C CA . SER B 1 160 ? -19.81108 8.92313 14.21189 1.000 12.69526 214 SER B CA 1
ATOM 6296 C C . SER B 1 160 ? -19.61356 7.41129 14.14008 1.000 14.65863 214 SER B C 1
ATOM 6297 O O . SER B 1 160 ? -20.54403 6.66652 13.83476 1.000 14.90924 214 SER B O 1
ATOM 6305 N N . LYS B 1 161 ? -18.40127 6.95198 14.45153 1.000 15.87916 215 LYS B N 1
ATOM 6306 C CA . LYS B 1 161 ? -18.09248 5.52494 14.38969 1.000 19.08685 215 LYS B CA 1
ATOM 6307 C C . LYS B 1 161 ? -18.98673 4.72504 15.33310 1.000 18.76521 215 LYS B C 1
ATOM 6308 O O . LYS B 1 161 ? -19.13235 5.06501 16.50772 1.000 21.56364 215 LYS B O 1
ATOM 6327 N N . GLY B 1 162 ? -19.59291 3.66782 14.79728 1.000 24.74275 216 GLY B N 1
ATOM 6328 C CA . GLY B 1 162 ? -20.49375 2.83516 15.57093 1.000 31.14441 216 GLY B CA 1
ATOM 6329 C C . GLY B 1 162 ? -21.81610 3.47877 15.90429 1.000 25.02222 216 GLY B C 1
ATOM 6330 O O . GLY B 1 162 ? -22.58994 2.91084 16.68361 1.000 26.31464 216 GLY B O 1
ATOM 6334 N N . ASN B 1 163 ? -22.09596 4.65189 15.34245 1.000 20.09971 217 ASN B N 1
ATOM 6335 C CA . ASN B 1 163 ? -23.29315 5.40357 15.68000 1.000 16.46669 217 ASN B CA 1
ATOM 6336 C C . ASN B 1 163 ? -23.64724 6.34602 14.53678 1.000 14.26858 217 ASN B C 1
ATOM 6337 O O . ASN B 1 163 ? -23.96916 7.51066 14.75330 1.000 12.72957 217 ASN B O 1
ATOM 6348 N N . GLN B 1 164 ? -23.60412 5.83640 13.30534 1.000 15.63892 218 GLN B N 1
ATOM 6349 C CA A GLN B 1 164 ? -23.79389 6.66402 12.12095 0.499 13.61111 218 GLN B CA 1
ATOM 6350 C CA B GLN B 1 164 ? -23.77896 6.71023 12.15216 0.501 13.62516 218 GLN B CA 1
ATOM 6351 C C . GLN B 1 164 ? -25.16998 7.32143 12.09599 1.000 13.07595 218 GLN B C 1
ATOM 6352 O O . GLN B 1 164 ? -25.34285 8.39020 11.50946 1.000 14.64061 218 GLN B O 1
ATOM 6379 N N . GLN B 1 165 ? -26.15769 6.68445 12.69749 1.000 13.23747 219 GLN B N 1
ATOM 6380 C CA A GLN B 1 165 ? -27.51122 7.21781 12.71569 0.435 17.18820 219 GLN B CA 1
ATOM 6381 C CA B GLN B 1 165 ? -27.49595 7.25560 12.65792 0.565 17.14224 219 GLN B CA 1
ATOM 6382 C C . GLN B 1 165 ? -27.59276 8.55430 13.44355 1.000 17.14298 219 GLN B C 1
ATOM 6383 O O . GLN B 1 165 ? -28.55891 9.29879 13.25650 1.000 16.40305 219 GLN B O 1
ATOM 6410 N N . LEU B 1 166 ? -26.61304 8.86070 14.29265 1.000 11.83505 220 LEU B N 1
ATOM 6411 C CA . LEU B 1 166 ? -26.61262 10.13729 14.99679 1.000 10.32042 220 LEU B CA 1
ATOM 6412 C C . LEU B 1 166 ? -26.67076 11.29902 14.01463 1.000 11.23944 220 LEU B C 1
ATOM 6413 O O . LEU B 1 166 ? -27.61018 12.10065 14.03200 1.000 12.00774 220 LEU B O 1
ATOM 6429 N N . GLU B 1 167 ? -25.68942 11.39646 13.12320 1.000 8.33469 221 GLU B N 1
ATOM 6430 C CA . GLU B 1 167 ? -25.67487 12.51971 12.19615 1.000 8.32287 221 GLU B CA 1
ATOM 6431 C C . GLU B 1 167 ? -26.75890 12.39542 11.13418 1.000 10.17149 221 GLU B C 1
ATOM 6432 O O . GLU B 1 167 ? -27.36660 13.40092 10.74765 1.000 10.98178 221 GLU B O 1
ATOM 6444 N N . ILE B 1 168 ? -27.00239 11.18726 10.63836 1.000 9.75128 222 ILE B N 1
ATOM 6445 C CA . ILE B 1 168 ? -28.02479 10.99810 9.60621 1.000 10.25422 222 ILE B CA 1
ATOM 6446 C C . ILE B 1 168 ? -29.39608 11.37651 10.14919 1.000 13.24233 222 ILE B C 1
ATOM 6447 O O . ILE B 1 168 ? -30.16251 12.10279 9.50271 1.000 13.27765 222 ILE B O 1
ATOM 6463 N N . GLY B 1 169 ? -29.72418 10.89811 11.35402 1.000 13.60350 223 GLY B N 1
ATOM 6464 C CA . GLY B 1 169 ? -31.01327 11.20167 11.94771 1.000 13.77589 223 GLY B CA 1
ATOM 6465 C C . GLY B 1 169 ? -31.19073 12.66061 12.31272 1.000 14.45196 223 GLY B C 1
ATOM 6466 O O . GLY B 1 169 ? -32.32328 13.13635 12.41588 1.000 16.59325 223 GLY B O 1
ATOM 6470 N N . TYR B 1 170 ? -30.09475 13.37187 12.56297 1.000 11.55626 224 TYR B N 1
ATOM 6471 C CA . TYR B 1 170 ? -30.18800 14.79744 12.84562 1.000 11.94938 224 TYR B CA 1
ATOM 6472 C C . TYR B 1 170 ? -30.36680 15.58653 11.56055 1.000 12.44545 224 TYR B C 1
ATOM 6473 O O . TYR B 1 170 ? -31.33050 16.34879 11.41174 1.000 13.95661 224 TYR B O 1
ATOM 6491 N N . VAL B 1 171 ? -29.46859 15.37743 10.59866 1.000 9.85914 225 VAL B N 1
ATOM 6492 C CA . VAL B 1 171 ? -29.50748 16.17336 9.37187 1.000 11.57747 225 VAL B CA 1
ATOM 6493 C C . VAL B 1 171 ? -30.78799 15.90263 8.59634 1.000 13.53518 225 VAL B C 1
ATOM 6494 O O . VAL B 1 171 ? -31.43672 16.83080 8.09655 1.000 13.98947 225 VAL B O 1
ATOM 6507 N N . PHE B 1 172 ? -31.16601 14.63779 8.47352 1.000 11.28343 226 PHE B N 1
ATOM 6508 C CA . PHE B 1 172 ? -32.27872 14.21292 7.63752 1.000 12.28250 226 PHE B CA 1
ATOM 6509 C C . PHE B 1 172 ? -33.50154 13.80313 8.45574 1.000 12.47509 226 PHE B C 1
ATOM 6510 O O . PHE B 1 172 ? -34.34110 13.02463 7.98544 1.000 14.72123 226 PHE B O 1
ATOM 6527 N N . GLU B 1 173 ? -33.63378 14.35982 9.66212 1.000 13.53807 227 GLU B N 1
ATOM 6528 C CA . GLU B 1 173 ? -34.88400 14.24881 10.40244 1.000 15.30845 227 GLU B CA 1
ATOM 6529 C C . GLU B 1 173 ? -36.01592 14.67764 9.48651 1.000 20.16619 227 GLU B C 1
ATOM 6530 O O . GLU B 1 173 ? -35.92492 15.70737 8.81397 1.000 21.58627 227 GLU B O 1
ATOM 6542 N N . ARG B 1 174 ? -37.05880 13.87065 9.43226 1.000 22.32551 228 ARG B N 1
ATOM 6543 C CA . ARG B 1 174 ? -38.27382 14.13541 8.66415 1.000 20.31123 228 ARG B CA 1
ATOM 6544 C C . ARG B 1 174 ? -38.15154 13.77882 7.17995 1.000 17.89211 228 ARG B C 1
ATOM 6545 O O . ARG B 1 174 ? -39.15767 13.94423 6.46195 1.000 19.53996 228 ARG B O 1
ATOM 6566 N N . PHE B 1 175 ? -36.99546 13.32714 6.68455 1.000 16.11427 229 PHE B N 1
ATOM 6567 C CA . PHE B 1 175 ? -36.83590 12.95828 5.28233 1.000 15.15235 229 PHE B CA 1
ATOM 6568 C C . PHE B 1 175 ? -37.20616 11.51319 4.99520 1.000 21.40552 229 PHE B C 1
ATOM 6569 O O . PHE B 1 175 ? -37.11052 11.08169 3.83895 1.000 19.29469 229 PHE B O 1
ATOM 6586 N N . GLY B 1 176 ? -37.62087 10.76299 6.00284 1.000 21.50052 230 GLY B N 1
ATOM 6587 C CA . GLY B 1 176 ? -38.00467 9.38130 5.82180 1.000 27.31628 230 GLY B CA 1
ATOM 6588 C C . GLY B 1 176 ? -36.86057 8.43921 6.13468 1.000 22.26481 230 GLY B C 1
ATOM 6589 O O . GLY B 1 176 ? -35.71109 8.83734 6.33603 1.000 23.15229 230 GLY B O 1
ATOM 6593 N N . ARG B 1 177 ? -37.20141 7.15732 6.18097 1.000 19.08025 231 ARG B N 1
ATOM 6594 C CA . ARG B 1 177 ? -36.21197 6.15224 6.52675 1.000 19.78655 231 ARG B CA 1
ATOM 6595 C C . ARG B 1 177 ? -35.18203 6.02490 5.41388 1.000 16.99901 231 ARG B C 1
ATOM 6596 O O . ARG B 1 177 ? -35.48769 6.15983 4.22786 1.000 19.24166 231 ARG B O 1
ATOM 6617 N N . LEU B 1 178 ? -33.94753 5.76514 5.80665 1.000 15.85970 232 LEU B N 1
ATOM 6618 C CA . LEU B 1 178 ? -32.88670 5.53536 4.84087 1.000 14.23381 232 LEU B CA 1
ATOM 6619 C C . LEU B 1 178 ? -32.94105 4.07505 4.41013 1.000 17.22818 232 LEU B C 1
ATOM 6620 O O . LEU B 1 178 ? -32.90166 3.16895 5.25095 1.000 21.38305 232 LEU B O 1
ATOM 6636 N N . VAL B 1 179 ? -33.05944 3.85724 3.10104 1.000 13.63559 233 VAL B N 1
ATOM 6637 C CA . VAL B 1 179 ? -33.23893 2.53045 2.52348 1.000 14.94264 233 VAL B CA 1
ATOM 6638 C C . VAL B 1 179 ? -32.04014 2.23789 1.63032 1.000 12.17970 233 VAL B C 1
ATOM 6639 O O . VAL B 1 179 ? -31.74804 2.99634 0.70459 1.000 13.20875 233 VAL B O 1
ATOM 6652 N N . ASN B 1 180 ? -31.37623 1.11738 1.88080 1.000 13.71958 234 ASN B N 1
ATOM 6653 C CA . ASN B 1 180 ? -30.19713 0.78636 1.09411 1.000 13.77481 234 ASN B CA 1
ATOM 6654 C C . ASN B 1 180 ? -30.57320 0.39886 -0.32590 1.000 12.34406 234 ASN B C 1
ATOM 6655 O O . ASN B 1 180 ? -31.59840 -0.24751 -0.57187 1.000 14.81317 234 ASN B O 1
ATOM 6666 N N . TYR B 1 181 ? -29.70679 0.78092 -1.26073 1.000 10.54100 235 TYR B N 1
ATOM 6667 C CA . TYR B 1 181 ? -29.92626 0.54325 -2.67894 1.000 10.53082 235 TYR B CA 1
ATOM 6668 C C . TYR B 1 181 ? -28.89803 -0.40330 -3.28174 1.000 10.10503 235 TYR B C 1
ATOM 6669 O O . TYR B 1 181 ? -29.28031 -1.40091 -3.90781 1.000 10.98786 235 TYR B O 1
ATOM 6687 N N . PHE B 1 182 ? -27.60780 -0.11773 -3.12298 1.000 9.86285 236 PHE B N 1
ATOM 6688 C CA . PHE B 1 182 ? -26.56458 -0.97173 -3.66662 1.000 11.34636 236 PHE B CA 1
ATOM 6689 C C . PHE B 1 182 ? -25.30247 -0.67207 -2.89450 1.000 9.63285 236 PHE B C 1
ATOM 6690 O O . PHE B 1 182 ? -25.02005 0.49298 -2.61258 1.000 11.21728 236 PHE B O 1
ATOM 6707 N N . SER B 1 183 ? -24.52187 -1.69814 -2.58399 1.000 10.63452 237 SER B N 1
ATOM 6708 C CA . SER B 1 183 ? -23.26536 -1.44113 -1.90208 1.000 10.62828 237 SER B CA 1
ATOM 6709 C C . SER B 1 183 ? -22.18585 -2.40332 -2.36691 1.000 10.94805 237 SER B C 1
ATOM 6710 O O . SER B 1 183 ? -22.45859 -3.50726 -2.84644 1.000 12.80448 237 SER B O 1
ATOM 6718 N N . ILE B 1 184 ? -20.94324 -1.95839 -2.21348 1.000 10.92299 238 ILE B N 1
ATOM 6719 C CA . ILE B 1 184 ? -19.74891 -2.77401 -2.37674 1.000 11.93651 238 ILE B CA 1
ATOM 6720 C C . ILE B 1 184 ? -18.91043 -2.58309 -1.12214 1.000 14.39693 238 ILE B C 1
ATOM 6721 O O . ILE B 1 184 ? -18.67597 -1.44640 -0.68888 1.000 13.57472 238 ILE B O 1
ATOM 6737 N N . ASN B 1 185 ? -18.45757 -3.68113 -0.53604 1.000 18.54199 239 ASN B N 1
ATOM 6738 C CA . ASN B 1 185 ? -17.66619 -3.61082 0.67704 1.000 20.62994 239 ASN B CA 1
ATOM 6739 C C . ASN B 1 185 ? -16.18157 -3.76381 0.35594 1.000 22.46497 239 ASN B C 1
ATOM 6740 O O . ASN B 1 185 ? -15.77510 -3.85972 -0.80422 1.000 22.08193 239 ASN B O 1
ATOM 6751 N N . GLN B 1 186 ? -15.36285 -3.77979 1.41195 1.000 24.99887 240 GLN B N 1
ATOM 6752 C CA . GLN B 1 186 ? -13.91455 -3.76979 1.24539 1.000 27.68581 240 GLN B CA 1
ATOM 6753 C C . GLN B 1 186 ? -13.38775 -5.07875 0.67904 1.000 27.93765 240 GLN B C 1
ATOM 6754 O O . GLN B 1 186 ? -12.24709 -5.12048 0.20595 1.000 38.56212 240 GLN B O 1
ATOM 6768 N N . GLU B 1 187 ? -14.18849 -6.13686 0.71401 1.000 26.79867 241 GLU B N 1
ATOM 6769 C CA . GLU B 1 187 ? -13.84125 -7.40466 0.08734 1.000 30.86495 241 GLU B CA 1
ATOM 6770 C C . GLU B 1 187 ? -14.28600 -7.48090 -1.36825 1.000 30.78270 241 GLU B C 1
ATOM 6771 O O . GLU B 1 187 ? -14.05908 -8.50657 -2.02106 1.000 31.33572 241 GLU B O 1
ATOM 6783 N N . GLY B 1 188 ? -14.90199 -6.42385 -1.89112 1.000 23.06997 242 GLY B N 1
ATOM 6784 C CA . GLY B 1 188 ? -15.39713 -6.42189 -3.24500 1.000 21.41048 242 GLY B CA 1
ATOM 6785 C C . GLY B 1 188 ? -16.73469 -7.10026 -3.41374 1.000 21.33173 242 GLY B C 1
ATOM 6786 O O . GLY B 1 188 ? -17.17056 -7.29796 -4.55171 1.000 24.28665 242 GLY B O 1
ATOM 6790 N N . GLN B 1 189 ? -17.39902 -7.46574 -2.31780 1.000 18.81199 243 GLN B N 1
ATOM 6791 C CA . GLN B 1 189 ? -18.70569 -8.10755 -2.39119 1.000 17.60619 243 GLN B CA 1
ATOM 6792 C C . GLN B 1 189 ? -19.78066 -7.05631 -2.62309 1.000 16.21158 243 GLN B C 1
ATOM 6793 O O . GLN B 1 189 ? -19.76498 -5.98442 -2.00227 1.000 16.29031 243 GLN B O 1
ATOM 6807 N N . CYS B 1 190 ? -20.71485 -7.36794 -3.51810 1.000 15.38670 244 CYS B N 1
ATOM 6808 C CA . CYS B 1 190 ? -21.77681 -6.46790 -3.93315 1.000 15.67177 244 CYS B CA 1
ATOM 6809 C C . CYS B 1 190 ? -23.09835 -6.91130 -3.33165 1.000 14.72329 244 CYS B C 1
ATOM 6810 O O . CYS B 1 190 ? -23.37956 -8.11079 -3.24908 1.000 15.35226 244 CYS B O 1
ATOM 6818 N N . PHE B 1 191 ? -23.91720 -5.93539 -2.93561 1.000 14.61785 245 PHE B N 1
ATOM 6819 C CA . PHE B 1 191 ? -25.21748 -6.19367 -2.33272 1.000 15.37743 245 PHE B CA 1
ATOM 6820 C C . PHE B 1 191 ? -26.23698 -5.26664 -2.96500 1.000 15.39611 245 PHE B C 1
ATOM 6821 O O . PHE B 1 191 ? -25.93700 -4.10426 -3.24809 1.000 14.89886 245 PHE B O 1
ATOM 6838 N N . THR B 1 192 ? -27.43826 -5.77497 -3.20325 1.000 16.44543 246 THR B N 1
ATOM 6839 C CA . THR B 1 192 ? -28.42962 -4.98651 -3.90848 1.000 17.04354 246 THR B CA 1
ATOM 6840 C C . THR B 1 192 ? -29.76537 -5.09871 -3.20187 1.000 18.98924 246 THR B C 1
ATOM 6841 O O . THR B 1 192 ? -30.03952 -6.06528 -2.48416 1.000 20.38154 246 THR B O 1
ATOM 6852 N N . HIS B 1 193 ? -30.58445 -4.07025 -3.38939 1.000 19.88987 247 HIS B N 1
ATOM 6853 C CA . HIS B 1 193 ? -31.91554 -4.06406 -2.81888 1.000 22.37095 247 HIS B CA 1
ATOM 6854 C C . HIS B 1 193 ? -32.74767 -5.16441 -3.45776 1.000 27.24773 247 HIS B C 1
ATOM 6855 O O . HIS B 1 193 ? -32.52355 -5.55887 -4.60514 1.000 25.21834 247 HIS B O 1
ATOM 6869 N N . THR B 1 194 ? -33.70978 -5.65776 -2.69552 1.000 26.81572 248 THR B N 1
ATOM 6870 C CA . THR B 1 194 ? -34.64189 -6.67886 -3.14048 1.000 35.04240 248 THR B CA 1
ATOM 6871 C C . THR B 1 194 ? -35.97761 -6.03790 -3.49415 1.000 32.69973 248 THR B C 1
ATOM 6872 O O . THR B 1 194 ? -36.21182 -4.85107 -3.25630 1.000 37.37332 248 THR B O 1
ATOM 6883 N N . VAL B 1 195 ? -36.87208 -6.85204 -4.06083 1.000 35.85293 249 VAL B N 1
ATOM 6884 C CA . VAL B 1 195 ? -38.21076 -6.36757 -4.39133 1.000 39.76713 249 VAL B CA 1
ATOM 6885 C C . VAL B 1 195 ? -39.13190 -6.29341 -3.18497 1.000 50.30609 249 VAL B C 1
ATOM 6886 O O . VAL B 1 195 ? -40.24226 -5.75993 -3.30379 1.000 46.87451 249 VAL B O 1
ATOM 6899 N N . ARG B 1 196 ? -38.71071 -6.80654 -2.03149 1.000 42.30841 250 ARG B N 1
ATOM 6900 C CA . ARG B 1 196 ? -39.58287 -6.87169 -0.85974 1.000 52.67468 250 ARG B CA 1
ATOM 6901 C C . ARG B 1 196 ? -39.58901 -5.54349 -0.11057 1.000 47.98453 250 ARG B C 1
ATOM 6902 O O . ARG B 1 196 ? -38.54910 -4.89978 0.03244 1.000 46.38479 250 ARG B O 1
ATOM 6923 N N . THR B 1 200 ? -33.64644 -6.93036 4.02865 1.000 43.89966 254 THR B N 1
ATOM 6924 C CA . THR B 1 200 ? -32.47773 -6.09047 3.79890 1.000 41.83236 254 THR B CA 1
ATOM 6925 C C . THR B 1 200 ? -31.89000 -6.37609 2.42294 1.000 37.65331 254 THR B C 1
ATOM 6926 O O . THR B 1 200 ? -32.39087 -7.22571 1.68655 1.000 35.72033 254 THR B O 1
ATOM 6936 N N . ILE B 1 201 ? -30.81879 -5.66272 2.07382 1.000 28.38341 255 ILE B N 1
ATOM 6937 C CA . ILE B 1 201 ? -30.14727 -5.95139 0.81707 1.000 22.25034 255 ILE B CA 1
ATOM 6938 C C . ILE B 1 201 ? -29.67930 -7.40819 0.80826 1.000 24.67651 255 ILE B C 1
ATOM 6939 O O . ILE B 1 201 ? -29.60373 -8.07817 1.84449 1.000 32.35272 255 ILE B O 1
ATOM 6955 N N . GLU B 1 202 ? -29.36701 -7.89946 -0.38792 1.000 21.58488 256 GLU B N 1
ATOM 6956 C CA . GLU B 1 202 ? -28.94563 -9.28425 -0.57346 1.000 21.68549 256 GLU B CA 1
ATOM 6957 C C . GLU B 1 202 ? -27.72726 -9.32862 -1.48468 1.000 19.66725 256 GLU B C 1
ATOM 6958 O O . GLU B 1 202 ? -27.51860 -8.44130 -2.31262 1.000 18.32637 256 GLU B O 1
ATOM 6970 N N . ARG B 1 203 ? -26.93043 -10.38289 -1.33646 1.000 19.90247 257 ARG B N 1
ATOM 6971 C CA . ARG B 1 203 ? -25.72887 -10.52945 -2.14539 1.000 18.62118 257 ARG B CA 1
ATOM 6972 C C . ARG B 1 203 ? -26.07932 -10.55233 -3.63440 1.000 18.34164 257 ARG B C 1
ATOM 6973 O O . ARG B 1 203 ? -27.10211 -11.10281 -4.04652 1.000 19.74510 257 ARG B O 1
ATOM 6994 N N . ASP B 1 204 ? -25.21495 -9.94859 -4.45376 1.000 17.01627 258 ASP B N 1
ATOM 6995 C CA . ASP B 1 204 ? -25.44092 -9.80169 -5.89228 1.000 16.96049 258 ASP B CA 1
ATOM 6996 C C . ASP B 1 204 ? -24.25462 -10.42161 -6.62927 1.000 16.94980 258 ASP B C 1
ATOM 6997 O O . ASP B 1 204 ? -23.36323 -9.70500 -7.10143 1.000 16.14971 258 ASP B O 1
ATOM 7006 N N . PRO B 1 205 ? -24.20997 -11.75279 -6.75164 1.000 15.81152 259 PRO B N 1
ATOM 7007 C CA . PRO B 1 205 ? -23.08601 -12.38352 -7.46181 1.000 16.45164 259 PRO B CA 1
ATOM 7008 C C . PRO B 1 205 ? -22.91704 -11.90857 -8.89423 1.000 17.41589 259 PRO B C 1
ATOM 7009 O O . PRO B 1 205 ? -21.78070 -11.82689 -9.38295 1.000 18.23156 259 PRO B O 1
ATOM 7020 N N . SER B 1 206 ? -24.01626 -11.60365 -9.58507 1.000 17.37310 260 SER B N 1
ATOM 7021 C CA . SER B 1 206 ? -23.92276 -11.20059 -10.98296 1.000 18.61166 260 SER B CA 1
ATOM 7022 C C . SER B 1 206 ? -23.11599 -9.91775 -11.12913 1.000 18.62852 260 SER B C 1
ATOM 7023 O O . SER B 1 206 ? -22.25738 -9.81444 -12.01124 1.000 19.72491 260 SER B O 1
ATOM 7031 N N . SER B 1 207 ? -23.34900 -8.94216 -10.25076 1.000 17.84932 261 SER B N 1
ATOM 7032 C CA . SER B 1 207 ? -22.57152 -7.70382 -10.31749 1.000 18.18071 261 SER B CA 1
ATOM 7033 C C . SER B 1 207 ? -21.10225 -7.96294 -10.01452 1.000 18.49693 261 SER B C 1
ATOM 7034 O O . SER B 1 207 ? -20.21983 -7.34763 -10.62213 1.000 19.41059 261 SER B O 1
ATOM 7042 N N . GLU B 1 208 ? -20.81987 -8.87168 -9.08043 1.000 18.18053 262 GLU B N 1
ATOM 7043 C CA . GLU B 1 208 ? -19.43484 -9.20211 -8.75729 1.000 20.18919 262 GLU B CA 1
ATOM 7044 C C . GLU B 1 208 ? -18.70635 -9.79000 -9.95329 1.000 20.66348 262 GLU B C 1
ATOM 7045 O O . GLU B 1 208 ? -17.53773 -9.46983 -10.20215 1.000 22.70842 262 GLU B O 1
ATOM 7057 N N . LYS B 1 209 ? -19.37066 -10.67059 -10.69532 1.000 20.73149 263 LYS B N 1
ATOM 7058 C CA . LYS B 1 209 ? -18.73936 -11.27453 -11.86348 1.000 22.83688 263 LYS B CA 1
ATOM 7059 C C . LYS B 1 209 ? -18.54415 -10.25233 -12.96750 1.000 23.68944 263 LYS B C 1
ATOM 7060 O O . LYS B 1 209 ? -17.62081 -10.38271 -13.77607 1.000 28.16933 263 LYS B O 1
ATOM 7079 N N . ASP B 1 210 ? -19.39581 -9.22771 -12.99900 1.000 22.36522 264 ASP B N 1
ATOM 7080 C CA . ASP B 1 210 ? -19.36800 -8.17753 -14.00644 1.000 23.21247 264 ASP B CA 1
ATOM 7081 C C . ASP B 1 210 ? -18.39962 -7.05298 -13.66176 1.000 23.33392 264 ASP B C 1
ATOM 7082 O O . ASP B 1 210 ? -18.17296 -6.17115 -14.49731 1.000 24.29721 264 ASP B O 1
ATOM 7091 N N . MET B 1 211 ? -17.80753 -7.08214 -12.46664 1.000 22.82453 265 MET B N 1
ATOM 7092 C CA . MET B 1 211 ? -17.02308 -5.95730 -11.96627 1.000 27.28143 265 MET B CA 1
ATOM 7093 C C . MET B 1 211 ? -15.92640 -5.54742 -12.94315 1.000 25.37307 265 MET B C 1
ATOM 7094 O O . MET B 1 211 ? -15.79897 -4.36908 -13.29128 1.000 26.17365 265 MET B O 1
ATOM 7108 N N . ALA B 1 212 ? -15.10598 -6.50463 -13.37515 1.000 27.35121 266 ALA B N 1
ATOM 7109 C CA . ALA B 1 212 ? -13.95296 -6.15599 -14.19822 1.000 32.30561 266 ALA B CA 1
ATOM 7110 C C . ALA B 1 212 ? -14.38820 -5.52437 -15.51355 1.000 30.20252 266 ALA B C 1
ATOM 7111 O O . ALA B 1 212 ? -13.79606 -4.53533 -15.96183 1.000 31.36651 266 ALA B O 1
ATOM 7118 N N . ASN B 1 213 ? -15.43650 -6.06750 -16.13538 1.000 29.59264 267 ASN B N 1
ATOM 7119 C CA . ASN B 1 213 ? -15.91733 -5.51272 -17.39682 1.000 30.56360 267 ASN B CA 1
ATOM 7120 C C . ASN B 1 213 ? -16.52386 -4.13174 -17.19757 1.000 30.72808 267 ASN B C 1
ATOM 7121 O O . ASN B 1 213 ? -16.36670 -3.25156 -18.04991 1.000 30.71719 267 ASN B O 1
ATOM 7132 N N . CYS B 1 214 ? -17.23475 -3.92815 -16.08708 1.000 26.80714 268 CYS B N 1
ATOM 7133 C CA . CYS B 1 214 ? -17.83339 -2.62503 -15.82086 1.000 26.04737 268 CYS B CA 1
ATOM 7134 C C . CYS B 1 214 ? -16.76474 -1.56156 -15.66958 1.000 26.98223 268 CYS B C 1
ATOM 7135 O O . CYS B 1 214 ? -16.86903 -0.46722 -16.23961 1.000 31.24031 268 CYS B O 1
ATOM 7143 N N . ILE B 1 215 ? -15.74111 -1.85123 -14.87095 1.000 27.27118 269 ILE B N 1
ATOM 7144 C CA . ILE B 1 215 ? -14.68524 -0.87215 -14.65149 1.000 28.70252 269 ILE B CA 1
ATOM 7145 C C . ILE B 1 215 ? -13.99990 -0.52690 -15.96578 1.000 30.96023 269 ILE B C 1
ATOM 7146 O O . ILE B 1 215 ? -13.67921 0.63672 -16.23142 1.000 32.62345 269 ILE B O 1
ATOM 7162 N N . HIS B 1 216 ? -13.77379 -1.52796 -16.81364 1.000 31.82468 270 HIS B N 1
ATOM 7163 C CA . HIS B 1 216 ? -13.05979 -1.28969 -18.05877 1.000 34.43313 270 HIS B CA 1
ATOM 7164 C C . HIS B 1 216 ? -13.92361 -0.53395 -19.06425 1.000 34.94413 270 HIS B C 1
ATOM 7165 O O . HIS B 1 216 ? -13.51146 0.50777 -19.58769 1.000 37.32792 270 HIS B O 1
ATOM 7179 N N . SER B 1 217 ? -15.12561 -1.04789 -19.35734 1.000 33.47404 271 SER B N 1
ATOM 7180 C CA . SER B 1 217 ? -15.89129 -0.55852 -20.50195 1.000 34.65581 271 SER B CA 1
ATOM 7181 C C . SER B 1 217 ? -16.65709 0.72616 -20.20971 1.000 34.55572 271 SER B C 1
ATOM 7182 O O . SER B 1 217 ? -17.05428 1.42283 -21.15240 1.000 35.24166 271 SER B O 1
ATOM 7190 N N . LEU B 1 218 ? -16.86824 1.06786 -18.94224 1.000 31.62469 272 LEU B N 1
ATOM 7191 C CA . LEU B 1 218 ? -17.63501 2.26022 -18.61257 1.000 31.34000 272 LEU B CA 1
ATOM 7192 C C . LEU B 1 218 ? -16.85693 3.33223 -17.86395 1.000 31.52012 272 LEU B C 1
ATOM 7193 O O . LEU B 1 218 ? -17.24734 4.50402 -17.94108 1.000 32.38108 272 LEU B O 1
ATOM 7209 N N . LEU B 1 219 ? -15.77884 2.98525 -17.15853 1.000 32.42206 273 LEU B N 1
ATOM 7210 C CA . LEU B 1 219 ? -15.05054 3.95879 -16.35067 1.000 31.61358 273 LEU B CA 1
ATOM 7211 C C . LEU B 1 219 ? -13.66260 4.27851 -16.87795 1.000 32.99665 273 LEU B C 1
ATOM 7212 O O . LEU B 1 219 ? -13.28292 5.44962 -16.89511 1.000 32.68214 273 LEU B O 1
ATOM 7228 N N . ASP B 1 220 ? -12.89898 3.27485 -17.31060 1.000 34.89312 274 ASP B N 1
ATOM 7229 C CA . ASP B 1 220 ? -11.50432 3.49374 -17.66514 1.000 36.88608 274 ASP B CA 1
ATOM 7230 C C . ASP B 1 220 ? -11.37626 4.38055 -18.89597 1.000 37.67041 274 ASP B C 1
ATOM 7231 O O . ASP B 1 220 ? -12.19294 4.33063 -19.82059 1.000 37.02415 274 ASP B O 1
ATOM 7240 N N . HIS B 1 221 ? -10.31486 5.18918 -18.89579 1.000 38.60919 275 HIS B N 1
ATOM 7241 C CA . HIS B 1 221 ? -9.92486 6.01255 -20.03872 1.000 40.08903 275 HIS B CA 1
ATOM 7242 C C . HIS B 1 221 ? -10.97707 7.06324 -20.37969 1.000 38.45766 275 HIS B C 1
ATOM 7243 O O . HIS B 1 221 ? -11.12919 7.45406 -21.53958 1.000 43.67841 275 HIS B O 1
ATOM 7257 N N . ARG B 1 222 ? -11.69667 7.53927 -19.36463 1.000 36.05481 276 ARG B N 1
ATOM 7258 C CA . ARG B 1 222 ? -12.66149 8.62066 -19.51883 1.000 34.85731 276 ARG B CA 1
ATOM 7259 C C . ARG B 1 222 ? -12.30215 9.70301 -18.51374 1.000 34.01819 276 ARG B C 1
ATOM 7260 O O . ARG B 1 222 ? -12.45074 9.50118 -17.30302 1.000 32.54717 276 ARG B O 1
ATOM 7281 N N . ASP B 1 223 ? -11.84744 10.84958 -19.01808 1.000 35.29826 277 ASP B N 1
ATOM 7282 C CA . ASP B 1 223 ? -11.46687 11.99078 -18.19094 1.000 34.88371 277 ASP B CA 1
ATOM 7283 C C . ASP B 1 223 ? -12.43665 12.25115 -17.03626 1.000 32.33066 277 ASP B C 1
ATOM 7284 O O . ASP B 1 223 ? -12.00765 12.69101 -15.96616 1.000 35.94688 277 ASP B O 1
ATOM 7293 N N . TYR B 1 224 ? -13.73262 11.97118 -17.24387 1.000 31.20102 278 TYR B N 1
ATOM 7294 C CA . TYR B 1 224 ? -14.76893 12.19668 -16.23200 1.000 29.61953 278 TYR B CA 1
ATOM 7295 C C . TYR B 1 224 ? -14.42736 11.57628 -14.89901 1.000 28.38143 278 TYR B C 1
ATOM 7296 O O . TYR B 1 224 ? -14.75396 12.12400 -13.83742 1.000 27.41751 278 TYR B O 1
ATOM 7314 N N . PHE B 1 225 ? -13.95690 10.33974 -14.94111 1.000 30.58806 279 PHE B N 1
ATOM 7315 C CA . PHE B 1 225 ? -13.92609 9.47647 -13.77682 1.000 31.08246 279 PHE B CA 1
ATOM 7316 C C . PHE B 1 225 ? -12.53707 9.35920 -13.19965 1.000 29.93144 279 PHE B C 1
ATOM 7317 O O . PHE B 1 225 ? -12.30931 8.51531 -12.33379 1.000 33.70226 279 PHE B O 1
ATOM 7334 N N . ASP B 1 226 ? -11.60277 10.18173 -13.66732 1.000 30.96664 280 ASP B N 1
ATOM 7335 C CA . ASP B 1 226 ? -10.21617 10.12205 -13.24263 1.000 32.90651 280 ASP B CA 1
ATOM 7336 C C . ASP B 1 226 ? -9.86974 11.39436 -12.48533 1.000 40.40700 280 ASP B C 1
ATOM 7337 O O . ASP B 1 226 ? -10.23666 12.49476 -12.90537 1.000 32.02503 280 ASP B O 1
ATOM 7346 N N . LEU B 1 227 ? -9.17690 11.23035 -11.36185 1.000 34.56535 281 LEU B N 1
ATOM 7347 C CA . LEU B 1 227 ? -8.71318 12.33219 -10.53210 1.000 34.09931 281 LEU B CA 1
ATOM 7348 C C . LEU B 1 227 ? -7.19485 12.32131 -10.55191 1.000 41.98252 281 LEU B C 1
ATOM 7349 O O . LEU B 1 227 ? -6.57489 11.25257 -10.58067 1.000 52.39984 281 LEU B O 1
ATOM 7365 N N . SER B 1 228 ? -6.60040 13.50902 -10.55278 1.000 37.98621 282 SER B N 1
ATOM 7366 C CA . SER B 1 228 ? -5.15503 13.65543 -10.64440 1.000 41.37604 282 SER B CA 1
ATOM 7367 C C . SER B 1 228 ? -4.52518 14.22645 -9.38956 1.000 44.44720 282 SER B C 1
ATOM 7368 O O . SER B 1 228 ? -3.34967 13.96125 -9.12996 1.000 46.52171 282 SER B O 1
ATOM 7376 N N . ILE B 1 229 ? -5.28135 15.00615 -8.61394 1.000 40.51961 283 ILE B N 1
ATOM 7377 C CA . ILE B 1 229 ? -4.78421 15.56519 -7.35956 1.000 44.75117 283 ILE B CA 1
ATOM 7378 C C . ILE B 1 229 ? -4.18546 14.47234 -6.48956 1.000 55.07316 283 ILE B C 1
ATOM 7379 O O . ILE B 1 229 ? -3.31374 14.73614 -5.65243 1.000 55.10295 283 ILE B O 1
ATOM 7395 N N . VAL B 1 230 ? -4.63165 13.23444 -6.67988 1.000 50.97009 284 VAL B N 1
ATOM 7396 C CA . VAL B 1 230 ? -4.19108 12.09679 -5.88857 1.000 54.19259 284 VAL B CA 1
ATOM 7397 C C . VAL B 1 230 ? -3.01248 11.39823 -6.55733 1.000 57.69403 284 VAL B C 1
ATOM 7398 O O . VAL B 1 230 ? -2.20900 12.03186 -7.24130 1.000 65.28568 284 VAL B O 1
#

Nearest PDB structures (foldseek):
  9b8e-assembly2_B  TM=1.004E+00  e=1.500E-45  Legionella pneumophila
  9b8d-assembly1_A  TM=9.848E-01  e=2.928E-39  Legionella pneumophila
  7fc0-assembly2_F  TM=2.806E-01  e=6.233E+00  Rugamonas rubra
  9b8e-assembly2_B  TM=1.001E+00  e=1.113E-41  Legionella pneumophila
  9b8d-assembly1_A  TM=9.909E-01  e=2.221E-39  Legionella pneumophila